Protein AF-A0A2D5QPL2-F1 (afdb_monomer_lite)

Secondary structure (DSSP, 8-state):
---------------PPPP------------------------------------------------------------------------------HHHHHHHHHHHHHHHHHHHHT-S-PPP----------SSTTSPP-HHHHHHHHHHHHHHHHHHHHTTSS-S--TT-EEETTTTEEE--SSTTEEEEEE-TTSPEEEEEHHHHHHHTT-TTGGGGGSSSBPPEEEEEESS-S-TTHHHHTTT-SEEEEEEEEEEEE-TT-SPBPTTS--EEEEEEEEEE--TTS--EEEEEEESS-HHHHHHHHHHS-TTSHHHHHHHHHHHHHHHHHHHHHHHHTT-S-GGGHHHHHHHHHHHHHHHHHHHHHHHHHHHHHHHHHHHS---SHHHHHHHHHH--GGGEEEETTTTEEEEE-GGGEEEEE-TT--EEEEEEPPTTHHHHHHHTTSEEEPPHHHHHHHHHHHHHHHHTTT-

Radius of gyration: 36.25 Å; chains: 1; bounding box: 96×126×89 Å

Sequence (476 aa):
MNQSNNKQAPVGDTSVAKATPDDHQTDTQLATNKRRRRRKKKKVQEPLDAAGVEVTQKIADFPRGKAQVNSKSTAKGRRSKGQAKEQTRGSKQKVKDPIEQALRLLDSAIRQEAKKTGVLRLSPLHLDLIIGAGENLNHQPDQEAIQRQIKKVKQRINEELATQIPTQWRRGTVFCFHSEQAISPPSHDAVFTGYDTLGRPQWQRLLPLCLQRQVEHLERLYAQPAEAIALMMKAPIGEALISEITAGRLYDVLAQVVIGPISDSFKPLRQEDERYTLTAQMILSKPQERKLSIHLNILGLDPDDIYEAAAKAAPRGPLARARNCILSAQKEARKLQELLNLKRVNHDRLPDEAEKILSHLRDSLFRVLKGDLKRTHHAKTRHHSMERPTSEAWRDAKRAGNERLFWDQHQETVVVVGPKGRVHVFSLDARHVTSMRLGAGELERKTGQGRWRPLIGEQVRTFKFNLNQSRQSRMN

pLDDT: mean 76.3, std 21.35, range [31.12, 98.44]

Foldseek 3Di:
DDDDDDDDDDDDDDDDDDDDDDDDDDDDDDDDDDDDDDDDDDDDDDDDDDDDDDDDDDDDDDDDDDDDDDDDDDDDDDDDDDDDDDPPPPPPPPPPDLVVVLVVVLVVLLVVLCVVLVNPDQDDDDAPDDFDCDPDVPDRGDVVSSVVSSVVSSVSSCVSSVVVPPDQDDFQFDRAPQVSHTHHAPAQQWDFQAADPNRGTDTDGPLVVCVVVVPPPSCQCVDVLRAKDKDKFAPPRDDPSVCVVCVVPFKHFGIKMKIWQAALQLERHHPPGDGGIKMWTWMWGDDPPDQIATATHIHSHDLVSLVVSLVVDDCPALSVQLNVLSVVLRVQSVVVSVCVSVVVDDPVCSSVSNSVSVVSSRVSNSCSSCVNVVVVVVVVCCVVVVDDVVVVVLVQLLPADLQQWWQQPVPRWIWGQGPPQKIWTAHLLRHTDDIDGDDPCRVVVCVVVVRIHRQDDVSSVSNNVSSVVVVVVVVD

Structure (mmCIF, N/CA/C/O backbone):
data_AF-A0A2D5QPL2-F1
#
_entry.id   AF-A0A2D5QPL2-F1
#
loop_
_atom_site.group_PDB
_atom_site.id
_atom_site.type_symbol
_atom_site.label_atom_id
_atom_site.label_alt_id
_atom_site.label_comp_id
_atom_site.label_asym_id
_atom_site.label_entity_id
_atom_site.label_seq_id
_atom_site.pdbx_PDB_ins_code
_atom_site.Cartn_x
_atom_site.Cartn_y
_atom_site.Cartn_z
_atom_site.occupancy
_atom_site.B_iso_or_equiv
_atom_site.auth_seq_id
_atom_site.auth_comp_id
_atom_site.auth_asym_id
_atom_site.auth_atom_id
_atom_site.pdbx_PDB_model_num
ATOM 1 N N . MET A 1 1 ? 46.446 -36.272 -33.274 1.00 49.69 1 MET A N 1
ATOM 2 C CA . MET A 1 1 ? 47.496 -36.957 -32.493 1.00 49.69 1 MET A CA 1
ATOM 3 C C . MET A 1 1 ? 47.804 -36.128 -31.256 1.00 49.69 1 MET A C 1
ATOM 5 O O . MET A 1 1 ? 48.471 -35.116 -31.376 1.00 49.69 1 MET A O 1
ATOM 9 N N . ASN A 1 2 ? 47.232 -36.493 -30.110 1.00 43.25 2 ASN A N 1
ATOM 10 C CA . ASN A 1 2 ? 47.911 -36.520 -28.813 1.00 43.25 2 ASN A CA 1
ATOM 11 C C . ASN A 1 2 ? 46.966 -37.149 -27.791 1.00 43.25 2 ASN A C 1
ATOM 13 O O . ASN A 1 2 ? 45.769 -36.875 -27.769 1.00 43.25 2 ASN A O 1
ATOM 17 N N . GLN A 1 3 ? 47.529 -38.109 -27.073 1.00 44.72 3 GLN A N 1
ATOM 18 C CA . GLN A 1 3 ? 46.849 -39.161 -26.345 1.00 44.72 3 GLN A CA 1
ATOM 19 C C . GLN A 1 3 ? 46.550 -38.752 -24.895 1.00 44.72 3 GLN A C 1
ATOM 21 O O . GLN A 1 3 ? 47.284 -37.977 -24.290 1.00 44.72 3 GLN A O 1
ATOM 26 N N . SER A 1 4 ? 45.507 -39.392 -24.358 1.00 42.25 4 SER A N 1
ATOM 27 C CA . SER A 1 4 ? 45.414 -39.952 -23.001 1.00 42.25 4 SER A CA 1
ATOM 28 C C . SER A 1 4 ? 45.622 -39.040 -21.783 1.00 42.25 4 SER A C 1
ATOM 30 O O . SER A 1 4 ? 46.744 -38.707 -21.421 1.00 42.25 4 SER A O 1
ATOM 32 N N . ASN A 1 5 ? 44.557 -38.886 -20.986 1.00 46.28 5 ASN A N 1
ATOM 33 C CA . ASN A 1 5 ? 44.601 -39.489 -19.653 1.00 46.28 5 ASN A CA 1
ATOM 34 C C . ASN A 1 5 ? 43.209 -39.848 -19.117 1.00 46.28 5 ASN A C 1
ATOM 36 O O . ASN A 1 5 ? 42.314 -39.018 -19.001 1.00 46.28 5 ASN A O 1
ATOM 40 N N . ASN A 1 6 ? 43.081 -41.136 -18.817 1.00 43.16 6 ASN A N 1
ATOM 41 C CA . ASN A 1 6 ? 41.922 -41.861 -18.329 1.00 43.16 6 ASN A CA 1
ATOM 42 C C . ASN A 1 6 ? 42.153 -42.143 -16.835 1.00 43.16 6 ASN A C 1
ATOM 44 O O . ASN A 1 6 ? 43.199 -42.692 -16.489 1.00 43.16 6 ASN A O 1
ATOM 48 N N . LYS A 1 7 ? 41.211 -41.785 -15.956 1.00 50.44 7 LYS A N 1
ATOM 49 C CA . LYS A 1 7 ? 41.150 -42.280 -14.569 1.00 50.44 7 LYS A CA 1
ATOM 50 C C . LYS A 1 7 ? 39.691 -42.503 -14.154 1.00 50.44 7 LYS A C 1
ATOM 52 O O . LYS A 1 7 ? 39.011 -41.583 -13.715 1.00 50.44 7 LYS A O 1
ATOM 57 N N . GLN A 1 8 ? 39.243 -43.749 -14.307 1.00 43.25 8 GLN A N 1
ATOM 58 C CA . GLN A 1 8 ? 38.287 -44.435 -13.416 1.00 43.25 8 GLN A CA 1
ATOM 59 C C . GLN A 1 8 ? 39.051 -44.786 -12.110 1.00 43.25 8 GLN A C 1
ATOM 61 O O . GLN A 1 8 ? 40.278 -44.834 -12.147 1.00 43.25 8 GLN A O 1
ATOM 66 N N . ALA A 1 9 ? 38.509 -45.018 -10.912 1.00 43.44 9 ALA A N 1
ATOM 67 C CA . ALA A 1 9 ? 37.236 -45.525 -10.370 1.00 43.44 9 ALA A CA 1
ATOM 68 C C . ALA A 1 9 ? 37.172 -45.063 -8.859 1.00 43.44 9 ALA A C 1
ATOM 70 O O . ALA A 1 9 ? 38.034 -44.254 -8.503 1.00 43.44 9 ALA A O 1
ATOM 71 N N . PRO A 1 10 ? 36.304 -45.540 -7.921 1.00 56.81 10 PRO A N 1
ATOM 72 C CA . PRO A 1 10 ? 35.349 -46.643 -8.003 1.00 56.81 10 PRO A CA 1
ATOM 73 C C . PRO A 1 10 ? 33.927 -46.394 -7.455 1.00 56.81 10 PRO A C 1
ATOM 75 O O . PRO A 1 10 ? 33.608 -45.427 -6.768 1.00 56.81 10 PRO A O 1
ATOM 78 N N . VAL A 1 11 ? 33.112 -47.384 -7.808 1.00 44.56 11 VAL A N 1
ATOM 79 C CA . VAL A 1 11 ? 31.775 -47.758 -7.353 1.00 44.56 11 VAL A CA 1
ATOM 80 C C . VAL A 1 11 ? 31.734 -47.966 -5.835 1.00 44.56 11 VAL A C 1
ATOM 82 O O . VAL A 1 11 ? 32.583 -48.663 -5.282 1.00 44.56 11 VAL A O 1
ATOM 85 N N . GLY A 1 12 ? 30.716 -47.398 -5.186 1.00 40.00 12 GLY A N 1
ATOM 86 C CA . GLY A 1 12 ? 30.326 -47.685 -3.809 1.00 40.00 12 GLY A CA 1
ATOM 87 C C . GLY A 1 12 ? 28.834 -47.990 -3.770 1.00 40.00 12 GLY A C 1
ATOM 88 O O . GLY A 1 12 ? 28.012 -47.088 -3.905 1.00 40.00 12 GLY A O 1
ATOM 89 N N . ASP A 1 13 ? 28.526 -49.275 -3.649 1.00 39.81 13 ASP A N 1
ATOM 90 C CA . ASP A 1 13 ? 27.195 -49.853 -3.495 1.00 39.81 13 ASP A CA 1
ATOM 91 C C . ASP A 1 13 ? 26.890 -50.060 -1.995 1.00 39.81 13 ASP A C 1
ATOM 93 O O . ASP A 1 13 ? 27.811 -50.059 -1.177 1.00 39.81 13 ASP A O 1
ATOM 97 N N . THR A 1 14 ? 25.623 -50.328 -1.660 1.00 37.28 14 THR A N 1
ATOM 98 C CA . THR A 1 14 ? 25.037 -50.672 -0.337 1.00 37.28 14 THR A CA 1
ATOM 99 C C . THR A 1 14 ? 24.456 -49.533 0.525 1.00 37.28 14 THR A C 1
ATOM 101 O O . THR A 1 14 ? 25.130 -48.837 1.276 1.00 37.28 14 THR A O 1
ATOM 104 N N . SER A 1 15 ? 23.125 -49.428 0.558 1.00 39.25 15 SER A N 1
ATOM 105 C CA . SER A 1 15 ? 22.345 -50.003 1.670 1.00 39.25 15 SER A CA 1
ATOM 106 C C . SER A 1 15 ? 20.842 -49.755 1.500 1.00 39.25 15 SER A C 1
ATOM 108 O O . SER A 1 15 ? 20.341 -48.639 1.402 1.00 39.25 15 SER A O 1
ATOM 110 N N . VAL A 1 16 ? 20.134 -50.879 1.457 1.00 40.84 16 VAL A N 1
ATOM 111 C CA . VAL A 1 16 ? 18.684 -51.041 1.428 1.00 40.84 16 VAL A CA 1
ATOM 112 C C . VAL A 1 16 ? 18.141 -50.794 2.837 1.00 40.84 16 VAL A C 1
ATOM 114 O O . VAL A 1 16 ? 18.511 -51.511 3.767 1.00 40.84 16 VAL A O 1
ATOM 117 N N . ALA A 1 17 ? 17.241 -49.822 2.999 1.00 41.12 17 ALA A N 1
ATOM 118 C CA . ALA A 1 17 ? 16.444 -49.666 4.214 1.00 41.12 17 ALA A CA 1
ATOM 119 C C . ALA A 1 17 ? 15.036 -50.231 3.982 1.00 41.12 17 ALA A C 1
ATOM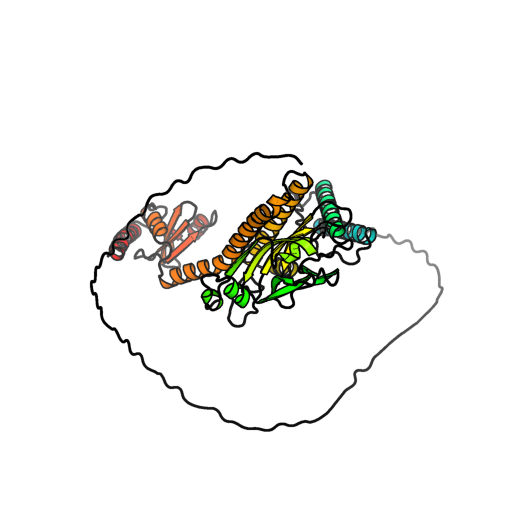 121 O O . ALA A 1 17 ? 14.313 -49.824 3.075 1.00 41.12 17 ALA A O 1
ATOM 122 N N . LYS A 1 18 ? 14.708 -51.224 4.810 1.00 40.88 18 LYS A N 1
ATOM 123 C CA . LYS A 1 18 ? 13.473 -52.005 4.846 1.00 40.88 18 LYS A CA 1
ATOM 124 C C . LYS A 1 18 ? 12.255 -51.131 5.153 1.00 40.88 18 LYS A C 1
ATOM 126 O O . LYS A 1 18 ? 12.270 -50.364 6.111 1.00 40.88 18 LYS A O 1
ATOM 131 N N . ALA A 1 19 ? 11.188 -51.342 4.389 1.00 37.41 19 ALA A N 1
ATOM 132 C CA . ALA A 1 19 ? 9.829 -50.985 4.764 1.00 37.41 19 ALA A CA 1
ATOM 133 C C . ALA A 1 19 ? 9.231 -52.107 5.630 1.00 37.41 19 ALA A C 1
ATOM 135 O O . ALA A 1 19 ? 9.307 -53.281 5.264 1.00 37.41 19 ALA A O 1
ATOM 136 N N . THR A 1 20 ? 8.629 -51.740 6.757 1.00 43.25 20 THR A N 1
ATOM 137 C CA . THR A 1 20 ? 7.707 -52.577 7.538 1.00 43.25 20 THR A CA 1
ATOM 138 C C . THR A 1 20 ? 6.306 -51.971 7.446 1.00 43.25 20 THR A C 1
ATOM 140 O O . THR A 1 20 ? 6.184 -50.751 7.586 1.00 43.25 20 THR A O 1
ATOM 143 N N . PRO A 1 21 ? 5.257 -52.777 7.204 1.00 49.75 21 PRO A N 1
ATOM 144 C CA . PRO A 1 21 ? 3.875 -52.343 7.314 1.00 49.75 21 PRO A CA 1
ATOM 145 C C . PRO A 1 21 ? 3.359 -52.654 8.723 1.00 49.75 21 PRO A C 1
ATOM 147 O O . PRO A 1 21 ? 3.456 -53.797 9.158 1.00 49.75 21 PRO A O 1
ATOM 150 N N . ASP A 1 22 ? 2.791 -51.662 9.403 1.00 40.50 22 ASP A N 1
ATOM 151 C CA . ASP A 1 22 ? 1.970 -51.904 10.590 1.00 40.50 22 ASP A CA 1
ATOM 152 C C . ASP A 1 22 ? 0.522 -51.518 10.293 1.00 40.50 22 ASP A C 1
ATOM 154 O O . ASP A 1 22 ? 0.174 -50.353 10.077 1.00 40.50 22 ASP A O 1
ATOM 158 N N . ASP A 1 23 ? -0.295 -52.567 10.267 1.00 40.84 23 ASP A N 1
ATOM 159 C CA . ASP A 1 23 ? -1.725 -52.568 10.516 1.00 40.84 23 ASP A CA 1
ATOM 160 C C . ASP A 1 23 ? -2.023 -51.937 11.880 1.00 40.84 23 ASP A C 1
ATOM 162 O O . ASP A 1 23 ? -1.473 -52.362 12.889 1.00 40.84 23 ASP A O 1
ATOM 166 N N . HIS A 1 24 ? -2.985 -51.016 11.933 1.00 41.97 24 HIS A N 1
ATOM 167 C CA . HIS A 1 24 ? -3.950 -50.992 13.030 1.00 41.97 24 HIS A CA 1
ATOM 168 C C . HIS A 1 24 ? -5.247 -50.310 12.591 1.00 41.97 24 HIS A C 1
ATOM 170 O O . HIS A 1 24 ? -5.348 -49.093 12.441 1.00 41.97 24 HIS A O 1
ATOM 176 N N . GLN A 1 25 ? -6.265 -51.152 12.424 1.00 38.47 25 GLN A N 1
ATOM 177 C CA . GLN A 1 25 ? -7.669 -50.794 12.553 1.00 38.47 25 GLN A CA 1
ATOM 178 C C . GLN A 1 25 ? -7.931 -50.214 13.951 1.00 38.47 25 GLN A C 1
ATOM 180 O O . GLN A 1 25 ? -7.433 -50.733 14.949 1.00 38.47 25 GLN A O 1
ATOM 185 N N . THR A 1 26 ? -8.785 -49.197 14.041 1.00 37.97 26 THR A N 1
ATOM 186 C CA . THR A 1 26 ? -9.861 -49.181 15.042 1.00 37.97 26 THR A CA 1
ATOM 187 C C . THR A 1 26 ? -10.948 -48.197 14.642 1.00 37.97 26 THR A C 1
ATOM 189 O O . THR A 1 26 ? -10.714 -47.023 14.358 1.00 37.97 26 THR A O 1
ATOM 192 N N . ASP A 1 27 ? -12.155 -48.745 14.620 1.00 37.03 27 ASP A N 1
ATOM 193 C CA . ASP A 1 27 ? -13.437 -48.075 14.557 1.00 37.03 27 ASP A CA 1
ATOM 194 C C . ASP A 1 27 ? -13.550 -46.896 15.524 1.00 37.03 27 ASP A C 1
ATOM 196 O O . ASP A 1 27 ? -13.244 -47.011 16.710 1.00 37.03 27 ASP A O 1
ATOM 200 N N . THR A 1 28 ? -14.179 -45.809 15.076 1.00 37.16 28 THR A N 1
ATOM 201 C CA . THR A 1 28 ? -15.187 -45.155 15.921 1.00 37.16 28 THR A CA 1
ATOM 202 C C . THR A 1 28 ? -16.266 -44.511 15.056 1.00 37.16 28 THR A C 1
ATOM 204 O O . THR A 1 28 ? -16.111 -43.434 14.484 1.00 37.16 28 THR A O 1
ATOM 207 N N . GLN A 1 29 ? -17.395 -45.209 14.982 1.00 38.59 29 GLN A N 1
ATOM 208 C CA . GLN A 1 29 ? -18.690 -44.670 14.598 1.00 38.59 29 GLN A CA 1
ATOM 209 C C . GLN A 1 29 ? -19.113 -43.583 15.596 1.00 38.59 29 GLN A C 1
ATOM 211 O O . GLN A 1 29 ? -19.079 -43.819 16.800 1.00 38.59 29 GLN A O 1
ATOM 216 N N . LEU A 1 30 ? -19.611 -42.437 15.122 1.00 39.12 30 LEU A N 1
ATOM 217 C CA . LEU A 1 30 ? -20.506 -41.599 15.926 1.00 39.12 30 LEU A CA 1
ATOM 218 C C . LEU A 1 30 ? -21.492 -40.813 15.055 1.00 39.12 30 LEU A C 1
ATOM 220 O O . LEU A 1 30 ? -21.202 -39.772 14.475 1.00 39.12 30 LEU A O 1
ATOM 224 N N . ALA A 1 31 ? -22.686 -41.397 15.002 1.00 35.31 31 ALA A N 1
ATOM 225 C CA . ALA A 1 31 ? -23.995 -40.771 15.124 1.00 35.31 31 ALA A CA 1
ATOM 226 C C . ALA A 1 31 ? -24.290 -39.487 14.325 1.00 35.31 31 ALA A C 1
ATOM 228 O O . ALA A 1 31 ? -23.987 -38.352 14.688 1.00 35.31 31 ALA A O 1
ATOM 229 N N . THR A 1 32 ? -25.109 -39.723 13.306 1.00 39.25 32 THR A N 1
ATOM 230 C CA . THR A 1 32 ? -26.165 -38.862 12.778 1.00 39.25 32 THR A CA 1
ATOM 231 C C . THR A 1 32 ? -26.753 -37.853 13.771 1.00 39.25 32 THR A C 1
ATOM 233 O O . THR A 1 32 ? -27.293 -38.237 14.805 1.00 39.25 32 THR A O 1
ATOM 236 N N . ASN A 1 33 ? -26.857 -36.587 13.356 1.00 36.28 33 ASN A N 1
ATOM 237 C CA . ASN A 1 33 ? -27.938 -35.719 13.819 1.00 36.28 33 ASN A CA 1
ATOM 238 C C . ASN A 1 33 ? -28.530 -34.894 12.669 1.00 36.28 33 ASN A C 1
ATOM 240 O O . ASN A 1 33 ? -28.095 -33.795 12.327 1.00 36.28 33 ASN A O 1
ATOM 244 N N . LYS A 1 34 ? -29.588 -35.465 12.081 1.00 41.03 34 LYS A N 1
ATOM 245 C CA . LYS A 1 34 ? -30.541 -34.801 11.190 1.00 41.03 34 LYS A CA 1
ATOM 246 C C . LYS A 1 34 ? -31.224 -33.662 11.952 1.00 41.03 34 LYS A C 1
ATOM 248 O O . LYS A 1 34 ? -32.079 -33.922 12.796 1.00 41.03 34 LYS A O 1
ATOM 253 N N . ARG A 1 35 ? -30.963 -32.398 11.597 1.00 39.28 35 ARG A N 1
ATOM 254 C CA . ARG A 1 35 ? -31.828 -31.275 12.005 1.00 39.28 35 ARG A CA 1
ATOM 255 C C . ARG A 1 35 ? -32.571 -30.673 10.818 1.00 39.28 35 ARG A C 1
ATOM 257 O O . ARG A 1 35 ? -32.148 -29.753 10.133 1.00 39.28 35 ARG A O 1
ATOM 264 N N . ARG A 1 36 ? -33.751 -31.255 10.638 1.00 43.94 36 ARG A N 1
ATOM 265 C CA . ARG A 1 36 ? -34.892 -30.857 9.817 1.00 43.94 36 ARG A CA 1
ATOM 266 C C . ARG A 1 36 ? -35.366 -29.452 10.232 1.00 43.94 36 ARG A C 1
ATOM 268 O O . ARG A 1 36 ? -35.915 -29.301 11.320 1.00 43.94 36 ARG A O 1
ATOM 275 N N . ARG A 1 37 ? -35.238 -28.430 9.377 1.00 42.66 37 ARG A N 1
ATOM 276 C CA . ARG A 1 37 ? -36.022 -27.183 9.506 1.00 42.66 37 ARG A CA 1
ATOM 277 C C . ARG A 1 37 ? -36.580 -26.703 8.162 1.00 42.66 37 ARG A C 1
ATOM 279 O O . ARG A 1 37 ? -35.922 -26.056 7.366 1.00 42.66 37 ARG A O 1
ATOM 286 N N . ARG A 1 38 ? -37.847 -27.090 7.980 1.00 44.59 38 ARG A N 1
ATOM 287 C CA . ARG A 1 38 ? -38.988 -26.358 7.404 1.00 44.59 38 ARG A CA 1
ATOM 288 C C . ARG A 1 38 ? -38.707 -25.343 6.284 1.00 44.59 38 ARG A C 1
ATOM 290 O O . ARG A 1 38 ? -38.428 -24.175 6.524 1.00 44.59 38 ARG A O 1
ATOM 297 N N . ARG A 1 39 ? -39.015 -25.807 5.067 1.00 36.94 39 ARG A N 1
ATOM 298 C CA . ARG A 1 39 ? -39.506 -25.029 3.921 1.00 36.94 39 ARG A CA 1
ATOM 299 C C . ARG A 1 39 ? -40.625 -24.064 4.349 1.00 36.94 39 ARG A C 1
ATOM 301 O O . ARG A 1 39 ? -41.655 -24.518 4.846 1.00 36.94 39 ARG A O 1
ATOM 308 N N . LYS A 1 40 ? -40.471 -22.766 4.072 1.00 41.62 40 LYS A N 1
ATOM 309 C CA . LYS A 1 40 ? -41.601 -21.843 3.886 1.00 41.62 40 LYS A CA 1
ATOM 310 C C . LYS A 1 40 ? -41.774 -21.620 2.385 1.00 41.62 40 LYS A C 1
ATOM 312 O O . LYS A 1 40 ? -40.927 -21.017 1.740 1.00 41.62 40 LYS A O 1
ATOM 317 N N . LYS A 1 41 ? -42.872 -22.162 1.852 1.00 37.34 41 LYS A N 1
ATOM 318 C CA . LYS A 1 41 ? -43.442 -21.807 0.550 1.00 37.34 41 LYS A CA 1
ATOM 319 C C . LYS A 1 41 ? -43.803 -20.318 0.578 1.00 37.34 41 LYS A C 1
ATOM 321 O O . LYS A 1 41 ? -44.571 -19.912 1.447 1.00 37.34 41 LYS A O 1
ATOM 326 N N . LYS A 1 42 ? -43.335 -19.543 -0.397 1.00 40.72 42 LYS A N 1
ATOM 327 C CA . LYS A 1 42 ? -44.077 -18.384 -0.900 1.00 40.72 42 LYS A CA 1
ATOM 328 C C . LYS A 1 42 ? -44.146 -18.542 -2.414 1.00 40.72 42 LYS A C 1
ATOM 330 O O . LYS A 1 42 ? -43.132 -18.750 -3.067 1.00 40.72 42 LYS A O 1
ATOM 335 N N . LYS A 1 43 ? -45.378 -18.618 -2.897 1.00 35.78 43 LYS A N 1
ATOM 336 C CA . LYS A 1 43 ? -45.801 -18.895 -4.265 1.00 35.78 43 LYS A CA 1
ATOM 337 C C . LYS A 1 43 ? -46.463 -17.606 -4.765 1.00 35.78 43 LYS A C 1
ATOM 339 O O . LYS A 1 43 ? -47.100 -16.945 -3.945 1.00 35.78 43 LYS A O 1
ATOM 344 N N . VAL A 1 44 ? -46.405 -17.395 -6.084 1.00 35.31 44 VAL A N 1
ATOM 345 C CA . VAL A 1 44 ? -47.243 -16.473 -6.884 1.00 35.31 44 VAL A CA 1
ATOM 346 C C . VAL A 1 44 ? -46.746 -15.004 -6.828 1.00 35.31 44 VAL A C 1
ATOM 348 O O . VAL A 1 44 ? -46.441 -14.524 -5.745 1.00 35.31 44 VAL A O 1
ATOM 351 N N . GLN A 1 45 ? -46.541 -14.250 -7.919 1.00 31.12 45 GLN A N 1
ATOM 352 C CA . GLN A 1 45 ? -47.208 -14.203 -9.232 1.00 31.12 45 GLN A CA 1
ATOM 353 C C . GLN A 1 45 ? -46.261 -13.585 -10.290 1.00 31.12 45 GLN A C 1
ATOM 355 O O . GLN A 1 45 ? -45.706 -12.518 -10.044 1.00 31.12 45 GLN A O 1
ATOM 360 N N . GLU A 1 46 ? -46.122 -14.223 -11.453 1.00 42.53 46 GLU A N 1
ATOM 361 C CA . GLU A 1 46 ? -45.980 -13.520 -12.742 1.00 42.53 46 GLU A CA 1
ATOM 362 C C . GLU A 1 46 ? -47.400 -13.261 -13.278 1.00 42.53 46 GLU A C 1
ATOM 364 O O . GLU A 1 46 ? -48.341 -13.965 -12.882 1.00 42.53 46 GLU A O 1
ATOM 369 N N . PRO A 1 47 ? -47.570 -12.275 -14.170 1.00 52.78 47 PRO A N 1
ATOM 370 C CA . PRO A 1 47 ? -47.897 -12.699 -15.527 1.00 52.78 47 PRO A CA 1
ATOM 371 C C . PRO A 1 47 ? -47.144 -11.954 -16.637 1.00 52.78 47 PRO A C 1
ATOM 373 O O . PRO A 1 47 ? -46.533 -10.905 -16.443 1.00 52.78 47 PRO A O 1
ATOM 376 N N . LEU A 1 48 ? -47.236 -12.619 -17.783 1.00 45.66 48 LEU A N 1
ATOM 377 C CA . LEU A 1 48 ? -46.691 -12.393 -19.112 1.00 45.66 48 LEU A CA 1
ATOM 378 C C . LEU A 1 48 ? -47.363 -11.248 -19.892 1.00 45.66 48 LEU A C 1
ATOM 380 O O . LEU A 1 48 ? -48.378 -10.700 -19.468 1.00 45.66 48 LEU A O 1
ATOM 384 N N . ASP A 1 49 ? -46.799 -11.057 -21.091 1.00 35.50 49 ASP A N 1
ATOM 385 C CA . ASP A 1 49 ? -47.330 -10.415 -22.304 1.00 35.50 49 ASP A CA 1
ATOM 386 C C . ASP A 1 49 ? -47.056 -8.909 -22.429 1.00 35.50 49 ASP A C 1
ATOM 388 O O . ASP A 1 49 ? -47.155 -8.159 -21.468 1.00 35.50 49 ASP A O 1
ATOM 392 N N . ALA A 1 50 ? -46.742 -8.333 -23.587 1.00 34.25 50 ALA A N 1
ATOM 393 C CA . ALA A 1 50 ? -46.340 -8.786 -24.918 1.00 34.25 50 ALA A CA 1
ATOM 394 C C . ALA A 1 50 ? -45.992 -7.504 -25.716 1.00 34.25 50 ALA A C 1
ATOM 396 O O . ALA A 1 50 ? -46.301 -6.395 -25.286 1.00 34.25 50 ALA A O 1
ATOM 397 N N . ALA A 1 51 ? -45.470 -7.706 -26.927 1.00 33.53 51 ALA A N 1
ATOM 398 C CA . ALA A 1 51 ? -45.519 -6.800 -28.079 1.00 33.53 51 ALA A CA 1
ATOM 399 C C . ALA A 1 51 ? -44.441 -5.707 -28.205 1.00 33.53 51 ALA A C 1
ATOM 401 O O . ALA A 1 51 ? -44.313 -4.782 -27.406 1.00 33.53 51 ALA A O 1
ATOM 402 N N . GLY A 1 52 ? -43.694 -5.818 -29.307 1.00 33.97 52 GLY A N 1
ATOM 403 C CA . GLY A 1 52 ? -42.852 -4.758 -29.834 1.00 33.97 52 GLY A CA 1
ATOM 404 C C . GLY A 1 52 ? -43.653 -3.670 -30.540 1.00 33.97 52 GLY A C 1
ATOM 405 O O . GLY A 1 52 ? -44.783 -3.889 -30.966 1.00 33.97 52 GLY A O 1
ATOM 406 N N . VAL A 1 53 ? -43.008 -2.516 -30.700 1.00 36.47 53 VAL A N 1
ATOM 407 C CA . VAL A 1 53 ? -43.351 -1.480 -31.675 1.00 36.47 53 VAL A CA 1
ATOM 408 C C . VAL A 1 53 ? -42.042 -0.799 -32.088 1.00 36.47 53 VAL A C 1
ATOM 410 O O . VAL A 1 53 ? -41.402 -0.123 -31.284 1.00 36.47 53 VAL A O 1
ATOM 413 N N . GLU A 1 54 ? -41.643 -0.988 -33.346 1.00 42.56 54 GLU A N 1
ATOM 414 C CA . GLU A 1 54 ? -40.830 -0.023 -34.088 1.00 42.56 54 GLU A CA 1
ATOM 415 C C . GLU A 1 54 ? -41.691 1.214 -34.363 1.00 42.56 54 GLU A C 1
ATOM 417 O O . GLU A 1 54 ? -42.744 1.062 -34.972 1.00 42.56 54 GLU A O 1
ATOM 422 N N . VAL A 1 55 ? -41.240 2.423 -34.004 1.00 38.38 55 VAL A N 1
ATOM 423 C CA . VAL A 1 55 ? -41.563 3.652 -34.753 1.00 38.38 55 VAL A CA 1
ATOM 424 C C . VAL A 1 55 ? -40.400 4.650 -34.664 1.00 38.38 55 VAL A C 1
ATOM 426 O O . VAL A 1 55 ? -39.855 4.962 -33.609 1.00 38.38 55 VAL A O 1
ATOM 429 N N . THR A 1 56 ? -40.076 5.139 -35.851 1.00 35.16 56 THR A N 1
ATOM 430 C CA . THR A 1 56 ? -39.202 6.212 -36.328 1.00 35.16 56 THR A CA 1
ATOM 431 C C . THR A 1 56 ? -39.243 7.584 -35.631 1.00 35.16 56 THR A C 1
ATOM 433 O O . THR A 1 56 ? -40.291 8.059 -35.217 1.00 35.16 56 THR A O 1
ATOM 436 N N . GLN A 1 57 ? -38.088 8.264 -35.729 1.00 38.44 57 GLN A N 1
ATOM 437 C CA . GLN A 1 57 ? -37.861 9.703 -35.989 1.00 38.44 57 GLN A CA 1
ATOM 438 C C . GLN A 1 57 ? -38.555 10.766 -35.111 1.00 38.44 57 GLN A C 1
ATOM 440 O O . GLN A 1 57 ? -39.761 10.972 -35.190 1.00 38.44 57 GLN A O 1
ATOM 445 N N . LYS A 1 58 ? -37.735 11.638 -34.500 1.00 35.00 58 LYS A N 1
ATOM 446 C CA . LYS A 1 58 ? -37.735 13.080 -34.829 1.00 35.00 58 LYS A CA 1
ATOM 447 C C . LYS A 1 58 ? -36.504 13.800 -34.272 1.00 35.00 58 LYS A C 1
ATOM 449 O O . LYS A 1 58 ? -36.260 13.842 -33.072 1.00 35.00 58 LYS A O 1
ATOM 454 N N . ILE A 1 59 ? -35.754 14.367 -35.209 1.00 40.19 59 ILE A N 1
ATOM 455 C CA . ILE A 1 59 ? -34.748 15.410 -35.029 1.00 40.19 59 ILE A CA 1
ATOM 456 C C . ILE A 1 59 ? -35.510 16.710 -34.750 1.00 40.19 59 ILE A C 1
ATOM 458 O O . ILE A 1 59 ? -36.481 16.999 -35.451 1.00 40.19 59 ILE A O 1
ATOM 462 N N . ALA A 1 60 ? -35.089 17.476 -33.745 1.00 36.78 60 ALA A N 1
ATOM 463 C CA . ALA A 1 60 ? -35.545 18.847 -33.554 1.00 36.78 60 ALA A CA 1
ATOM 464 C C . ALA A 1 60 ? -34.365 19.759 -33.205 1.00 36.78 60 ALA A C 1
ATOM 466 O O . ALA A 1 60 ? -33.529 19.454 -32.352 1.00 36.78 60 ALA A O 1
ATOM 467 N N . ASP A 1 61 ? -34.338 20.856 -33.945 1.00 34.34 61 ASP A N 1
ATOM 468 C CA . ASP A 1 61 ? -33.336 21.898 -34.060 1.00 34.34 61 ASP A CA 1
ATOM 469 C C . ASP A 1 61 ? -33.067 22.689 -32.772 1.00 34.34 61 ASP A C 1
ATOM 471 O O . ASP A 1 61 ? -33.981 23.041 -32.028 1.00 34.34 61 ASP A O 1
ATOM 475 N N . PHE A 1 62 ? -31.805 23.089 -32.582 1.00 37.31 62 PHE A N 1
ATOM 476 C CA . PHE A 1 62 ? -31.429 24.205 -31.708 1.00 37.31 62 PHE A CA 1
ATOM 477 C C . PHE A 1 62 ? -30.675 25.267 -32.525 1.00 37.31 62 PHE A C 1
ATOM 479 O O . PHE A 1 62 ? -29.631 24.957 -33.111 1.00 37.31 62 PHE A O 1
ATOM 486 N N . PRO A 1 63 ? -31.155 26.524 -32.579 1.00 58.00 63 PRO A N 1
ATOM 487 C CA . PRO A 1 63 ? -30.537 27.555 -33.396 1.00 58.00 63 PRO A CA 1
ATOM 488 C C . PRO A 1 63 ? -29.367 28.253 -32.692 1.00 58.00 63 PRO A C 1
ATOM 490 O O . PRO A 1 63 ? -29.386 28.567 -31.501 1.00 58.00 63 PRO A O 1
ATOM 493 N N . ARG A 1 64 ? -28.349 28.549 -33.505 1.00 42.09 64 ARG A N 1
ATOM 494 C CA . ARG A 1 64 ? -27.215 29.433 -33.219 1.00 42.09 64 ARG A CA 1
ATOM 495 C C . ARG A 1 64 ? -27.671 30.895 -33.223 1.00 42.09 64 ARG A C 1
ATOM 497 O O . ARG A 1 64 ? -28.139 31.380 -34.247 1.00 42.09 64 ARG A O 1
ATOM 504 N N . GLY A 1 65 ? -27.415 31.621 -32.136 1.00 36.66 65 GLY A N 1
ATOM 505 C CA . GLY A 1 65 ? -27.483 33.084 -32.088 1.00 36.66 65 GLY A CA 1
ATOM 506 C C . GLY A 1 65 ? -26.090 33.694 -31.931 1.00 36.66 65 GLY A C 1
ATOM 507 O O . GLY A 1 65 ? -25.516 33.654 -30.847 1.00 36.66 65 GLY A O 1
ATOM 508 N N . LYS A 1 66 ? -25.541 34.250 -33.017 1.00 39.75 66 LYS A N 1
ATOM 509 C CA . LYS A 1 66 ? -24.410 35.192 -32.994 1.00 39.75 66 LYS A CA 1
ATOM 510 C C . LYS A 1 66 ? -24.970 36.603 -32.810 1.00 39.75 66 LYS A C 1
ATOM 512 O O . LYS A 1 66 ? -25.885 36.973 -33.536 1.00 39.75 66 LYS A O 1
ATOM 517 N N . ALA A 1 67 ? -24.361 37.409 -31.945 1.00 37.59 67 ALA A N 1
ATOM 518 C CA . ALA A 1 67 ? -24.533 38.860 -31.960 1.00 37.59 67 ALA A CA 1
ATOM 519 C C . ALA A 1 67 ? -23.163 39.538 -31.812 1.00 37.59 67 ALA A C 1
ATOM 521 O O . ALA A 1 67 ? -22.584 39.597 -30.730 1.00 37.59 67 ALA A O 1
ATOM 522 N N . GLN A 1 68 ? -22.639 40.009 -32.945 1.00 41.16 68 GLN A N 1
ATOM 523 C CA . GLN A 1 68 ? -21.674 41.102 -33.013 1.00 41.16 68 GLN A CA 1
ATOM 524 C C . GLN A 1 68 ? -22.433 42.410 -32.788 1.00 41.16 68 GLN A C 1
ATOM 526 O O . GLN A 1 68 ? -23.428 42.643 -33.468 1.00 41.16 68 GLN A O 1
ATOM 531 N N . VAL A 1 69 ? -21.913 43.300 -31.944 1.00 42.53 69 VAL A N 1
ATOM 532 C CA . VAL A 1 69 ? -22.192 44.735 -32.065 1.00 42.53 69 VAL A CA 1
ATOM 533 C C . VAL A 1 69 ? -20.879 45.495 -31.922 1.00 42.53 69 VAL A C 1
ATOM 535 O O . VAL A 1 69 ? -20.272 45.563 -30.857 1.00 42.53 69 VAL A O 1
ATOM 538 N N . ASN A 1 70 ? -20.446 46.035 -33.059 1.00 40.19 70 ASN A N 1
ATOM 539 C CA . ASN A 1 70 ? -19.543 47.170 -33.169 1.00 40.19 70 ASN A CA 1
ATOM 540 C C . ASN A 1 70 ? -20.296 48.442 -32.767 1.00 40.19 70 ASN A C 1
ATOM 542 O O . ASN A 1 70 ? -21.390 48.672 -33.273 1.00 40.19 70 ASN A O 1
ATOM 546 N N . SER A 1 71 ? -19.647 49.348 -32.040 1.00 40.22 71 SER A N 1
ATOM 547 C CA . SER A 1 71 ? -19.897 50.780 -32.228 1.00 40.22 71 SER A CA 1
ATOM 548 C C . SER A 1 71 ? -18.693 51.610 -31.793 1.00 40.22 71 SER A C 1
ATOM 550 O O . SER A 1 71 ? -18.361 51.710 -30.613 1.00 40.22 71 SER A O 1
ATOM 552 N N . LYS A 1 72 ? -18.055 52.217 -32.796 1.00 45.41 72 LYS A N 1
ATOM 553 C CA . LYS A 1 72 ? -17.205 53.402 -32.681 1.00 45.41 72 LYS A CA 1
ATOM 554 C C . LYS A 1 72 ? -18.059 54.592 -32.226 1.00 45.41 72 LYS A C 1
ATOM 556 O O . LYS A 1 72 ? -19.135 54.789 -32.778 1.00 45.41 72 LYS A O 1
ATOM 561 N N . SER A 1 73 ? -17.512 55.466 -31.385 1.00 42.59 73 SER A N 1
ATOM 562 C CA . SER A 1 73 ? -17.828 56.898 -31.449 1.00 42.59 73 SER A CA 1
ATOM 563 C C . SER A 1 73 ? -16.690 57.741 -30.877 1.00 42.59 73 SER A C 1
ATOM 565 O O . SER A 1 73 ? -16.311 57.629 -29.715 1.00 42.59 73 SER A O 1
ATOM 567 N N . THR A 1 74 ? -16.160 58.592 -31.742 1.00 43.34 74 THR A N 1
ATOM 568 C CA . THR A 1 74 ? -15.301 59.749 -31.490 1.00 43.34 74 THR A CA 1
ATOM 569 C C . THR A 1 74 ? -16.071 60.890 -30.821 1.00 43.34 74 THR A C 1
ATOM 571 O O . THR A 1 74 ? -17.167 61.192 -31.282 1.00 43.34 74 THR A O 1
ATOM 574 N N . ALA A 1 75 ? -15.460 61.620 -29.881 1.00 39.75 75 ALA A N 1
ATOM 575 C CA . ALA A 1 75 ? -15.686 63.064 -29.720 1.00 39.75 75 ALA A CA 1
ATOM 576 C C . ALA A 1 75 ? -14.588 63.732 -28.869 1.00 39.75 75 ALA A C 1
ATOM 578 O O . ALA A 1 75 ? -14.295 63.323 -27.750 1.00 39.75 75 ALA A O 1
ATOM 579 N N . LYS A 1 76 ? -13.998 64.788 -29.438 1.00 45.16 76 LYS A N 1
ATOM 580 C CA . LYS A 1 76 ? -13.150 65.799 -28.790 1.00 45.16 76 LYS A CA 1
ATOM 581 C C . LYS A 1 76 ? -13.975 66.642 -27.809 1.00 45.16 76 LYS A C 1
ATOM 583 O O . LYS A 1 76 ? -15.109 66.977 -28.132 1.00 45.16 76 LYS A O 1
ATOM 588 N N . GLY A 1 77 ? -1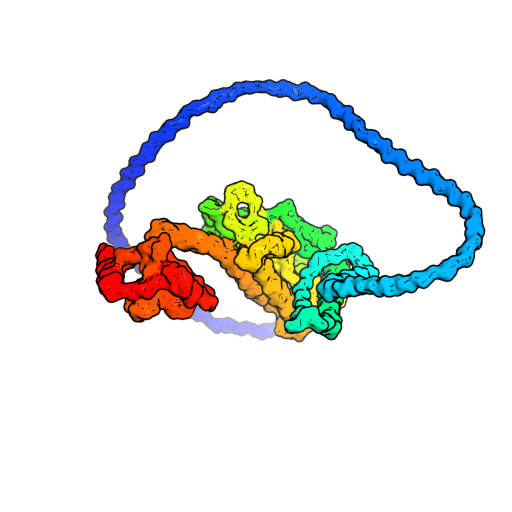3.354 67.160 -26.743 1.00 36.25 77 GLY A N 1
ATOM 589 C CA . GLY A 1 77 ? -13.883 68.366 -26.096 1.00 36.25 77 GLY A CA 1
ATOM 590 C C . GLY A 1 77 ? -13.365 68.726 -24.703 1.00 36.25 77 GLY A C 1
ATOM 591 O O . GLY A 1 77 ? -13.935 68.304 -23.714 1.00 36.25 77 GLY A O 1
ATOM 592 N N . ARG A 1 78 ? -12.397 69.652 -24.681 1.00 39.81 78 ARG A N 1
ATOM 593 C CA . ARG A 1 78 ? -12.211 70.758 -23.713 1.00 39.81 78 ARG A CA 1
ATOM 594 C C . ARG A 1 78 ? -11.782 70.498 -22.252 1.00 39.81 78 ARG A C 1
ATOM 596 O O . ARG A 1 78 ? -12.497 69.984 -21.409 1.00 39.81 78 ARG A O 1
ATOM 603 N N . ARG A 1 79 ? -10.610 71.093 -21.989 1.00 45.72 79 ARG A N 1
ATOM 604 C CA . ARG A 1 79 ? -10.064 71.649 -20.740 1.00 45.72 79 ARG A CA 1
ATOM 605 C C . ARG A 1 79 ? -11.112 72.145 -19.729 1.00 45.72 79 ARG A C 1
ATOM 607 O O . ARG A 1 79 ? -11.870 73.059 -20.041 1.00 45.72 79 ARG A O 1
ATOM 614 N N . SER A 1 80 ? -10.921 71.759 -18.472 1.00 42.19 80 SER A N 1
ATOM 615 C CA . SER A 1 80 ? -11.014 72.675 -17.332 1.00 42.19 80 SER A CA 1
ATOM 616 C C . SER A 1 80 ? -9.990 72.275 -16.264 1.00 42.19 80 SER A C 1
ATOM 618 O O . SER A 1 80 ? -9.858 71.117 -15.876 1.00 42.19 80 SER A O 1
ATOM 620 N N . LYS A 1 81 ? -9.186 73.263 -15.860 1.00 48.62 81 LYS A N 1
ATOM 621 C CA . LYS A 1 81 ? -8.298 73.214 -14.700 1.00 48.62 81 LYS A CA 1
ATOM 622 C C . LYS A 1 81 ? -9.180 73.241 -13.453 1.00 48.62 81 LYS A C 1
ATOM 624 O O . LYS A 1 81 ? -9.967 74.168 -13.299 1.00 48.62 81 LYS A O 1
ATOM 629 N N . GLY A 1 82 ? -9.002 72.272 -12.567 1.00 41.12 82 GLY A N 1
ATOM 630 C CA . GLY A 1 82 ? -9.616 72.253 -11.246 1.00 41.12 82 GLY A CA 1
ATOM 631 C C . GLY A 1 82 ? -8.722 71.471 -10.303 1.00 41.12 82 GLY A C 1
ATOM 632 O O . GLY A 1 82 ? -8.773 70.248 -10.267 1.00 41.12 82 GLY A O 1
ATOM 633 N N . GLN A 1 83 ? -7.854 72.187 -9.592 1.00 50.50 83 GLN A N 1
ATOM 634 C CA . GLN A 1 83 ? -7.109 71.661 -8.456 1.00 50.50 83 GLN A CA 1
ATOM 635 C C . GLN A 1 83 ? -8.115 71.219 -7.389 1.00 50.50 83 GLN A C 1
ATOM 637 O O . GLN A 1 83 ? -8.777 72.052 -6.776 1.00 50.50 83 GLN A O 1
ATOM 642 N N . ALA A 1 84 ? -8.221 69.915 -7.160 1.00 40.84 84 ALA A N 1
ATOM 643 C CA . ALA A 1 84 ? -8.908 69.361 -6.006 1.00 40.84 84 ALA A CA 1
ATOM 644 C C . ALA A 1 84 ? -8.028 68.262 -5.413 1.00 40.84 84 ALA A C 1
ATOM 646 O O . ALA A 1 84 ? -7.653 67.310 -6.090 1.00 40.84 84 ALA A O 1
ATOM 647 N N . LYS A 1 85 ? -7.666 68.474 -4.146 1.00 47.19 85 LYS A N 1
ATOM 648 C CA . LYS A 1 85 ? -6.903 67.589 -3.266 1.00 47.19 85 LYS A CA 1
ATOM 649 C C . LYS A 1 85 ? -7.337 66.133 -3.426 1.00 47.19 85 LYS A C 1
ATOM 651 O O . LYS A 1 85 ? -8.354 65.716 -2.875 1.00 47.19 85 LYS A O 1
ATOM 656 N N . GLU A 1 86 ? -6.518 65.357 -4.121 1.00 39.53 86 GLU A N 1
ATOM 657 C CA . GLU A 1 86 ? -6.612 63.908 -4.127 1.00 39.53 86 GLU A CA 1
ATOM 658 C C . GLU A 1 86 ? -6.044 63.417 -2.794 1.00 39.53 86 GLU A C 1
ATOM 660 O O . GLU A 1 86 ? -4.837 63.333 -2.570 1.00 39.53 86 GLU A O 1
ATOM 665 N N . GLN A 1 87 ? -6.957 63.198 -1.847 1.00 44.84 87 GLN A N 1
ATOM 666 C CA . GLN A 1 87 ? -6.691 62.422 -0.651 1.00 44.84 87 GLN A CA 1
ATOM 667 C C . GLN A 1 87 ? -6.103 61.084 -1.096 1.00 44.84 87 GLN A C 1
ATOM 669 O O . GLN A 1 87 ? -6.799 60.249 -1.674 1.00 44.84 87 GLN A O 1
ATOM 674 N N . THR A 1 88 ? -4.828 60.872 -0.786 1.00 42.38 88 THR A N 1
ATOM 675 C CA . THR A 1 88 ? -4.172 59.570 -0.753 1.00 42.38 88 THR A CA 1
ATOM 676 C C . THR A 1 88 ? -4.933 58.660 0.211 1.00 42.38 88 THR A C 1
ATOM 678 O O . THR A 1 88 ? -4.563 58.487 1.372 1.00 42.38 88 THR A O 1
ATOM 681 N N . ARG A 1 89 ? -6.031 58.063 -0.265 1.00 43.34 89 ARG A N 1
ATOM 682 C CA . ARG A 1 89 ? -6.575 56.826 0.282 1.00 43.34 89 ARG A CA 1
ATOM 683 C C . ARG A 1 89 ? -5.504 55.783 0.033 1.00 43.34 89 ARG A C 1
ATOM 685 O O . ARG A 1 89 ? -5.445 55.195 -1.042 1.00 43.34 89 ARG A O 1
ATOM 692 N N . GLY A 1 90 ? -4.635 55.603 1.026 1.00 45.19 90 GLY A N 1
ATOM 693 C CA . GLY A 1 90 ? -3.713 54.485 1.085 1.00 45.19 90 GLY A CA 1
ATOM 694 C C . GLY A 1 90 ? -4.518 53.222 0.837 1.00 45.19 90 GLY A C 1
ATOM 695 O O . GLY A 1 90 ? -5.300 52.793 1.689 1.00 45.19 90 GLY A O 1
ATOM 696 N N . SER A 1 91 ? -4.382 52.670 -0.368 1.00 48.31 91 SER A N 1
ATOM 697 C CA . SER A 1 91 ? -4.868 51.344 -0.681 1.00 48.31 91 SER A CA 1
ATOM 698 C C . SER A 1 91 ? -4.191 50.443 0.336 1.00 48.31 91 SER A C 1
ATOM 700 O O . SER A 1 91 ? -2.987 50.210 0.230 1.00 48.31 91 SER A O 1
ATOM 702 N N . LYS A 1 92 ? -4.928 50.018 1.371 1.00 49.69 92 LYS A N 1
ATOM 703 C CA . LYS A 1 92 ? -4.483 48.974 2.290 1.00 49.69 92 LYS A CA 1
ATOM 704 C C . LYS A 1 92 ? -4.138 47.796 1.400 1.00 49.69 92 LYS A C 1
ATOM 706 O O . LYS A 1 92 ? -5.026 47.116 0.888 1.00 49.69 92 LYS A O 1
ATOM 711 N N . GLN A 1 93 ? -2.849 47.657 1.125 1.00 56.00 93 GLN A N 1
ATOM 712 C CA . GLN A 1 93 ? -2.286 46.611 0.305 1.00 56.00 93 GLN A C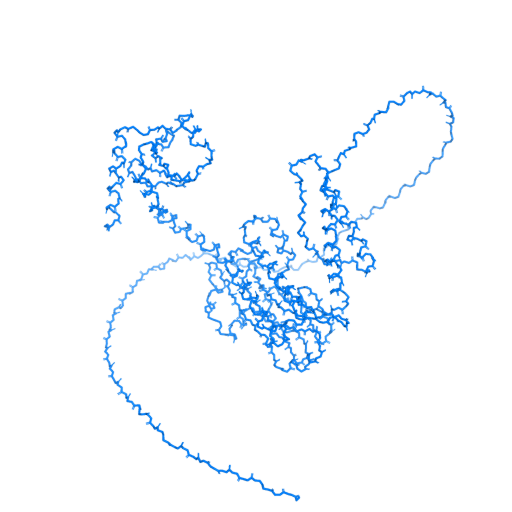A 1
ATOM 713 C C . GLN A 1 93 ? -2.658 45.347 1.064 1.00 56.00 93 GLN A C 1
ATOM 715 O O . GLN A 1 93 ? -2.117 45.100 2.139 1.00 56.00 93 GLN A O 1
ATOM 720 N N . LYS A 1 94 ? -3.711 44.654 0.600 1.00 60.88 94 LYS A N 1
ATOM 721 C CA . LYS A 1 94 ? -4.161 43.395 1.196 1.00 60.88 94 LYS A CA 1
ATOM 722 C C . LYS A 1 94 ? -2.902 42.558 1.328 1.00 60.88 94 LYS A C 1
ATOM 724 O O . LYS A 1 94 ? -2.300 42.232 0.303 1.00 60.88 94 LYS A O 1
ATOM 729 N N . VAL A 1 95 ? -2.483 42.312 2.569 1.00 55.03 95 VAL A N 1
ATOM 730 C CA . VAL A 1 95 ? -1.372 41.419 2.875 1.00 55.03 95 VAL A CA 1
ATOM 731 C C . VAL A 1 95 ? -1.762 40.107 2.214 1.00 55.03 95 VAL A C 1
ATOM 733 O O . VAL A 1 95 ? -2.739 39.476 2.617 1.00 55.03 95 VAL A O 1
ATOM 736 N N . LYS A 1 96 ? -1.125 39.811 1.078 1.00 66.00 96 LYS A N 1
ATOM 737 C CA . LYS A 1 96 ? -1.420 38.604 0.313 1.00 66.00 96 LYS A CA 1
ATOM 738 C C . LYS A 1 96 ? -1.055 37.436 1.209 1.00 66.00 96 LYS A C 1
ATOM 740 O O . LYS A 1 96 ? -0.010 37.477 1.856 1.00 66.00 96 LYS A O 1
ATOM 745 N N . ASP A 1 97 ? -1.933 36.444 1.253 1.00 77.75 97 ASP A N 1
ATOM 746 C CA . ASP A 1 97 ? -1.705 35.233 2.024 1.00 77.75 97 ASP A CA 1
ATOM 747 C C . ASP A 1 97 ? -0.332 34.651 1.619 1.00 77.75 97 ASP A C 1
ATOM 749 O O . ASP A 1 97 ? -0.101 34.400 0.427 1.00 77.75 97 ASP A O 1
ATOM 753 N N . PRO A 1 98 ? 0.613 34.491 2.562 1.00 69.94 98 PRO A N 1
ATOM 754 C CA . PRO A 1 98 ? 1.944 33.972 2.265 1.00 69.94 98 PRO A CA 1
ATOM 755 C C . PRO A 1 98 ? 1.896 32.582 1.613 1.00 69.94 98 PRO A C 1
ATOM 757 O O . PRO A 1 98 ? 2.766 32.259 0.800 1.00 69.94 98 PRO A O 1
ATOM 760 N N . ILE A 1 99 ? 0.862 31.781 1.899 1.00 71.62 99 ILE A N 1
ATOM 761 C CA . ILE A 1 99 ? 0.648 30.475 1.266 1.00 71.62 99 ILE A CA 1
ATOM 762 C C . ILE A 1 99 ? 0.302 30.660 -0.212 1.00 71.62 99 ILE A C 1
ATOM 764 O O . ILE A 1 99 ? 0.882 30.001 -1.076 1.00 71.62 99 ILE A O 1
ATOM 768 N N . GLU A 1 100 ? -0.591 31.598 -0.529 1.00 78.56 100 GLU A N 1
ATOM 769 C CA . GLU A 1 100 ? -0.969 31.905 -1.908 1.00 78.56 100 GLU A CA 1
ATOM 770 C C . GLU A 1 100 ? 0.236 32.417 -2.715 1.00 78.56 100 GLU A C 1
ATOM 772 O O . GLU A 1 100 ? 0.438 32.023 -3.866 1.00 78.56 100 GLU A O 1
ATOM 777 N N . GLN A 1 101 ? 1.086 33.252 -2.109 1.00 77.56 101 GLN A N 1
ATOM 778 C CA . GLN A 1 101 ? 2.312 33.728 -2.750 1.00 77.56 101 GLN A CA 1
ATOM 779 C C . GLN A 1 101 ? 3.304 32.585 -3.017 1.00 77.56 101 GLN A C 1
ATOM 781 O O . GLN A 1 101 ? 3.870 32.519 -4.112 1.00 77.56 101 GLN A O 1
ATOM 786 N N . ALA A 1 102 ? 3.482 31.662 -2.067 1.00 72.50 102 ALA A N 1
ATOM 787 C CA . ALA A 1 102 ? 4.337 30.490 -2.244 1.00 72.50 102 ALA A CA 1
ATOM 788 C C . ALA A 1 102 ? 3.818 29.558 -3.355 1.00 72.50 102 ALA A C 1
ATOM 790 O O . ALA A 1 102 ? 4.597 29.127 -4.209 1.00 72.50 102 ALA A O 1
ATOM 791 N N . LEU A 1 103 ? 2.505 29.302 -3.401 1.00 78.12 103 LEU A N 1
ATOM 792 C CA . LEU A 1 103 ? 1.875 28.495 -4.452 1.00 78.12 103 LEU A CA 1
ATOM 793 C C . LEU A 1 103 ? 2.024 29.136 -5.840 1.00 78.12 103 LEU A C 1
ATOM 795 O O . LEU A 1 103 ? 2.327 28.432 -6.801 1.00 78.12 103 LEU A O 1
ATOM 799 N N . ARG A 1 104 ? 1.895 30.466 -5.955 1.00 81.81 104 ARG A N 1
ATOM 800 C CA . ARG A 1 104 ? 2.121 31.192 -7.221 1.00 81.81 104 ARG A CA 1
ATOM 801 C C . ARG A 1 104 ? 3.575 31.122 -7.688 1.00 81.81 104 ARG A C 1
ATOM 803 O O . ARG A 1 104 ? 3.822 30.932 -8.877 1.00 81.81 104 ARG A O 1
ATOM 810 N N . LEU A 1 105 ? 4.539 31.267 -6.774 1.00 78.62 105 LEU A N 1
ATOM 811 C CA . LEU A 1 105 ? 5.962 31.127 -7.104 1.00 78.62 105 LEU A CA 1
ATOM 812 C C . LEU A 1 105 ? 6.271 29.712 -7.600 1.00 78.62 105 LEU A C 1
ATOM 814 O O . LEU A 1 105 ? 6.967 29.559 -8.604 1.00 78.62 105 LEU A O 1
ATOM 818 N N . LEU A 1 106 ? 5.696 28.696 -6.954 1.00 75.75 106 LEU A N 1
ATOM 819 C CA . LEU A 1 106 ? 5.814 27.307 -7.385 1.00 75.75 106 LEU A CA 1
ATOM 820 C C . LEU A 1 106 ? 5.191 27.083 -8.766 1.00 75.75 106 LEU A C 1
ATOM 822 O O . LEU A 1 106 ? 5.904 26.630 -9.655 1.00 75.75 106 LEU A O 1
ATOM 826 N N . ASP A 1 107 ? 3.930 27.463 -8.990 1.00 80.06 107 ASP A N 1
ATOM 827 C CA . ASP A 1 107 ? 3.269 27.327 -10.300 1.00 80.06 107 ASP A CA 1
ATOM 828 C C . ASP A 1 107 ? 4.071 28.016 -11.418 1.00 80.06 107 ASP A C 1
ATOM 830 O O . ASP A 1 107 ? 4.303 27.433 -12.478 1.00 80.06 107 ASP A O 1
ATOM 834 N N . SER A 1 108 ? 4.598 29.219 -11.160 1.00 82.81 108 SER A N 1
ATOM 835 C CA . SER A 1 108 ? 5.426 29.941 -12.132 1.00 82.81 108 SER A CA 1
ATOM 836 C C . SER A 1 108 ? 6.722 29.196 -12.478 1.00 82.81 108 SER A C 1
ATOM 838 O O . SER A 1 108 ? 7.079 29.099 -13.653 1.00 82.81 108 SER A O 1
ATOM 840 N N . ALA A 1 109 ? 7.393 28.611 -11.479 1.00 77.69 109 ALA A N 1
ATOM 841 C CA . ALA A 1 109 ? 8.614 27.841 -11.675 1.00 77.69 109 ALA A CA 1
ATOM 842 C C . ALA A 1 109 ? 8.337 26.535 -12.435 1.00 77.69 109 ALA A C 1
ATOM 844 O O . ALA A 1 109 ? 9.108 26.177 -13.324 1.00 77.69 109 ALA A O 1
ATOM 845 N N . ILE A 1 110 ? 7.217 25.867 -12.134 1.00 73.88 110 ILE A N 1
ATOM 846 C CA . ILE A 1 110 ? 6.765 24.653 -12.827 1.00 73.88 110 ILE A CA 1
ATOM 847 C C . ILE A 1 110 ? 6.505 24.955 -14.306 1.00 73.88 110 ILE A C 1
ATOM 849 O O . ILE A 1 110 ? 7.037 24.271 -15.179 1.00 73.88 110 ILE A O 1
ATOM 853 N N . ARG A 1 111 ? 5.736 26.011 -14.607 1.00 79.25 111 ARG A N 1
ATOM 854 C CA . ARG A 1 111 ? 5.418 26.416 -15.988 1.00 79.25 111 ARG A CA 1
ATOM 855 C C . ARG A 1 111 ? 6.654 26.825 -16.781 1.00 79.25 111 ARG A C 1
ATOM 857 O O . ARG A 1 111 ? 6.745 26.500 -17.963 1.00 79.25 111 ARG A O 1
ATOM 864 N N . GLN A 1 112 ? 7.590 27.542 -16.159 1.00 81.50 112 GLN A N 1
ATOM 865 C CA . GLN A 1 112 ? 8.843 27.930 -16.808 1.00 81.50 112 GLN A CA 1
ATOM 866 C C . GLN A 1 112 ? 9.683 26.709 -17.185 1.00 81.50 112 GLN A C 1
ATOM 868 O O . GLN A 1 112 ? 10.173 26.647 -18.312 1.00 81.50 112 GLN A O 1
ATOM 873 N N . GLU A 1 113 ? 9.805 25.730 -16.286 1.00 72.88 113 GLU A N 1
ATOM 874 C CA . GLU A 1 113 ? 10.583 24.516 -16.546 1.00 72.88 113 GLU A CA 1
ATOM 875 C C . GLU A 1 113 ? 9.906 23.621 -17.598 1.00 72.88 113 GLU A C 1
ATOM 877 O O . GLU A 1 113 ? 10.563 23.154 -18.529 1.00 72.88 113 GLU A O 1
ATOM 882 N N . ALA A 1 114 ? 8.579 23.466 -17.528 1.00 69.31 114 ALA A N 1
ATOM 883 C CA . ALA A 1 114 ? 7.791 22.752 -18.537 1.00 69.31 114 ALA A CA 1
ATOM 884 C C . ALA A 1 114 ? 7.934 23.389 -19.932 1.00 69.31 114 ALA A C 1
ATOM 886 O O . ALA A 1 114 ? 8.170 22.700 -20.923 1.00 69.31 114 ALA A O 1
ATOM 887 N N . LYS A 1 115 ? 7.885 24.728 -20.012 1.00 78.69 115 LYS A N 1
ATOM 888 C CA . LYS A 1 115 ? 8.097 25.463 -21.267 1.00 78.69 115 LYS A CA 1
ATOM 889 C C . LYS A 1 115 ? 9.522 25.291 -21.800 1.00 78.69 115 LYS A C 1
ATOM 891 O O . LYS A 1 115 ? 9.693 25.140 -23.004 1.00 78.69 115 LYS A O 1
ATOM 896 N N . LYS A 1 116 ? 10.534 25.298 -20.923 1.00 77.50 116 LYS A N 1
ATOM 897 C CA . LYS A 1 116 ? 11.947 25.089 -21.293 1.00 77.50 116 LYS A CA 1
ATOM 898 C C . LYS A 1 116 ? 12.206 23.704 -21.878 1.00 77.50 116 LYS A C 1
ATOM 900 O O . LYS A 1 116 ? 13.033 23.565 -22.769 1.00 77.50 116 LYS A O 1
ATOM 905 N N . THR A 1 117 ? 11.517 22.698 -21.356 1.00 66.38 117 THR A N 1
ATOM 906 C CA . THR A 1 117 ? 11.688 21.292 -21.741 1.00 66.38 117 THR A CA 1
ATOM 907 C C . THR A 1 117 ? 10.754 20.845 -22.862 1.00 66.38 117 THR A C 1
ATOM 909 O O . THR A 1 117 ? 10.867 19.716 -23.327 1.00 66.38 117 THR A O 1
ATOM 912 N N . GLY A 1 118 ? 9.848 21.715 -23.325 1.00 67.31 118 GLY A N 1
ATOM 913 C CA . GLY A 1 118 ? 8.897 21.399 -24.393 1.00 67.31 118 GLY A CA 1
ATOM 914 C C . GLY A 1 118 ? 7.777 20.443 -23.970 1.00 67.31 118 GLY A C 1
ATOM 915 O O . GLY A 1 118 ? 7.028 19.961 -24.818 1.00 67.31 118 GLY A O 1
ATOM 916 N N . VAL A 1 119 ? 7.626 20.169 -22.671 1.00 63.66 119 VAL A N 1
ATOM 917 C CA . VAL A 1 119 ? 6.588 19.273 -22.161 1.00 63.66 119 VAL A CA 1
ATOM 918 C C . VAL A 1 119 ? 5.298 20.054 -21.938 1.00 63.66 119 VAL A C 1
ATOM 920 O O . VAL A 1 119 ? 5.172 20.863 -21.022 1.00 63.66 119 VAL A O 1
ATOM 923 N N . LEU A 1 120 ? 4.311 19.792 -22.798 1.00 51.62 120 LEU A N 1
ATOM 924 C CA . LEU A 1 120 ? 2.997 20.447 -22.766 1.00 51.62 120 LEU A CA 1
ATOM 925 C C . LEU A 1 120 ? 2.090 19.932 -21.635 1.00 51.62 120 LEU A C 1
ATOM 927 O O . LEU A 1 120 ? 1.142 20.618 -21.253 1.00 51.62 120 LEU A O 1
ATOM 931 N N . ARG A 1 121 ? 2.368 18.737 -21.096 1.00 55.16 121 ARG A N 1
ATOM 932 C CA . ARG A 1 121 ? 1.642 18.128 -19.972 1.00 55.16 121 ARG A CA 1
ATOM 933 C C . ARG A 1 121 ? 2.609 17.383 -19.059 1.00 55.16 121 ARG A C 1
ATOM 935 O O . ARG A 1 121 ? 3.116 16.333 -19.431 1.00 55.16 121 ARG A O 1
ATOM 942 N N . LEU A 1 122 ? 2.837 17.925 -17.867 1.00 56.53 122 LEU A N 1
ATOM 943 C CA . LEU A 1 122 ? 3.474 17.182 -16.785 1.00 56.53 122 LEU A CA 1
ATOM 944 C C . LEU A 1 122 ? 2.463 16.172 -16.237 1.00 56.53 122 LEU A C 1
ATOM 946 O O . LEU A 1 122 ? 1.327 16.551 -15.944 1.00 56.53 122 LEU A O 1
ATOM 950 N N . SER A 1 123 ? 2.878 14.919 -16.051 1.00 54.72 123 SER A N 1
ATOM 951 C CA . SER A 1 123 ? 2.178 14.017 -15.134 1.00 54.72 123 SER A CA 1
ATOM 952 C C . SER A 1 123 ? 2.020 14.711 -13.775 1.00 54.72 123 SER A C 1
ATOM 954 O O . SER A 1 123 ? 2.933 15.444 -13.367 1.00 54.72 123 SER A O 1
ATOM 956 N N . PRO A 1 124 ? 0.895 14.524 -13.068 1.00 57.38 124 PRO A N 1
ATOM 957 C CA . PRO A 1 124 ? 0.690 15.138 -11.765 1.00 57.38 124 PRO A CA 1
ATOM 958 C C . PRO A 1 124 ? 1.865 14.824 -10.835 1.00 57.38 124 PRO A C 1
ATOM 960 O O . PRO A 1 124 ? 2.260 13.682 -10.574 1.00 57.38 124 PRO A O 1
ATOM 963 N N . LEU A 1 125 ? 2.494 15.909 -10.395 1.00 61.22 125 LEU A N 1
ATOM 964 C CA . LEU A 1 125 ? 3.690 15.875 -9.584 1.00 61.22 125 LEU A CA 1
ATOM 965 C C . LEU A 1 125 ? 3.267 16.016 -8.126 1.00 61.22 125 LEU A C 1
ATOM 967 O O . LEU A 1 125 ? 2.930 17.107 -7.666 1.00 61.22 125 LEU A O 1
ATOM 971 N N . HIS A 1 126 ? 3.301 14.918 -7.377 1.00 59.66 126 HIS A N 1
ATOM 972 C CA . HIS A 1 126 ? 3.035 14.991 -5.947 1.00 59.66 126 HIS A CA 1
ATOM 973 C C . HIS A 1 126 ? 4.205 15.652 -5.231 1.00 59.66 126 HIS A C 1
ATOM 975 O O . HIS A 1 126 ? 5.334 15.154 -5.247 1.00 59.66 126 HIS A O 1
ATOM 981 N N . LEU A 1 127 ? 3.927 16.782 -4.590 1.00 64.62 127 LEU A N 1
ATOM 982 C CA . LEU A 1 127 ? 4.878 17.560 -3.812 1.00 64.62 127 LEU A CA 1
ATOM 983 C C . LEU A 1 127 ? 4.386 17.640 -2.371 1.00 64.62 127 LEU A C 1
ATOM 985 O O . LEU A 1 127 ? 3.370 18.271 -2.094 1.00 64.62 127 LEU A O 1
ATOM 989 N N . ASP A 1 128 ? 5.127 17.026 -1.449 1.00 61.00 128 ASP A N 1
ATOM 990 C CA . ASP A 1 128 ? 4.904 17.243 -0.021 1.00 61.00 128 ASP A CA 1
ATOM 991 C C . ASP A 1 128 ? 5.601 18.551 0.359 1.00 61.00 128 ASP A C 1
ATOM 993 O O . ASP A 1 128 ? 6.797 18.590 0.660 1.00 61.00 128 ASP A O 1
ATOM 997 N N . LEU A 1 129 ? 4.855 19.647 0.264 1.00 64.38 129 LEU A N 1
ATOM 998 C CA . LEU A 1 129 ? 5.336 20.971 0.626 1.00 64.38 129 LEU A CA 1
ATOM 999 C C . LEU A 1 129 ? 5.111 21.182 2.120 1.00 64.38 129 LEU A C 1
ATOM 1001 O O . LEU A 1 129 ? 3.994 21.409 2.574 1.00 64.38 129 LEU A O 1
ATOM 1005 N N . ILE A 1 130 ? 6.196 21.121 2.886 1.00 64.75 130 ILE A N 1
ATOM 1006 C CA . ILE A 1 130 ? 6.193 21.579 4.274 1.00 64.75 130 ILE A CA 1
ATOM 1007 C C . ILE A 1 130 ? 6.505 23.072 4.233 1.00 64.75 130 ILE A C 1
ATOM 1009 O O . ILE A 1 130 ? 7.663 23.460 4.065 1.00 64.75 130 ILE A O 1
ATOM 1013 N N . ILE A 1 131 ? 5.459 23.891 4.333 1.00 64.62 131 ILE A N 1
ATOM 1014 C CA . ILE A 1 131 ? 5.574 25.338 4.513 1.00 64.62 131 ILE A CA 1
ATOM 1015 C C . ILE A 1 131 ? 5.448 25.583 6.013 1.00 64.62 131 ILE A C 1
ATOM 1017 O O . ILE A 1 131 ? 4.364 25.455 6.578 1.00 64.62 131 ILE A O 1
ATOM 1021 N N . GLY A 1 132 ? 6.570 25.870 6.671 1.00 60.38 132 GLY A N 1
ATOM 1022 C CA . GLY A 1 132 ? 6.543 26.305 8.061 1.00 60.38 132 GLY A CA 1
ATOM 1023 C C . GLY A 1 132 ? 5.869 27.669 8.130 1.00 60.38 132 GLY A C 1
ATOM 1024 O O . GLY A 1 132 ? 6.454 28.660 7.702 1.00 60.38 132 GLY A O 1
ATOM 1025 N N . ALA A 1 133 ? 4.645 27.728 8.651 1.00 54.94 133 ALA A N 1
ATOM 1026 C CA . ALA A 1 133 ? 4.165 28.965 9.242 1.00 54.94 133 ALA A CA 1
ATOM 1027 C C . ALA A 1 133 ? 5.036 29.163 10.485 1.00 54.94 133 ALA A C 1
ATOM 1029 O O . ALA A 1 133 ? 4.998 28.323 11.383 1.00 54.94 133 ALA A O 1
ATOM 1030 N N . GLY A 1 134 ? 5.911 30.172 10.488 1.00 55.28 134 GLY A N 1
ATOM 1031 C CA . GLY A 1 134 ? 6.723 30.470 11.667 1.00 55.28 134 GLY A CA 1
ATOM 1032 C C . GLY A 1 134 ? 5.838 30.560 12.914 1.00 55.28 134 GLY A C 1
ATOM 1033 O O . GLY A 1 134 ? 4.654 30.879 12.808 1.00 55.28 134 GLY A O 1
ATOM 1034 N N . GLU A 1 135 ? 6.394 30.285 14.096 1.00 54.84 135 GLU A N 1
ATOM 1035 C CA . GLU A 1 135 ? 5.644 30.274 15.369 1.00 54.84 135 GLU A CA 1
ATOM 1036 C C . GLU A 1 135 ? 4.886 31.590 15.643 1.00 54.84 135 GLU A C 1
ATOM 1038 O O . GLU A 1 135 ? 3.923 31.609 16.404 1.00 54.84 135 GLU A O 1
ATOM 1043 N N . ASN A 1 136 ? 5.253 32.667 14.943 1.00 55.31 136 ASN A N 1
ATOM 1044 C CA . ASN A 1 136 ? 4.512 33.915 14.877 1.00 55.31 136 ASN A CA 1
ATOM 1045 C C . ASN A 1 136 ? 3.866 34.102 13.495 1.00 55.31 136 ASN A C 1
ATOM 1047 O O . ASN A 1 136 ? 4.565 34.289 12.500 1.00 55.31 136 ASN A O 1
ATOM 1051 N N . LEU A 1 137 ? 2.530 34.197 13.453 1.00 55.72 137 LEU A N 1
ATOM 1052 C CA . LEU A 1 137 ? 1.723 34.545 12.262 1.00 55.72 137 LEU A CA 1
ATOM 1053 C C . LEU A 1 137 ? 2.113 35.887 11.599 1.00 55.72 137 LEU A C 1
ATOM 1055 O O . LEU A 1 137 ? 1.660 36.184 10.498 1.00 55.72 137 LEU A O 1
ATOM 1059 N N . ASN A 1 138 ? 2.961 36.685 12.257 1.00 59.94 138 ASN A N 1
ATOM 1060 C CA . ASN A 1 138 ? 3.473 37.967 11.772 1.00 59.94 138 ASN A CA 1
ATOM 1061 C C . ASN A 1 138 ? 4.882 37.889 11.156 1.00 59.94 138 ASN A C 1
ATOM 1063 O O . ASN A 1 138 ? 5.391 38.910 10.693 1.00 59.94 138 ASN A O 1
ATOM 1067 N N . HIS A 1 139 ? 5.549 36.732 11.159 1.00 57.75 139 HIS A N 1
ATOM 1068 C CA . HIS A 1 139 ? 6.833 36.590 10.476 1.00 57.75 139 HIS A CA 1
ATOM 1069 C C . HIS A 1 139 ? 6.632 36.271 9.001 1.00 57.75 139 HIS A C 1
ATOM 1071 O O . HIS A 1 139 ? 5.867 35.381 8.628 1.00 57.75 139 HIS A O 1
ATOM 1077 N N . GLN A 1 140 ? 7.337 37.032 8.158 1.00 61.25 140 GLN A N 1
ATOM 1078 C CA . GLN A 1 140 ? 7.436 36.735 6.738 1.00 61.25 140 GLN A CA 1
ATOM 1079 C C . GLN A 1 140 ? 7.911 35.284 6.577 1.00 61.25 140 GLN A C 1
ATOM 1081 O O . GLN A 1 140 ? 8.800 34.858 7.320 1.00 61.25 140 GLN A O 1
ATOM 1086 N N . PRO A 1 141 ? 7.312 34.511 5.656 1.00 64.25 141 PRO A N 1
ATOM 1087 C CA . PRO A 1 141 ? 7.728 33.137 5.436 1.00 64.25 141 PRO A CA 1
ATOM 1088 C C . PRO A 1 141 ? 9.221 33.116 5.111 1.00 64.25 141 PRO A C 1
ATOM 1090 O O . PRO A 1 141 ? 9.683 33.921 4.300 1.00 64.25 141 PRO A O 1
ATOM 1093 N N . ASP A 1 142 ? 9.960 32.208 5.752 1.00 76.62 142 ASP A N 1
ATOM 1094 C CA . ASP A 1 142 ? 11.395 32.043 5.531 1.00 76.62 142 ASP A CA 1
ATOM 1095 C C . ASP A 1 142 ? 11.652 31.812 4.034 1.00 76.62 142 ASP A C 1
ATOM 1097 O O . ASP A 1 142 ? 11.335 30.757 3.466 1.00 76.62 142 ASP A O 1
ATOM 1101 N N . GLN A 1 143 ? 12.184 32.845 3.375 1.00 74.25 143 GLN A N 1
ATOM 1102 C CA . GLN A 1 143 ? 12.430 32.822 1.940 1.00 74.25 143 GLN A CA 1
ATOM 1103 C C . GLN A 1 143 ? 13.423 31.719 1.578 1.00 74.25 143 GLN A C 1
ATOM 1105 O O . GLN A 1 143 ? 13.296 31.122 0.507 1.00 74.25 143 GLN A O 1
ATOM 1110 N N . GLU A 1 144 ? 14.359 31.380 2.468 1.00 78.06 144 GLU A N 1
ATOM 1111 C CA . GLU A 1 144 ? 15.284 30.279 2.233 1.00 78.06 144 GLU A CA 1
ATOM 1112 C C . GLU A 1 144 ? 14.572 28.930 2.249 1.00 78.06 144 GLU A C 1
ATOM 1114 O O . GLU A 1 144 ? 14.830 28.093 1.380 1.00 78.06 144 GLU A O 1
ATOM 1119 N N . ALA A 1 145 ? 13.652 28.706 3.191 1.00 75.50 145 ALA A N 1
ATOM 1120 C CA . ALA A 1 145 ? 12.854 27.485 3.230 1.00 75.50 145 ALA A CA 1
ATOM 1121 C C . ALA A 1 145 ? 12.034 27.319 1.941 1.00 75.50 145 ALA A C 1
ATOM 1123 O O . ALA A 1 145 ? 12.036 26.234 1.348 1.00 75.50 145 ALA A O 1
ATOM 1124 N N . ILE A 1 146 ? 11.409 28.397 1.452 1.00 74.12 146 ILE A N 1
ATOM 1125 C CA . ILE A 1 146 ? 10.684 28.394 0.173 1.00 74.12 146 ILE A CA 1
ATOM 1126 C C . ILE A 1 146 ? 11.636 28.074 -0.987 1.00 74.12 146 ILE A C 1
ATOM 1128 O O . ILE A 1 146 ? 11.336 27.192 -1.791 1.00 74.12 146 ILE A O 1
ATOM 1132 N N . GLN A 1 147 ? 12.805 28.717 -1.068 1.00 79.00 147 GLN A N 1
ATOM 1133 C CA . GLN A 1 147 ? 13.782 28.456 -2.133 1.00 79.00 147 GLN A CA 1
ATOM 1134 C C . GLN A 1 147 ? 14.315 27.016 -2.103 1.00 79.00 147 GLN A C 1
ATOM 1136 O O . GLN A 1 147 ? 14.466 26.387 -3.153 1.00 79.00 147 GLN A O 1
ATOM 1141 N N . ARG A 1 148 ? 14.536 26.438 -0.914 1.00 81.06 148 ARG A N 1
ATOM 1142 C CA . ARG A 1 148 ? 14.908 25.020 -0.759 1.00 81.06 148 ARG A CA 1
ATOM 1143 C C . ARG A 1 148 ? 13.807 24.098 -1.279 1.00 81.06 148 ARG A C 1
ATOM 1145 O O . ARG A 1 148 ? 14.119 23.112 -1.949 1.00 81.06 148 ARG A O 1
ATOM 1152 N N . GLN A 1 149 ? 12.536 24.415 -1.019 1.00 76.56 149 GLN A N 1
ATOM 1153 C CA . GLN A 1 149 ? 11.413 23.658 -1.579 1.00 76.56 149 GLN A CA 1
ATOM 1154 C C . GLN A 1 149 ? 11.332 23.823 -3.099 1.00 76.56 149 GLN A C 1
ATOM 1156 O O . GLN A 1 149 ? 11.256 22.819 -3.799 1.00 76.56 149 GLN A O 1
ATOM 1161 N N . ILE A 1 150 ? 11.464 25.040 -3.637 1.00 76.75 150 ILE A N 1
ATOM 1162 C CA . ILE A 1 150 ? 11.500 25.283 -5.089 1.00 76.75 150 ILE A CA 1
ATOM 1163 C C . ILE A 1 150 ? 12.627 24.478 -5.745 1.00 76.75 150 ILE A C 1
ATOM 1165 O O . ILE A 1 150 ? 12.406 23.850 -6.777 1.00 76.75 150 ILE A O 1
ATOM 1169 N N . LYS A 1 151 ? 13.823 24.430 -5.143 1.00 82.88 151 LYS A N 1
ATOM 1170 C CA . LYS A 1 151 ? 14.945 23.631 -5.656 1.00 82.88 151 LYS A CA 1
ATOM 1171 C C . LYS A 1 151 ? 14.614 22.135 -5.686 1.00 82.88 151 LYS A C 1
ATOM 1173 O O . LYS A 1 151 ? 14.877 21.489 -6.696 1.00 82.88 151 LYS A O 1
ATOM 1178 N N . LYS A 1 152 ? 13.986 21.598 -4.632 1.00 78.88 152 LYS A N 1
ATOM 1179 C CA . LYS A 1 152 ? 13.506 20.200 -4.594 1.00 78.88 152 LYS A CA 1
ATOM 1180 C C . LYS A 1 152 ? 12.435 19.925 -5.649 1.00 78.88 152 LYS A C 1
ATOM 1182 O O . LYS A 1 152 ? 12.443 18.864 -6.263 1.00 78.88 152 LYS A O 1
ATOM 1187 N N . VAL A 1 153 ? 11.528 20.875 -5.866 1.00 75.00 153 VAL A N 1
ATOM 1188 C CA . VAL A 1 153 ? 10.470 20.781 -6.878 1.00 75.00 153 VAL A CA 1
ATOM 1189 C C . VAL A 1 153 ? 11.067 20.783 -8.279 1.00 75.00 153 VAL A C 1
ATOM 1191 O O . VAL A 1 153 ? 10.762 19.886 -9.053 1.00 75.00 153 VAL A O 1
ATOM 1194 N N . LYS A 1 154 ? 11.976 21.716 -8.585 1.00 75.00 154 LYS A N 1
ATOM 1195 C CA . LYS A 1 154 ? 12.710 21.748 -9.859 1.00 75.00 154 LYS A CA 1
ATOM 1196 C C . LYS A 1 154 ? 13.483 20.459 -10.097 1.00 75.00 154 LYS A C 1
ATOM 1198 O O . LYS A 1 154 ? 13.436 19.922 -11.193 1.00 75.00 154 LYS A O 1
ATOM 1203 N N . GLN A 1 155 ? 14.149 19.937 -9.067 1.00 78.56 155 GLN A N 1
ATOM 1204 C CA . GLN A 1 155 ? 14.834 18.653 -9.158 1.00 78.56 155 GLN A CA 1
ATOM 1205 C C . GLN A 1 155 ? 13.852 17.518 -9.485 1.00 78.56 155 GLN A C 1
ATOM 1207 O O . GLN A 1 155 ? 14.096 16.788 -10.437 1.00 78.56 155 GLN A O 1
ATOM 1212 N N . ARG A 1 156 ? 12.717 17.413 -8.778 1.00 72.19 156 ARG A N 1
ATOM 1213 C CA . ARG A 1 156 ? 11.675 16.410 -9.073 1.00 72.19 156 ARG A CA 1
ATOM 1214 C C . ARG A 1 156 ? 11.101 16.544 -10.477 1.00 72.19 156 ARG A C 1
ATOM 1216 O O . ARG A 1 156 ? 10.863 15.541 -11.132 1.00 72.19 156 ARG A O 1
ATOM 1223 N N . ILE A 1 157 ? 10.866 17.770 -10.927 1.00 70.69 157 ILE A N 1
ATOM 1224 C CA . ILE A 1 157 ? 10.368 18.047 -12.274 1.00 70.69 157 ILE A CA 1
ATOM 1225 C C . ILE A 1 157 ? 11.396 17.614 -13.297 1.00 70.69 157 ILE A C 1
ATOM 1227 O O . ILE A 1 157 ? 11.036 16.927 -14.233 1.00 70.69 157 ILE A O 1
ATOM 1231 N N . ASN A 1 158 ? 12.671 17.930 -13.094 1.00 69.50 158 ASN A N 1
ATOM 1232 C CA . ASN A 1 158 ? 13.723 17.515 -14.010 1.00 69.50 158 ASN A CA 1
ATOM 1233 C C . ASN A 1 158 ? 13.956 16.003 -13.986 1.00 69.50 158 ASN A C 1
ATOM 1235 O O . ASN A 1 158 ? 14.246 15.441 -15.032 1.00 69.50 158 ASN A O 1
ATOM 1239 N N . GLU A 1 159 ? 13.773 15.331 -12.848 1.00 70.69 159 GLU A N 1
ATOM 1240 C CA . GLU A 1 159 ? 13.765 13.866 -12.755 1.00 70.69 159 GLU A CA 1
ATOM 1241 C C . GLU A 1 159 ? 12.581 13.260 -13.529 1.00 70.69 159 GLU A C 1
ATOM 1243 O O . GLU A 1 159 ? 12.781 12.355 -14.333 1.00 70.69 159 GLU A O 1
ATOM 1248 N N . GLU A 1 160 ? 11.369 13.795 -13.369 1.00 68.06 160 GLU A N 1
ATOM 1249 C CA . GLU A 1 160 ? 10.167 13.309 -14.067 1.00 68.06 160 GLU A CA 1
ATOM 1250 C C . GLU A 1 160 ? 10.175 13.644 -15.563 1.00 68.06 160 GLU A C 1
ATOM 1252 O O . GLU A 1 160 ? 9.855 12.810 -16.404 1.00 68.06 160 GLU A O 1
ATOM 1257 N N . LEU A 1 161 ? 10.617 14.841 -15.933 1.00 65.00 161 LEU A N 1
ATOM 1258 C CA . LEU A 1 161 ? 10.838 15.238 -17.320 1.00 65.00 161 LEU A CA 1
ATOM 1259 C C . LEU A 1 161 ? 11.954 14.407 -17.948 1.00 65.00 161 LEU A C 1
ATOM 1261 O O . LEU A 1 161 ? 11.864 14.018 -19.112 1.00 65.00 161 LEU A O 1
ATOM 1265 N N . ALA A 1 162 ? 12.985 14.061 -17.173 1.00 61.66 162 ALA A N 1
ATOM 1266 C CA . ALA A 1 162 ? 14.000 13.124 -17.619 1.00 61.66 162 ALA A CA 1
ATOM 1267 C C . ALA A 1 162 ? 13.426 11.716 -17.865 1.00 61.66 162 ALA A C 1
ATOM 1269 O O . ALA A 1 162 ? 13.922 10.995 -18.731 1.00 61.66 162 ALA A O 1
ATOM 1270 N N . THR A 1 163 ? 12.357 11.337 -17.173 1.00 57.12 163 THR A N 1
ATOM 1271 C CA . THR A 1 163 ? 11.597 10.120 -17.484 1.00 57.12 163 THR A CA 1
ATOM 1272 C C . THR A 1 163 ? 10.535 10.311 -18.574 1.00 57.12 163 THR A C 1
ATOM 1274 O O . THR A 1 163 ? 9.903 9.339 -18.946 1.00 57.12 163 THR A O 1
ATOM 1277 N N . GLN A 1 164 ? 10.320 11.519 -19.115 1.00 53.12 164 GLN A N 1
ATOM 1278 C CA . GLN A 1 164 ? 9.297 11.793 -20.146 1.00 53.12 164 GLN A CA 1
ATOM 1279 C C . GLN A 1 164 ? 9.856 12.004 -21.567 1.00 53.12 164 GLN A C 1
ATOM 1281 O O . GLN A 1 164 ? 9.097 11.919 -22.531 1.00 53.12 164 GLN A O 1
ATOM 1286 N N . ILE A 1 165 ? 11.167 12.227 -21.732 1.00 47.72 165 ILE A N 1
ATOM 1287 C CA . ILE A 1 165 ? 11.879 12.038 -23.024 1.00 47.72 165 ILE A CA 1
ATOM 1288 C C . ILE A 1 165 ? 11.605 10.596 -23.482 1.00 47.72 165 ILE A C 1
ATOM 1290 O O . ILE A 1 165 ? 11.660 9.766 -22.579 1.00 47.72 165 ILE A O 1
ATOM 1294 N N . PRO A 1 166 ? 11.306 10.291 -24.775 1.00 50.19 166 PRO A N 1
ATOM 1295 C CA . PRO A 1 166 ? 10.608 9.092 -25.282 1.00 50.19 166 PRO A CA 1
ATOM 1296 C C . PRO A 1 166 ? 11.139 7.769 -24.732 1.00 50.19 166 PRO A C 1
ATOM 1298 O O . PRO A 1 166 ? 11.782 6.962 -25.391 1.00 50.19 166 PRO A O 1
ATOM 1301 N N . THR A 1 167 ? 10.822 7.534 -23.477 1.00 53.47 167 THR A N 1
ATOM 1302 C CA . THR A 1 167 ? 10.923 6.269 -22.813 1.00 53.47 167 THR A CA 1
ATOM 1303 C C . THR A 1 167 ? 9.508 5.761 -22.922 1.00 53.47 167 THR A C 1
ATOM 1305 O O . THR A 1 167 ? 8.566 6.281 -22.342 1.00 53.47 167 THR A O 1
ATOM 1308 N N . GLN A 1 168 ? 9.357 4.815 -23.826 1.00 63.81 168 GLN A N 1
ATOM 1309 C CA . GLN A 1 168 ? 8.524 3.620 -23.791 1.00 63.81 168 GLN A CA 1
ATOM 1310 C C . GLN A 1 168 ? 7.695 3.318 -22.505 1.00 63.81 168 GLN A C 1
ATOM 1312 O O . GLN A 1 168 ? 6.688 2.622 -22.588 1.00 63.81 168 GLN A O 1
ATOM 1317 N N . TRP A 1 169 ? 8.037 3.854 -21.328 1.00 74.62 169 TRP A N 1
ATOM 1318 C CA . TRP A 1 169 ? 7.299 3.702 -20.080 1.00 74.62 169 TRP A CA 1
ATOM 1319 C C . TRP A 1 169 ? 6.371 4.889 -19.775 1.00 74.62 169 TRP A C 1
ATOM 1321 O O . TRP A 1 169 ? 6.777 6.049 -19.779 1.00 74.62 169 TRP A O 1
ATOM 1331 N N . ARG A 1 170 ? 5.122 4.588 -19.410 1.00 82.38 170 ARG A N 1
ATOM 1332 C CA . ARG A 1 170 ? 4.203 5.531 -18.757 1.00 82.38 170 ARG A CA 1
ATOM 1333 C C . ARG A 1 170 ? 3.655 4.894 -17.482 1.00 82.38 170 ARG A C 1
ATOM 1335 O O . ARG A 1 170 ? 3.404 3.687 -17.451 1.00 82.38 170 ARG A O 1
ATOM 1342 N N . ARG A 1 171 ? 3.430 5.696 -16.438 1.00 86.25 171 ARG A N 1
ATOM 1343 C CA . ARG A 1 171 ? 2.722 5.231 -15.233 1.00 86.25 171 ARG A CA 1
ATOM 1344 C C . ARG A 1 171 ? 1.366 4.642 -15.626 1.00 86.25 171 ARG A C 1
ATOM 1346 O O . ARG A 1 171 ? 0.716 5.170 -16.524 1.00 86.25 171 ARG A O 1
ATOM 1353 N N . GLY A 1 172 ? 0.963 3.551 -14.983 1.00 91.69 172 GLY A N 1
ATOM 1354 C CA . GLY A 1 172 ? -0.311 2.898 -15.297 1.00 91.69 172 GLY A CA 1
ATOM 1355 C C . GLY A 1 172 ? -0.292 2.048 -16.566 1.00 91.69 172 GLY A C 1
ATOM 1356 O O . GLY A 1 172 ? -1.327 1.504 -16.941 1.00 91.69 172 GLY A O 1
ATOM 1357 N N . THR A 1 173 ? 0.861 1.898 -17.223 1.00 93.19 173 THR A N 1
ATOM 1358 C CA . THR A 1 173 ? 0.990 1.127 -18.466 1.00 93.19 173 THR A CA 1
ATOM 1359 C C . THR A 1 173 ? 2.128 0.119 -18.385 1.00 93.19 173 THR A C 1
ATOM 1361 O O . THR A 1 173 ? 3.018 0.233 -17.539 1.00 93.19 173 THR A O 1
ATOM 1364 N N . VAL A 1 174 ? 2.100 -0.867 -19.277 1.00 92.81 174 VAL A N 1
ATOM 1365 C CA . VAL A 1 174 ? 3.186 -1.820 -19.507 1.00 92.81 174 VAL A CA 1
ATOM 1366 C C . VAL A 1 174 ? 3.721 -1.611 -20.915 1.00 92.81 174 VAL A C 1
ATOM 1368 O O . VAL A 1 174 ? 2.958 -1.378 -21.853 1.00 92.81 174 VAL A O 1
ATOM 1371 N N . PHE A 1 175 ? 5.037 -1.676 -21.075 1.00 90.69 175 PHE A N 1
ATOM 1372 C CA . PHE A 1 175 ? 5.652 -1.468 -22.374 1.00 90.69 175 PHE A CA 1
ATOM 1373 C C . PHE A 1 175 ? 5.416 -2.648 -23.321 1.00 90.69 175 PHE A C 1
ATOM 1375 O O . PHE A 1 175 ? 5.690 -3.781 -22.961 1.00 90.69 175 PHE A O 1
ATOM 1382 N N . CYS A 1 176 ? 4.956 -2.402 -24.546 1.00 90.94 176 CYS A N 1
ATOM 1383 C CA . CYS A 1 176 ? 4.839 -3.423 -25.578 1.00 90.94 176 CYS A CA 1
ATOM 1384 C C . CYS A 1 176 ? 6.053 -3.408 -26.504 1.00 90.94 176 CYS A C 1
ATOM 1386 O O . CYS A 1 176 ? 6.260 -2.464 -27.264 1.00 90.94 176 CYS A O 1
ATOM 1388 N N . PHE A 1 177 ? 6.811 -4.501 -26.498 1.00 87.06 177 PHE A N 1
ATOM 1389 C CA . PHE A 1 177 ? 8.007 -4.665 -27.323 1.00 87.06 177 PHE A CA 1
ATOM 1390 C C . PHE A 1 177 ? 7.713 -4.814 -28.820 1.00 87.06 177 PHE A C 1
ATOM 1392 O O . PHE A 1 177 ? 8.625 -4.623 -29.622 1.00 87.06 177 PHE A O 1
ATOM 1399 N N . HIS A 1 178 ? 6.471 -5.155 -29.184 1.00 89.62 178 HIS A N 1
ATOM 1400 C CA . HIS A 1 178 ? 6.026 -5.292 -30.571 1.00 89.62 178 HIS A CA 1
ATOM 1401 C C . HIS A 1 178 ? 5.698 -3.947 -31.226 1.00 89.62 178 HIS A C 1
ATOM 1403 O O . HIS A 1 178 ? 6.145 -3.676 -32.334 1.00 89.62 178 HIS A O 1
ATOM 1409 N N . SER A 1 179 ? 4.884 -3.119 -30.562 1.00 90.19 179 SER A N 1
ATOM 1410 C CA . SER A 1 179 ? 4.453 -1.817 -31.091 1.00 90.19 179 SER A CA 1
ATOM 1411 C C . SER A 1 179 ? 5.353 -0.661 -30.661 1.00 90.19 179 SER A C 1
ATOM 1413 O O . SER A 1 179 ? 5.149 0.462 -31.111 1.00 90.19 179 SER A O 1
ATOM 1415 N N . GLU A 1 180 ? 6.301 -0.921 -29.759 1.00 86.69 180 GLU A N 1
ATOM 1416 C CA . GLU A 1 180 ? 7.135 0.077 -29.090 1.00 86.69 180 GLU A CA 1
ATOM 1417 C C . GLU A 1 180 ? 6.332 1.182 -28.389 1.00 86.69 180 GLU A C 1
ATOM 1419 O O . GLU A 1 180 ? 6.755 2.335 -28.279 1.00 86.69 180 GLU A O 1
ATOM 1424 N N . GLN A 1 181 ? 5.169 0.818 -27.851 1.00 87.50 181 GLN A N 1
ATOM 1425 C CA . GLN A 1 181 ? 4.268 1.733 -27.157 1.00 87.50 181 GLN A CA 1
ATOM 1426 C C . GLN A 1 181 ? 3.927 1.238 -25.756 1.00 87.50 181 GLN A C 1
ATOM 1428 O O . GLN A 1 181 ? 3.937 0.043 -25.468 1.00 87.50 181 GLN A O 1
ATOM 1433 N N . ALA A 1 182 ? 3.583 2.175 -24.880 1.00 89.25 182 ALA A N 1
ATOM 1434 C CA . ALA A 1 182 ? 3.057 1.875 -23.558 1.00 89.25 182 ALA A CA 1
ATOM 1435 C C . ALA A 1 182 ? 1.562 1.517 -23.669 1.00 89.25 182 ALA A C 1
ATOM 1437 O O . ALA A 1 182 ? 0.779 2.301 -24.207 1.00 89.25 182 ALA A O 1
ATOM 1438 N N . ILE A 1 183 ? 1.172 0.342 -23.173 1.00 93.31 183 ILE A N 1
ATOM 1439 C CA . ILE A 1 183 ? -0.191 -0.199 -23.248 1.00 93.31 183 ILE A CA 1
ATOM 1440 C C . ILE A 1 183 ? 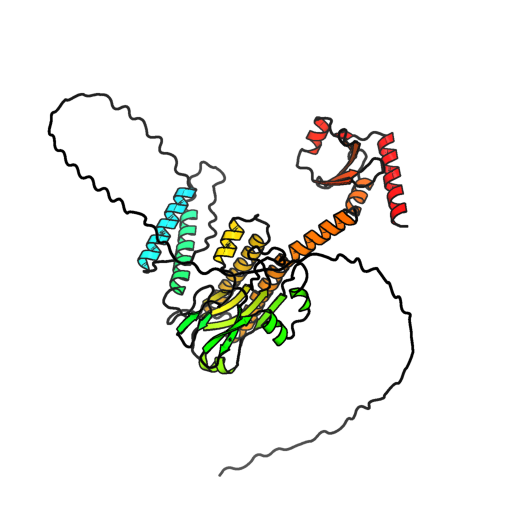-0.806 -0.238 -21.847 1.00 93.31 183 ILE A C 1
ATOM 1442 O O . ILE A 1 183 ? -0.228 -0.805 -20.918 1.00 93.31 183 ILE A O 1
ATOM 1446 N N . SER A 1 184 ? -1.985 0.361 -21.689 1.00 94.00 184 SER A N 1
ATOM 1447 C CA . SER A 1 184 ? -2.770 0.279 -20.452 1.00 94.00 184 SER A CA 1
ATOM 1448 C C . SER A 1 184 ? -3.445 -1.093 -20.307 1.00 94.00 184 SER A C 1
ATOM 1450 O O . SER A 1 184 ? -3.764 -1.716 -21.323 1.00 94.00 184 SER A O 1
ATOM 1452 N N . PRO A 1 185 ? -3.719 -1.560 -19.074 1.00 96.19 185 PRO A N 1
ATOM 1453 C CA . PRO A 1 185 ? -4.552 -2.738 -18.859 1.00 96.19 185 PRO A CA 1
ATOM 1454 C C . PRO A 1 185 ? -5.903 -2.600 -19.587 1.00 96.19 185 PRO A C 1
ATOM 1456 O O . PRO A 1 185 ? -6.499 -1.521 -19.541 1.00 96.19 185 PRO A O 1
ATOM 1459 N N . PRO A 1 186 ? -6.417 -3.661 -20.237 1.00 96.50 186 PRO A N 1
ATOM 1460 C CA . PRO A 1 186 ? -7.682 -3.599 -20.975 1.00 96.50 186 PRO A CA 1
ATOM 1461 C C . PRO A 1 186 ? -8.917 -3.461 -20.067 1.00 96.50 186 PRO A C 1
ATOM 1463 O O . PRO A 1 186 ? -9.979 -3.060 -20.536 1.00 96.50 186 PRO A O 1
ATOM 1466 N N . SER A 1 187 ? -8.793 -3.795 -18.780 1.00 95.31 187 SER A N 1
ATOM 1467 C CA . SER A 1 187 ? -9.838 -3.644 -17.762 1.00 95.31 187 SER A CA 1
ATOM 1468 C C . SER A 1 187 ? -9.226 -3.401 -16.378 1.00 95.31 187 SER A C 1
ATOM 1470 O O . SER A 1 187 ? -8.052 -3.690 -16.140 1.00 95.31 187 SER A O 1
ATOM 1472 N N . HIS A 1 188 ? -10.029 -2.902 -15.434 1.00 93.31 188 HIS A N 1
ATOM 1473 C CA . HIS A 1 188 ? -9.612 -2.626 -14.051 1.00 93.31 188 HIS A CA 1
ATOM 1474 C C . HIS A 1 188 ? -9.216 -3.870 -13.236 1.00 93.31 188 HIS A C 1
ATOM 1476 O O . HIS A 1 188 ? -8.552 -3.761 -12.204 1.00 93.31 188 HIS A O 1
ATOM 1482 N N . ASP A 1 189 ? -9.623 -5.056 -13.685 1.00 93.19 189 ASP A N 1
ATOM 1483 C CA . ASP A 1 189 ? -9.309 -6.348 -13.075 1.00 93.19 189 ASP A CA 1
ATOM 1484 C C . ASP A 1 189 ? -8.290 -7.173 -13.878 1.00 93.19 189 ASP A C 1
ATOM 1486 O O . ASP A 1 189 ? -8.010 -8.324 -13.522 1.00 93.19 189 ASP A O 1
ATOM 1490 N N . ALA A 1 190 ? -7.737 -6.594 -14.948 1.00 96.62 190 ALA A N 1
ATOM 1491 C CA . ALA A 1 190 ? -6.689 -7.207 -15.741 1.00 96.62 190 ALA A CA 1
ATOM 1492 C C . ALA A 1 190 ? -5.346 -7.143 -15.006 1.00 96.62 190 ALA A C 1
ATOM 1494 O O . ALA A 1 190 ? -4.882 -6.092 -14.563 1.00 96.62 190 ALA A O 1
ATOM 1495 N N . VAL A 1 191 ? -4.695 -8.295 -14.923 1.00 97.19 191 VAL A N 1
ATOM 1496 C CA . VAL A 1 191 ? -3.388 -8.490 -14.309 1.00 97.19 191 VAL A CA 1
ATOM 1497 C C . VAL A 1 191 ? -2.390 -8.811 -15.403 1.00 97.19 191 VAL A C 1
ATOM 1499 O O . VAL A 1 191 ? -2.628 -9.692 -16.226 1.00 97.19 191 VAL A O 1
ATOM 1502 N N . PHE A 1 192 ? -1.262 -8.110 -15.400 1.00 96.81 192 PHE A N 1
ATOM 1503 C CA . PHE A 1 192 ? -0.151 -8.424 -16.287 1.00 96.81 192 PHE A CA 1
ATOM 1504 C C . PHE A 1 192 ? 0.471 -9.772 -15.895 1.00 96.81 192 PHE A C 1
ATOM 1506 O O . PHE A 1 192 ? 0.870 -9.949 -14.739 1.00 96.81 192 PHE A O 1
ATOM 1513 N N . THR A 1 193 ? 0.562 -10.706 -16.842 1.00 95.94 193 THR A N 1
ATOM 1514 C CA . THR A 1 193 ? 1.089 -12.066 -16.612 1.00 95.94 193 THR A CA 1
ATOM 1515 C C . THR A 1 193 ? 2.400 -12.356 -17.339 1.00 95.94 193 THR A C 1
ATOM 1517 O O . THR A 1 193 ? 2.961 -13.435 -17.159 1.00 95.94 193 THR A O 1
ATOM 1520 N N . GLY A 1 194 ? 2.906 -11.405 -18.126 1.00 93.62 194 GLY A N 1
ATOM 1521 C CA . GLY A 1 194 ? 4.124 -11.545 -18.922 1.00 93.62 194 GLY A CA 1
ATOM 1522 C C . GLY A 1 194 ? 3.926 -11.049 -20.349 1.00 93.62 194 GLY A C 1
ATOM 1523 O O . GLY A 1 194 ? 2.972 -10.328 -20.634 1.00 93.62 194 GLY A O 1
ATOM 1524 N N . TYR A 1 195 ? 4.819 -11.441 -21.250 1.00 91.94 195 TYR A N 1
ATOM 1525 C CA . TYR A 1 195 ? 4.692 -11.165 -22.682 1.00 91.94 195 TYR A CA 1
ATOM 1526 C C . TYR A 1 195 ? 4.406 -12.447 -23.463 1.00 91.94 195 TYR A C 1
ATOM 1528 O O . TYR A 1 195 ? 4.664 -13.542 -22.970 1.00 91.94 195 TYR A O 1
ATOM 1536 N N . ASP A 1 196 ? 3.867 -12.315 -24.670 1.00 90.88 196 ASP A N 1
ATOM 1537 C CA . ASP A 1 196 ? 3.904 -13.403 -25.648 1.00 90.88 196 ASP A CA 1
ATOM 1538 C C . ASP A 1 196 ? 5.236 -13.436 -26.410 1.00 90.88 196 ASP A C 1
ATOM 1540 O O . ASP A 1 196 ? 6.119 -12.594 -26.224 1.00 90.88 196 ASP A O 1
ATOM 1544 N N . THR A 1 197 ? 5.357 -14.404 -27.316 1.00 86.44 197 THR A N 1
ATOM 1545 C CA . THR A 1 197 ? 6.511 -14.592 -28.204 1.00 86.44 197 THR A CA 1
ATOM 1546 C C . THR A 1 197 ? 6.760 -13.421 -29.160 1.00 86.44 197 THR A C 1
ATOM 1548 O O . THR A 1 197 ? 7.869 -13.276 -29.665 1.00 86.44 197 THR A O 1
ATOM 1551 N N . LEU A 1 198 ? 5.766 -12.556 -29.396 1.00 88.88 198 LEU A N 1
ATOM 1552 C CA . LEU A 1 198 ? 5.911 -11.334 -30.193 1.00 88.88 198 LEU A CA 1
ATOM 1553 C C . LEU A 1 198 ? 6.291 -10.120 -29.332 1.00 88.88 198 LEU A C 1
ATOM 1555 O O . LEU A 1 198 ? 6.493 -9.030 -29.869 1.00 88.88 198 LEU A O 1
ATOM 1559 N N . GLY A 1 199 ? 6.376 -10.277 -28.008 1.00 88.44 199 GLY A N 1
ATOM 1560 C CA . GLY A 1 199 ? 6.654 -9.193 -27.075 1.00 88.44 199 GLY A CA 1
ATOM 1561 C C . GLY A 1 199 ? 5.438 -8.306 -26.771 1.00 88.44 199 GLY A C 1
ATOM 1562 O O . GLY A 1 199 ? 5.591 -7.148 -26.367 1.00 88.44 199 GLY A O 1
ATOM 1563 N N . ARG A 1 200 ? 4.212 -8.801 -26.976 1.00 92.56 200 ARG A N 1
ATOM 1564 C CA . ARG A 1 200 ? 2.976 -8.105 -26.588 1.00 92.56 200 ARG A CA 1
ATOM 1565 C C . ARG A 1 200 ? 2.603 -8.459 -25.147 1.00 92.56 200 ARG A C 1
ATOM 1567 O O . ARG A 1 200 ? 2.718 -9.624 -24.770 1.00 92.56 200 ARG A O 1
ATOM 1574 N N . PRO A 1 201 ? 2.184 -7.483 -24.322 1.00 94.38 201 PRO A N 1
ATOM 1575 C CA . PRO A 1 201 ? 1.821 -7.749 -22.937 1.00 94.38 201 PRO A CA 1
ATOM 1576 C C . PRO A 1 201 ? 0.574 -8.633 -22.875 1.00 94.38 201 PRO A C 1
ATOM 1578 O O . PRO A 1 201 ? -0.434 -8.350 -23.525 1.00 94.38 201 PRO A O 1
ATOM 1581 N N . GLN A 1 202 ? 0.652 -9.688 -22.073 1.00 96.00 202 GLN A N 1
ATOM 1582 C CA . GLN A 1 202 ? -0.433 -10.622 -21.812 1.00 96.00 202 GLN A CA 1
ATOM 1583 C C . GLN A 1 202 ? -1.157 -10.228 -20.526 1.00 96.00 202 GLN A C 1
ATOM 1585 O O . GLN A 1 202 ? -0.542 -9.866 -19.515 1.00 96.00 202 GLN A O 1
ATOM 1590 N N . TRP A 1 203 ? -2.484 -10.291 -20.587 1.00 97.44 203 TRP A N 1
ATOM 1591 C CA . TRP A 1 203 ? -3.376 -9.853 -19.524 1.00 97.44 203 TRP A CA 1
ATOM 1592 C C . TRP A 1 203 ? -4.334 -10.978 -19.155 1.00 97.44 203 TRP A C 1
ATOM 1594 O O . TRP A 1 203 ? -4.976 -11.568 -20.022 1.00 97.44 203 TRP A O 1
ATOM 1604 N N . GLN A 1 204 ? -4.482 -11.237 -17.861 1.00 97.50 204 GLN A N 1
ATOM 1605 C CA . GLN A 1 204 ? -5.415 -12.227 -17.338 1.00 97.50 204 GLN A CA 1
ATOM 1606 C C . GLN A 1 204 ? -6.212 -11.624 -16.187 1.00 97.50 204 GLN A C 1
ATOM 1608 O O . GLN A 1 204 ? -5.701 -10.817 -15.417 1.00 97.50 204 GLN A O 1
ATOM 1613 N N . ARG A 1 205 ? -7.473 -12.023 -16.029 1.00 96.62 205 ARG A N 1
ATOM 1614 C CA . ARG A 1 205 ? -8.249 -11.643 -14.841 1.00 96.62 205 ARG A CA 1
ATOM 1615 C C . ARG A 1 205 ? -7.665 -12.323 -13.597 1.00 96.62 205 ARG A C 1
ATOM 1617 O O . ARG A 1 205 ? -7.129 -13.429 -13.684 1.00 96.62 205 ARG A O 1
ATOM 1624 N N . LEU A 1 206 ? -7.831 -11.699 -12.431 1.00 95.06 206 LEU A N 1
ATOM 1625 C CA . LEU A 1 206 ? -7.257 -12.189 -11.172 1.00 95.06 206 LEU A CA 1
ATOM 1626 C C . LEU A 1 206 ? -7.649 -13.638 -10.828 1.00 95.06 206 LEU A C 1
ATOM 1628 O O . LEU A 1 206 ? -6.793 -14.426 -10.448 1.00 95.06 206 LEU A O 1
ATOM 1632 N N . LEU A 1 207 ? -8.927 -14.007 -10.963 1.00 94.75 207 LEU A N 1
ATOM 1633 C CA . LEU A 1 207 ? -9.402 -15.341 -10.577 1.00 94.75 207 LEU A CA 1
ATOM 1634 C C . LEU A 1 207 ? -8.742 -16.472 -11.400 1.00 94.75 207 LEU A C 1
ATOM 1636 O O . LEU A 1 207 ? -8.189 -17.381 -10.780 1.00 94.75 207 LEU A O 1
ATOM 1640 N N . PRO A 1 208 ? -8.757 -16.442 -12.751 1.00 96.12 208 PRO A N 1
ATOM 1641 C CA . PRO A 1 208 ? -8.014 -17.412 -13.555 1.00 96.12 208 PRO A CA 1
ATOM 1642 C C . PRO A 1 208 ? -6.526 -17.486 -13.195 1.00 96.12 208 PRO A C 1
ATOM 1644 O O . PRO A 1 208 ? -5.982 -18.584 -13.100 1.00 96.12 208 PRO A O 1
ATOM 1647 N N . LEU A 1 209 ? -5.892 -16.342 -12.915 1.00 95.88 209 LEU A N 1
ATOM 1648 C CA . LEU A 1 209 ? -4.494 -16.304 -12.490 1.00 95.88 209 LEU A CA 1
ATOM 1649 C C . LEU A 1 209 ? -4.289 -17.017 -11.146 1.00 95.88 209 LEU A C 1
ATOM 1651 O O . LEU A 1 209 ? -3.356 -17.806 -10.995 1.00 95.88 209 LEU A O 1
ATOM 1655 N N . CYS A 1 210 ? -5.161 -16.777 -10.164 1.00 95.81 210 CYS A N 1
ATOM 1656 C CA . CYS A 1 210 ? -5.066 -17.440 -8.868 1.00 95.81 210 CYS A CA 1
ATOM 1657 C C . CYS A 1 210 ? -5.324 -18.956 -8.965 1.00 95.81 210 CYS A C 1
ATOM 1659 O O . CYS A 1 210 ? -4.670 -19.715 -8.253 1.00 95.81 210 CYS A O 1
ATOM 1661 N N . LEU A 1 211 ? -6.214 -19.404 -9.861 1.00 95.75 211 LEU A N 1
ATOM 1662 C CA . LEU A 1 211 ? -6.430 -20.829 -10.148 1.00 95.75 211 LEU A CA 1
ATOM 1663 C C . LEU A 1 211 ? -5.187 -21.475 -10.771 1.00 95.75 211 LEU A C 1
ATOM 1665 O O . LEU A 1 211 ? -4.731 -22.510 -10.294 1.00 95.75 211 LEU A O 1
ATOM 1669 N N . GLN A 1 212 ? -4.599 -20.835 -11.786 1.00 95.31 212 GLN A N 1
ATOM 1670 C CA . GLN A 1 212 ? -3.376 -21.308 -12.442 1.00 95.31 212 GLN A CA 1
ATOM 1671 C C . GLN A 1 212 ? -2.203 -21.429 -11.460 1.00 95.31 212 GLN A C 1
ATOM 1673 O O . GLN A 1 212 ? -1.386 -22.339 -11.568 1.00 95.31 212 GLN A O 1
ATOM 1678 N N . ARG A 1 213 ? -2.124 -20.513 -10.491 1.00 94.69 213 ARG A N 1
ATOM 1679 C CA . ARG A 1 213 ? -1.084 -20.484 -9.453 1.00 94.69 213 ARG A CA 1
ATOM 1680 C C . ARG A 1 213 ? -1.422 -21.322 -8.216 1.00 94.69 213 ARG A C 1
ATOM 1682 O O . ARG A 1 213 ? -0.632 -21.305 -7.280 1.00 94.69 213 ARG A O 1
ATOM 1689 N N . GLN A 1 214 ? -2.567 -22.014 -8.203 1.00 95.88 214 GLN A N 1
ATOM 1690 C CA . GLN A 1 214 ? -3.044 -22.822 -7.072 1.00 95.88 214 GLN A CA 1
ATOM 1691 C C . GLN A 1 214 ? -3.013 -22.055 -5.740 1.00 95.88 214 GLN A C 1
ATOM 1693 O O . GLN A 1 214 ? -2.594 -22.575 -4.709 1.00 95.88 214 GLN A O 1
ATOM 1698 N N . VAL A 1 215 ? -3.422 -20.782 -5.767 1.00 95.31 215 VAL A N 1
ATOM 1699 C CA . VAL A 1 215 ? -3.417 -19.938 -4.568 1.00 95.31 215 VAL A CA 1
ATOM 1700 C C . VAL A 1 215 ? -4.361 -20.538 -3.531 1.00 95.31 215 VAL A C 1
ATOM 1702 O O . VAL A 1 215 ? -5.500 -20.875 -3.837 1.00 95.31 215 VAL A O 1
ATOM 1705 N N . GLU A 1 216 ? -3.902 -20.658 -2.291 1.00 92.31 216 GLU A N 1
ATOM 1706 C CA . GLU A 1 216 ? -4.752 -21.130 -1.203 1.00 92.31 216 GLU A CA 1
ATOM 1707 C C . GLU A 1 216 ? -5.872 -20.129 -0.895 1.00 92.31 216 GLU A C 1
ATOM 1709 O O . GLU A 1 216 ? -5.737 -18.914 -1.064 1.00 92.31 216 GLU A O 1
ATOM 1714 N N . HIS A 1 217 ? -6.976 -20.640 -0.358 1.00 91.00 217 HIS A N 1
ATOM 1715 C CA . HIS A 1 217 ? -8.105 -19.838 0.099 1.00 91.00 217 HIS A CA 1
ATOM 1716 C C . HIS A 1 217 ? -8.839 -19.025 -0.983 1.00 91.00 217 HIS A C 1
ATOM 1718 O O . HIS A 1 217 ? -9.325 -17.923 -0.709 1.00 91.00 217 HIS A O 1
ATOM 1724 N N . LEU A 1 218 ? -8.949 -19.545 -2.210 1.00 94.19 218 LEU A N 1
ATOM 1725 C CA . LEU A 1 218 ? -9.703 -18.906 -3.303 1.00 94.19 218 LEU A CA 1
ATOM 1726 C C . LEU A 1 218 ? -11.163 -18.612 -2.950 1.00 94.19 218 LEU A C 1
ATOM 1728 O O . LEU A 1 218 ? -11.736 -17.654 -3.471 1.00 94.19 218 LEU A O 1
ATOM 1732 N N . GLU A 1 219 ? -11.761 -19.387 -2.043 1.00 92.56 219 GLU A N 1
ATOM 1733 C CA . GLU A 1 219 ? -13.120 -19.170 -1.546 1.00 92.56 219 GLU A CA 1
ATOM 1734 C C . GLU A 1 219 ? -13.319 -17.762 -0.958 1.00 92.56 219 GLU A C 1
ATOM 1736 O O . GLU A 1 219 ? -14.428 -17.228 -0.989 1.00 92.56 219 GLU A O 1
ATOM 1741 N N . ARG A 1 220 ? -12.240 -17.112 -0.498 1.00 90.69 220 ARG A N 1
ATOM 1742 C CA . ARG A 1 220 ? -12.250 -15.739 0.029 1.00 90.69 220 ARG A CA 1
ATOM 1743 C C . ARG A 1 220 ? -12.665 -14.691 -1.003 1.00 90.69 220 ARG A C 1
ATOM 1745 O O . ARG A 1 220 ? -13.317 -13.715 -0.632 1.00 90.69 220 ARG A O 1
ATOM 1752 N N . LEU A 1 221 ? -12.384 -14.919 -2.289 1.00 91.12 221 LEU A N 1
ATOM 1753 C CA . LEU A 1 221 ? -12.823 -14.039 -3.384 1.00 91.12 221 LEU A CA 1
ATOM 1754 C C . LEU A 1 221 ? -14.355 -13.989 -3.519 1.00 91.12 221 LEU A C 1
ATOM 1756 O O . LEU A 1 221 ? -14.897 -13.043 -4.095 1.00 91.12 221 LEU A O 1
ATOM 1760 N N . TYR A 1 222 ? -15.044 -15.006 -2.994 1.00 89.56 222 TYR A N 1
ATOM 1761 C CA . TYR A 1 222 ? -16.499 -15.165 -3.041 1.00 89.56 222 TYR A CA 1
ATOM 1762 C C . TYR A 1 222 ? -17.177 -14.942 -1.684 1.00 89.56 222 TYR A C 1
ATOM 1764 O O . TYR A 1 222 ? -18.399 -15.066 -1.587 1.00 89.56 222 TYR A O 1
ATOM 1772 N N . ALA A 1 223 ? -16.412 -14.612 -0.638 1.00 88.62 223 ALA A N 1
ATOM 1773 C CA . ALA A 1 223 ? -16.964 -14.281 0.669 1.00 88.62 223 ALA A CA 1
ATOM 1774 C C . ALA A 1 223 ? -17.882 -13.044 0.594 1.00 88.62 223 ALA A C 1
ATOM 1776 O O . ALA A 1 223 ? -17.845 -12.267 -0.361 1.00 88.62 223 ALA A O 1
ATOM 1777 N N . GLN A 1 224 ? -18.720 -12.849 1.615 1.00 86.94 224 GLN A N 1
ATOM 1778 C CA . GLN A 1 224 ? -19.553 -11.653 1.754 1.00 86.94 224 GLN A CA 1
ATOM 1779 C C . GLN A 1 224 ? -19.242 -10.950 3.085 1.00 86.94 224 GLN A C 1
ATOM 1781 O O . GLN A 1 224 ? -19.695 -11.415 4.136 1.00 86.94 224 GLN A O 1
ATOM 1786 N N . PRO A 1 225 ? -18.489 -9.830 3.075 1.00 88.38 225 PRO A N 1
ATOM 1787 C CA . PRO A 1 225 ? -17.898 -9.148 1.910 1.00 88.38 225 PRO A CA 1
ATOM 1788 C C . PRO A 1 225 ? -16.739 -9.935 1.280 1.00 88.38 225 PRO A C 1
ATOM 1790 O O . PRO A 1 225 ? -16.108 -10.741 1.965 1.00 88.38 225 PRO A O 1
ATOM 1793 N N . ALA A 1 226 ? -16.449 -9.682 -0.001 1.00 89.81 226 ALA A N 1
ATOM 1794 C CA . ALA A 1 226 ? -15.340 -10.350 -0.682 1.00 89.81 226 ALA A CA 1
ATOM 1795 C C . ALA A 1 226 ? -14.014 -9.927 -0.042 1.00 89.81 226 ALA A C 1
ATOM 1797 O O . ALA A 1 226 ? -13.784 -8.742 0.225 1.00 89.81 226 ALA A O 1
ATOM 1798 N N . GLU A 1 227 ? -13.148 -10.898 0.224 1.00 92.44 227 GLU A N 1
ATOM 1799 C CA . GLU A 1 227 ? -11.836 -10.652 0.801 1.00 92.44 227 GLU A CA 1
ATOM 1800 C C . GLU A 1 227 ? -10.786 -10.559 -0.306 1.00 92.44 227 GLU A C 1
ATOM 1802 O O . GLU A 1 227 ? -10.741 -11.382 -1.221 1.00 92.44 227 GLU A O 1
ATOM 1807 N N . ALA A 1 228 ? -9.909 -9.560 -0.197 1.00 94.44 228 ALA A N 1
ATOM 1808 C CA . ALA A 1 228 ? -8.774 -9.442 -1.094 1.00 94.44 228 ALA A CA 1
ATOM 1809 C C . ALA A 1 228 ? -7.806 -10.619 -0.894 1.00 94.44 228 ALA A C 1
ATOM 1811 O O . ALA A 1 228 ? -7.536 -11.043 0.233 1.00 94.44 228 ALA A O 1
ATOM 1812 N N . ILE A 1 229 ? -7.235 -11.090 -1.995 1.00 95.19 229 ILE A N 1
ATOM 1813 C CA . ILE A 1 229 ? -6.076 -11.973 -2.065 1.00 95.19 229 ILE A CA 1
ATOM 1814 C C . ILE A 1 229 ? -4.888 -11.141 -2.545 1.00 95.19 229 ILE A C 1
ATOM 1816 O O . ILE A 1 229 ? -5.049 -10.174 -3.289 1.00 95.19 229 ILE A O 1
ATOM 1820 N N . ALA A 1 230 ? -3.693 -11.505 -2.086 1.00 95.75 230 ALA A N 1
ATOM 1821 C CA . ALA A 1 230 ? -2.453 -10.897 -2.528 1.00 95.75 230 ALA A CA 1
ATOM 1822 C C . ALA A 1 230 ? -1.524 -11.966 -3.114 1.00 95.75 230 ALA A C 1
ATOM 1824 O O . ALA A 1 230 ? -1.157 -12.908 -2.413 1.00 95.75 230 ALA A O 1
ATOM 1825 N N . LEU A 1 231 ? -1.137 -11.806 -4.377 1.00 95.81 231 LEU A N 1
ATOM 1826 C CA . LEU A 1 231 ? -0.224 -12.694 -5.091 1.00 95.81 231 LEU A CA 1
ATOM 1827 C C . LEU A 1 231 ? 1.102 -11.974 -5.329 1.00 95.81 231 LEU A C 1
ATOM 1829 O O . LEU A 1 231 ? 1.122 -10.863 -5.854 1.00 95.81 231 LEU A O 1
ATOM 1833 N N . MET A 1 232 ? 2.204 -12.616 -4.951 1.00 96.69 232 MET A N 1
ATOM 1834 C CA . MET A 1 232 ? 3.554 -12.152 -5.255 1.00 96.69 232 MET A CA 1
ATOM 1835 C C . MET A 1 232 ? 4.094 -12.917 -6.460 1.00 96.69 232 MET A C 1
ATOM 1837 O O . MET A 1 232 ? 3.967 -14.138 -6.517 1.00 96.69 232 MET A O 1
ATOM 1841 N N . MET A 1 233 ? 4.704 -12.214 -7.406 1.00 95.12 233 MET A N 1
ATOM 1842 C CA . MET A 1 233 ? 5.370 -12.797 -8.564 1.00 95.12 233 MET A CA 1
ATOM 1843 C C . MET A 1 233 ? 6.762 -12.191 -8.702 1.00 95.12 233 MET A C 1
ATOM 1845 O O . MET A 1 233 ? 6.934 -10.973 -8.646 1.00 95.12 233 MET A O 1
ATOM 1849 N N . LYS A 1 234 ? 7.753 -13.052 -8.896 1.00 90.69 234 LYS A N 1
ATOM 1850 C CA . LYS A 1 234 ? 9.148 -12.670 -9.100 1.00 90.69 234 LYS A CA 1
ATOM 1851 C C . LYS A 1 234 ? 9.513 -12.797 -10.575 1.00 90.69 234 LYS A C 1
ATOM 1853 O O . LYS A 1 234 ? 8.923 -13.625 -11.267 1.00 90.69 234 LYS A O 1
ATOM 1858 N N . ALA A 1 235 ? 10.466 -11.989 -11.037 1.00 85.62 235 ALA A N 1
ATOM 1859 C CA . ALA A 1 235 ? 11.065 -12.172 -12.352 1.00 85.62 235 ALA A CA 1
ATOM 1860 C C . ALA A 1 235 ? 11.696 -13.578 -12.513 1.00 85.62 235 ALA A C 1
ATOM 1862 O O . ALA A 1 235 ? 12.207 -14.126 -11.531 1.00 85.62 235 ALA A O 1
ATOM 1863 N N . PRO A 1 236 ? 11.708 -14.140 -13.737 1.00 84.50 236 PRO A N 1
ATOM 1864 C CA . PRO A 1 236 ? 11.047 -13.611 -14.930 1.00 84.50 236 PRO A CA 1
ATOM 1865 C C . PRO A 1 236 ? 9.519 -13.746 -14.834 1.00 84.50 236 PRO A C 1
ATOM 1867 O O . PRO A 1 236 ? 8.986 -14.766 -14.400 1.00 84.50 236 PRO A O 1
ATOM 1870 N N . ILE A 1 237 ? 8.801 -12.695 -15.236 1.00 80.81 237 ILE A N 1
ATOM 1871 C CA . ILE A 1 237 ? 7.335 -12.709 -15.297 1.00 80.81 237 ILE A CA 1
ATOM 1872 C C . ILE A 1 237 ? 6.925 -13.078 -16.725 1.00 80.81 237 ILE A C 1
ATOM 1874 O O . ILE A 1 237 ? 7.016 -12.250 -17.629 1.00 80.81 237 ILE A O 1
ATOM 1878 N N . GLY A 1 238 ? 6.478 -14.320 -16.915 1.00 75.44 238 GLY A N 1
ATOM 1879 C CA . GLY A 1 238 ? 6.068 -14.863 -18.213 1.00 75.44 238 GLY A CA 1
ATOM 1880 C C . GLY A 1 238 ? 6.952 -16.021 -18.673 1.00 75.44 238 GLY A C 1
ATOM 1881 O O . GLY A 1 238 ? 7.555 -16.715 -17.854 1.00 75.44 238 GLY A O 1
ATOM 1882 N N . GLU A 1 239 ? 7.003 -16.245 -19.985 1.00 71.38 239 GLU A N 1
ATOM 1883 C CA . GLU A 1 239 ? 7.812 -17.299 -20.604 1.00 71.38 239 GLU A CA 1
ATOM 1884 C C . GLU A 1 239 ? 9.309 -16.948 -20.629 1.00 71.38 239 GLU A C 1
ATOM 1886 O O . GLU A 1 239 ? 9.696 -15.805 -20.870 1.00 71.38 239 GLU A O 1
ATOM 1891 N N . ALA A 1 240 ? 10.172 -17.950 -20.435 1.00 64.69 240 ALA A N 1
ATOM 1892 C CA . ALA A 1 240 ? 11.628 -17.771 -20.393 1.00 64.69 240 ALA A CA 1
ATOM 1893 C C . ALA A 1 240 ? 12.225 -17.214 -21.704 1.00 64.69 240 ALA A C 1
ATOM 1895 O O . ALA A 1 240 ? 13.228 -16.504 -21.668 1.00 64.69 240 ALA A O 1
ATOM 1896 N N . LEU A 1 241 ? 11.578 -17.470 -22.848 1.00 60.19 241 LEU A N 1
ATOM 1897 C CA . LEU A 1 241 ? 11.988 -16.990 -24.179 1.00 60.19 241 LEU A CA 1
ATOM 1898 C C . LEU A 1 241 ? 12.054 -15.454 -24.275 1.00 60.19 241 LEU A C 1
ATOM 1900 O O . LEU A 1 241 ? 12.789 -14.899 -25.089 1.00 60.19 241 LEU A O 1
ATOM 1904 N N . ILE A 1 242 ? 11.331 -14.746 -23.405 1.00 63.38 242 ILE A N 1
ATOM 1905 C CA . ILE A 1 242 ? 11.337 -13.282 -23.357 1.00 63.38 242 ILE A CA 1
ATOM 1906 C C . ILE A 1 242 ? 12.703 -12.750 -22.913 1.00 63.38 242 ILE A C 1
ATOM 1908 O O . ILE A 1 242 ? 13.099 -11.674 -23.359 1.00 63.38 242 ILE A O 1
ATOM 1912 N N . SER A 1 243 ? 13.451 -13.475 -22.076 1.00 64.56 243 SER A N 1
ATOM 1913 C CA . SER A 1 243 ? 14.777 -13.036 -21.618 1.00 64.56 243 SER A CA 1
ATOM 1914 C C . SER A 1 243 ? 15.750 -12.815 -22.781 1.00 64.56 243 SER A C 1
ATOM 1916 O O . SER A 1 243 ? 16.585 -11.921 -22.707 1.00 64.56 243 SER A O 1
ATOM 1918 N N . GLU A 1 244 ? 15.592 -13.551 -23.883 1.00 67.88 244 GLU A N 1
ATOM 1919 C CA . GLU A 1 244 ? 16.384 -13.364 -25.104 1.00 67.88 244 GLU A CA 1
ATOM 1920 C C . GLU A 1 244 ? 15.894 -12.174 -25.941 1.00 67.88 244 GLU A C 1
ATOM 1922 O O . GLU A 1 244 ? 16.699 -11.364 -26.389 1.00 67.88 244 GLU A O 1
ATOM 1927 N N . ILE A 1 245 ? 14.575 -11.996 -26.097 1.00 65.50 245 ILE A N 1
ATOM 1928 C CA . ILE A 1 245 ? 13.992 -10.855 -26.839 1.00 65.50 245 ILE A CA 1
ATOM 1929 C C . ILE A 1 245 ? 14.279 -9.524 -26.124 1.00 65.50 245 ILE A C 1
ATOM 1931 O O . ILE A 1 245 ? 14.459 -8.473 -26.749 1.00 65.50 245 ILE A O 1
ATOM 1935 N N . THR A 1 246 ? 14.314 -9.573 -24.796 1.00 65.75 246 THR A N 1
ATOM 1936 C CA . THR A 1 246 ? 14.642 -8.444 -23.923 1.00 65.75 246 THR A CA 1
ATOM 1937 C C . THR A 1 246 ? 16.138 -8.295 -23.677 1.00 65.75 246 THR A C 1
ATOM 1939 O O . THR A 1 246 ? 16.539 -7.281 -23.103 1.00 65.75 246 THR A O 1
ATOM 1942 N N . ALA A 1 247 ? 16.982 -9.224 -24.142 1.00 62.97 247 ALA A N 1
ATOM 1943 C CA . ALA A 1 247 ? 18.427 -9.119 -23.996 1.00 62.97 247 ALA A CA 1
ATOM 1944 C C . ALA A 1 247 ? 18.924 -7.855 -24.718 1.00 62.97 247 ALA A C 1
ATOM 1946 O O . ALA A 1 247 ? 18.838 -7.719 -25.936 1.00 62.97 247 ALA A O 1
ATOM 1947 N N . GLY A 1 248 ? 19.394 -6.879 -23.937 1.00 63.59 248 GLY A N 1
ATOM 1948 C CA . GLY A 1 248 ? 19.811 -5.561 -24.428 1.00 63.59 248 GLY A CA 1
ATOM 1949 C C . GLY A 1 248 ? 18.709 -4.494 -24.464 1.00 63.59 248 GLY A C 1
ATOM 1950 O O . GLY A 1 248 ? 19.018 -3.325 -24.704 1.00 63.59 248 GLY A O 1
ATOM 1951 N N . ARG A 1 249 ? 17.447 -4.843 -24.176 1.00 65.69 249 ARG A N 1
ATOM 1952 C CA . ARG A 1 249 ? 16.339 -3.883 -24.077 1.00 65.69 249 ARG A CA 1
ATOM 1953 C C . ARG A 1 249 ? 16.241 -3.276 -22.679 1.00 65.69 249 ARG A C 1
ATOM 1955 O O . ARG A 1 249 ? 16.638 -3.839 -21.667 1.00 65.69 249 ARG A O 1
ATOM 1962 N N . LEU A 1 250 ? 15.730 -2.053 -22.656 1.00 72.56 250 LEU A N 1
ATOM 1963 C CA . LEU A 1 250 ? 15.891 -1.092 -21.573 1.00 72.56 250 LEU A CA 1
ATOM 1964 C C . LEU A 1 250 ? 14.685 -1.053 -20.621 1.00 72.56 250 LEU A C 1
ATOM 1966 O O . LEU A 1 250 ? 14.429 -0.010 -20.023 1.00 72.56 250 LEU A O 1
ATOM 1970 N N . TYR A 1 251 ? 13.926 -2.148 -20.527 1.00 86.50 251 TYR A N 1
ATOM 1971 C CA . TYR A 1 251 ? 12.715 -2.275 -19.717 1.00 86.50 251 TYR A CA 1
ATOM 1972 C C . TYR A 1 251 ? 12.611 -3.699 -19.170 1.00 86.50 251 TYR A C 1
ATOM 1974 O O . TY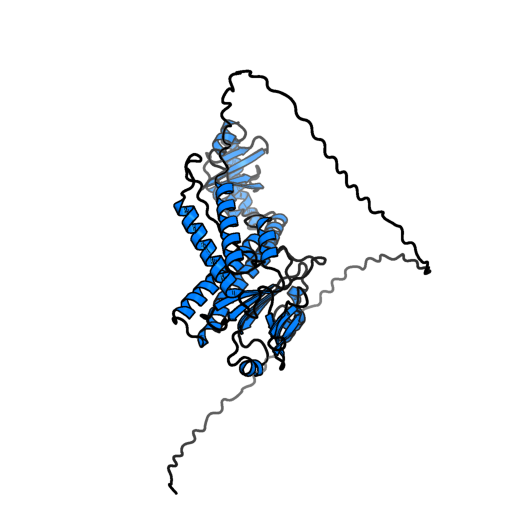R A 1 251 ? 12.535 -4.645 -19.951 1.00 86.50 251 TYR A O 1
ATOM 1982 N N . ASP A 1 252 ? 12.571 -3.843 -17.849 1.00 88.94 252 ASP A N 1
ATOM 1983 C CA . ASP A 1 252 ? 12.429 -5.134 -17.177 1.00 88.94 252 ASP A CA 1
ATOM 1984 C C . ASP A 1 252 ? 11.522 -5.016 -15.945 1.00 88.94 252 ASP A C 1
ATOM 1986 O O . ASP A 1 252 ? 11.568 -4.020 -15.219 1.00 88.94 252 ASP A O 1
ATOM 1990 N N . VAL A 1 253 ? 10.685 -6.027 -15.708 1.00 92.62 253 VAL A N 1
ATOM 1991 C CA . VAL A 1 253 ? 9.796 -6.095 -14.542 1.00 92.62 253 VAL A CA 1
ATOM 1992 C C . VAL A 1 253 ? 10.430 -7.019 -13.509 1.00 92.62 253 VAL A C 1
ATOM 1994 O O . VAL A 1 253 ? 10.291 -8.236 -13.575 1.00 92.62 253 VAL A O 1
ATOM 1997 N N . LEU A 1 254 ? 11.096 -6.423 -12.521 1.00 94.44 254 LEU A N 1
ATOM 1998 C CA . LEU A 1 254 ? 11.894 -7.125 -11.511 1.00 94.44 254 LEU A CA 1
ATOM 1999 C C . LEU A 1 254 ? 11.037 -7.986 -10.570 1.00 94.44 254 LEU A C 1
ATOM 2001 O O . LEU A 1 254 ? 11.432 -9.077 -10.159 1.00 94.44 254 LEU A O 1
ATOM 2005 N N . ALA A 1 255 ? 9.869 -7.470 -10.191 1.00 97.00 255 ALA A N 1
ATOM 2006 C CA . ALA A 1 255 ? 8.901 -8.148 -9.340 1.00 97.00 255 ALA A CA 1
ATOM 2007 C C . ALA A 1 255 ? 7.527 -7.479 -9.473 1.00 97.00 255 ALA A C 1
ATOM 2009 O O . ALA A 1 255 ? 7.418 -6.311 -9.859 1.00 97.00 255 ALA A O 1
ATOM 2010 N N . GLN A 1 256 ? 6.478 -8.211 -9.109 1.00 97.56 256 GLN A N 1
ATOM 2011 C CA . GLN A 1 256 ? 5.100 -7.741 -9.131 1.00 97.56 256 GLN A CA 1
ATOM 2012 C C . GLN A 1 256 ? 4.329 -8.273 -7.926 1.00 97.56 256 GLN A C 1
ATOM 2014 O O . GLN A 1 256 ? 4.414 -9.449 -7.584 1.00 97.56 256 GLN A O 1
ATOM 2019 N N . VAL A 1 257 ? 3.506 -7.419 -7.326 1.00 97.94 257 VAL A N 1
ATOM 2020 C CA . VAL A 1 257 ? 2.463 -7.830 -6.389 1.00 97.94 257 VAL A CA 1
ATOM 2021 C C . VAL A 1 257 ? 1.098 -7.461 -6.949 1.00 97.94 257 VAL A C 1
ATOM 2023 O O . VAL A 1 257 ? 0.901 -6.363 -7.461 1.00 97.94 257 VAL A O 1
ATOM 2026 N N . VAL A 1 258 ? 0.152 -8.384 -6.840 1.00 97.75 258 VAL A N 1
ATOM 2027 C CA . VAL A 1 258 ? -1.226 -8.247 -7.312 1.00 97.75 258 VAL A CA 1
ATOM 2028 C C . VAL A 1 258 ? -2.150 -8.357 -6.109 1.00 97.75 258 VAL A C 1
ATOM 2030 O O . VAL A 1 258 ? -2.039 -9.316 -5.349 1.00 97.75 258 VAL A O 1
ATOM 2033 N N . ILE A 1 259 ? -3.042 -7.389 -5.911 1.00 97.25 259 ILE A N 1
ATOM 2034 C CA . ILE A 1 259 ? -3.976 -7.345 -4.783 1.00 97.25 259 ILE A CA 1
ATOM 2035 C C . ILE A 1 259 ? -5.388 -7.101 -5.310 1.00 97.25 259 ILE A C 1
ATOM 2037 O O . ILE A 1 259 ? -5.661 -6.068 -5.918 1.00 97.25 259 ILE A O 1
ATOM 2041 N N . GLY A 1 260 ? -6.302 -8.028 -5.037 1.00 95.81 260 GLY A N 1
ATOM 2042 C CA . GLY A 1 260 ? -7.699 -7.891 -5.438 1.00 95.81 260 GLY A CA 1
ATOM 2043 C C . GLY A 1 260 ? -8.595 -9.027 -4.929 1.00 95.81 260 GLY A C 1
ATOM 2044 O O . GLY A 1 260 ? -8.086 -10.021 -4.416 1.00 95.81 260 GLY A O 1
ATOM 2045 N N . PRO A 1 261 ? -9.925 -8.900 -5.058 1.00 95.88 261 PRO A N 1
ATOM 2046 C CA . PRO A 1 261 ? -10.620 -7.697 -5.488 1.00 95.88 261 PRO A CA 1
ATOM 2047 C C . PRO A 1 261 ? -10.555 -6.619 -4.399 1.00 95.88 261 PRO A C 1
ATOM 2049 O O . PRO A 1 261 ? -10.574 -6.917 -3.204 1.00 95.88 261 PRO A O 1
ATOM 2052 N N . ILE A 1 262 ? -10.481 -5.362 -4.818 1.00 95.62 262 ILE A N 1
ATOM 2053 C CA . ILE A 1 262 ? -10.588 -4.191 -3.942 1.00 95.62 262 ILE A CA 1
ATOM 2054 C C . ILE A 1 262 ? -11.597 -3.203 -4.525 1.00 95.62 262 ILE A C 1
ATOM 2056 O O . ILE A 1 262 ? -11.836 -3.212 -5.731 1.00 95.62 262 ILE A O 1
ATOM 2060 N N . SER A 1 263 ? -12.178 -2.356 -3.675 1.00 94.12 263 SER A N 1
ATOM 2061 C CA . SER A 1 263 ? -12.950 -1.200 -4.133 1.00 94.12 263 SER A CA 1
ATOM 2062 C C . SER A 1 263 ? -12.022 -0.010 -4.391 1.00 94.12 263 SER A C 1
ATOM 2064 O O . SER A 1 263 ? -10.953 0.094 -3.779 1.00 94.12 263 SER A O 1
ATOM 2066 N N . ASP A 1 264 ? -12.474 0.925 -5.220 1.00 91.12 264 ASP A N 1
ATOM 2067 C CA . ASP A 1 264 ? -11.877 2.254 -5.432 1.00 91.12 264 ASP A CA 1
ATOM 2068 C C . ASP A 1 264 ? -11.524 2.989 -4.120 1.00 91.12 264 ASP A C 1
ATOM 2070 O O . ASP A 1 264 ? -10.536 3.708 -4.003 1.00 91.12 264 ASP A O 1
ATOM 2074 N N . SER A 1 265 ? -12.327 2.752 -3.089 1.00 89.81 265 SER A N 1
ATOM 2075 C CA . SER A 1 265 ? -12.302 3.402 -1.787 1.00 89.81 265 SER A CA 1
ATOM 2076 C C . SER A 1 265 ? -11.589 2.591 -0.704 1.00 89.81 265 SER A C 1
ATOM 2078 O O . SER A 1 265 ? -11.558 3.018 0.457 1.00 89.81 265 SER A O 1
ATOM 2080 N N . PHE A 1 266 ? -11.013 1.432 -1.054 1.00 91.00 266 PHE A N 1
ATOM 2081 C CA . PHE A 1 266 ? -10.348 0.503 -0.128 1.00 91.00 266 PHE A CA 1
ATOM 2082 C C . PHE A 1 266 ? -11.237 0.096 1.065 1.00 91.00 266 PHE A C 1
ATOM 2084 O O . PHE A 1 266 ? -10.751 -0.167 2.171 1.00 91.00 266 PHE A O 1
ATOM 2091 N N . LYS A 1 267 ? -12.555 0.068 0.854 1.00 88.56 267 LYS A N 1
ATOM 2092 C CA . LYS A 1 267 ? -13.557 -0.385 1.824 1.00 88.56 267 LYS A CA 1
ATOM 2093 C C . LYS A 1 267 ? -13.881 -1.865 1.582 1.00 88.56 267 LYS A C 1
ATOM 2095 O O . LYS A 1 267 ? -13.569 -2.391 0.516 1.00 88.56 267 LYS A O 1
ATOM 2100 N N . PRO A 1 268 ? -14.500 -2.561 2.556 1.00 87.06 268 PRO A N 1
ATOM 2101 C CA . PRO A 1 268 ? -14.989 -3.918 2.337 1.00 87.06 268 PRO A CA 1
ATOM 2102 C C . PRO A 1 268 ? -15.938 -3.979 1.138 1.00 87.06 268 PRO A C 1
ATOM 2104 O O . PRO A 1 268 ? -16.927 -3.244 1.112 1.00 87.06 268 PRO A O 1
ATOM 2107 N N . LEU A 1 269 ? -15.628 -4.861 0.190 1.00 88.88 269 LEU A N 1
ATOM 2108 C CA . LEU A 1 269 ? -16.302 -4.948 -1.098 1.00 88.88 269 LEU A CA 1
ATOM 2109 C C . LEU A 1 269 ? -17.727 -5.502 -0.944 1.00 88.88 269 LEU A C 1
ATOM 2111 O O . LEU A 1 269 ? -17.925 -6.595 -0.400 1.00 88.88 269 LEU A O 1
ATOM 2115 N N . ARG A 1 270 ? -18.723 -4.752 -1.416 1.00 87.94 270 ARG A N 1
ATOM 2116 C CA . ARG A 1 270 ? -20.125 -5.183 -1.504 1.00 87.94 270 ARG A CA 1
ATOM 2117 C C . ARG A 1 270 ? -20.383 -5.888 -2.834 1.00 87.94 270 ARG A C 1
ATOM 2119 O O . ARG A 1 270 ? -19.555 -5.870 -3.737 1.00 87.94 270 ARG A O 1
ATOM 2126 N N . GLN A 1 271 ? -21.540 -6.537 -2.950 1.00 84.69 271 GLN A N 1
ATOM 2127 C CA . GLN A 1 271 ? -21.895 -7.297 -4.152 1.00 84.69 271 GLN A CA 1
ATOM 2128 C C . GLN A 1 271 ? -22.048 -6.410 -5.400 1.00 84.69 271 GLN A C 1
ATOM 2130 O O . GLN A 1 271 ? -21.762 -6.876 -6.497 1.00 84.69 271 GLN A O 1
ATOM 2135 N N . GLU A 1 272 ? -22.464 -5.158 -5.213 1.00 88.56 272 GLU A N 1
ATOM 2136 C CA . GLU A 1 272 ? -22.696 -4.169 -6.277 1.00 88.56 272 GLU A CA 1
ATOM 2137 C C . GLU A 1 272 ? -21.464 -3.301 -6.573 1.00 88.56 272 GLU A C 1
ATOM 2139 O O . GLU A 1 272 ? -21.467 -2.553 -7.546 1.00 88.56 272 GLU A O 1
ATOM 2144 N N . ASP A 1 273 ? -20.419 -3.386 -5.743 1.00 90.06 273 ASP A N 1
ATOM 2145 C CA . ASP A 1 273 ? -19.230 -2.555 -5.908 1.00 90.06 273 ASP A CA 1
ATOM 2146 C C . ASP A 1 273 ? -18.394 -3.050 -7.097 1.00 90.06 273 ASP A C 1
ATOM 2148 O O . ASP A 1 273 ? -18.194 -4.257 -7.296 1.00 90.06 273 ASP A O 1
ATOM 2152 N N . GLU A 1 274 ? -17.843 -2.102 -7.853 1.00 92.38 274 GLU A N 1
ATOM 2153 C CA . GLU A 1 274 ? -16.881 -2.403 -8.903 1.00 92.38 274 GLU A CA 1
ATOM 2154 C C . GLU A 1 274 ? -15.607 -3.026 -8.309 1.00 92.38 274 GLU A C 1
ATOM 2156 O O . GLU A 1 274 ? -15.118 -2.641 -7.240 1.00 92.38 274 GLU A O 1
ATOM 2161 N N . ARG A 1 275 ? -15.087 -4.047 -8.998 1.00 93.62 275 ARG A N 1
ATOM 2162 C CA . ARG A 1 275 ? -13.949 -4.847 -8.543 1.00 93.62 275 ARG A CA 1
ATOM 2163 C C . ARG A 1 275 ? -12.697 -4.429 -9.282 1.00 93.62 275 ARG A C 1
ATOM 2165 O O . ARG A 1 275 ? -12.539 -4.730 -10.460 1.00 93.62 275 ARG A O 1
ATOM 2172 N N . TYR A 1 276 ? -11.772 -3.837 -8.547 1.00 96.06 276 TYR A N 1
ATOM 2173 C CA . TYR A 1 276 ? -10.460 -3.483 -9.058 1.00 96.06 276 TYR A CA 1
ATOM 2174 C C . TYR A 1 276 ? -9.428 -4.525 -8.645 1.00 96.06 276 TYR A C 1
ATOM 2176 O O . TYR A 1 276 ? -9.560 -5.199 -7.616 1.00 96.06 276 TYR A O 1
ATOM 2184 N N . THR A 1 277 ? -8.367 -4.627 -9.438 1.00 96.75 277 THR A N 1
ATOM 2185 C CA . THR A 1 277 ? -7.141 -5.320 -9.054 1.00 96.75 277 THR A CA 1
ATOM 2186 C C . THR A 1 277 ? -5.989 -4.331 -9.098 1.00 96.75 277 THR A C 1
ATOM 2188 O O . THR A 1 277 ? -5.622 -3.840 -10.159 1.00 96.75 277 THR A O 1
ATOM 2191 N N . LEU A 1 278 ? -5.399 -4.040 -7.939 1.00 97.31 278 LEU A N 1
ATOM 2192 C CA . LEU A 1 278 ? -4.204 -3.210 -7.867 1.00 97.31 278 LEU A CA 1
ATOM 2193 C C . LEU A 1 278 ? -2.987 -4.085 -8.112 1.00 97.31 278 LEU A C 1
ATOM 2195 O O . LEU A 1 278 ? -2.713 -5.012 -7.349 1.00 97.31 278 LEU A O 1
ATOM 2199 N N . THR A 1 279 ? -2.231 -3.755 -9.149 1.00 97.88 279 THR A N 1
ATOM 2200 C CA . THR A 1 279 ? -0.953 -4.405 -9.428 1.00 97.88 279 THR A CA 1
ATOM 2201 C C . THR A 1 279 ? 0.166 -3.399 -9.217 1.00 97.88 279 THR A C 1
ATOM 2203 O O . THR A 1 279 ? 0.171 -2.356 -9.857 1.00 97.88 279 THR A O 1
ATOM 2206 N N . ALA A 1 280 ? 1.116 -3.691 -8.332 1.00 98.00 280 ALA A N 1
ATOM 2207 C CA . ALA A 1 280 ? 2.317 -2.884 -8.150 1.00 98.00 280 ALA A CA 1
ATOM 2208 C C . ALA A 1 280 ? 3.532 -3.636 -8.703 1.00 98.00 280 ALA A C 1
ATOM 2210 O O . ALA A 1 280 ? 3.828 -4.750 -8.277 1.00 98.00 280 ALA A O 1
ATOM 2211 N N . GLN A 1 281 ? 4.223 -3.021 -9.655 1.00 97.31 281 GLN A N 1
ATOM 2212 C CA . GLN A 1 281 ? 5.381 -3.560 -10.359 1.00 97.31 281 GLN A CA 1
ATOM 2213 C C . GLN A 1 281 ? 6.620 -2.738 -10.030 1.00 97.31 281 GLN A C 1
ATOM 2215 O O . GLN A 1 281 ? 6.570 -1.507 -10.036 1.00 97.31 281 GLN A O 1
ATOM 2220 N N . MET A 1 282 ? 7.739 -3.414 -9.794 1.00 96.88 282 MET A N 1
ATOM 2221 C CA . MET A 1 282 ? 9.044 -2.767 -9.763 1.00 96.88 282 MET A CA 1
ATOM 2222 C C . MET A 1 282 ? 9.679 -2.897 -11.142 1.00 96.88 282 MET A C 1
ATOM 2224 O O . MET A 1 282 ? 9.952 -4.007 -11.593 1.00 96.88 282 MET A O 1
ATOM 2228 N N . ILE A 1 283 ? 9.892 -1.770 -11.812 1.00 93.75 283 ILE A N 1
ATOM 2229 C CA . ILE A 1 283 ? 10.381 -1.727 -13.189 1.00 93.75 283 ILE A CA 1
ATOM 2230 C C . ILE A 1 283 ? 11.787 -1.155 -13.198 1.00 93.75 283 ILE A C 1
ATOM 2232 O O . ILE A 1 283 ? 12.013 -0.060 -12.686 1.00 93.75 283 ILE A O 1
ATOM 2236 N N . LEU A 1 284 ? 12.714 -1.864 -13.828 1.00 91.69 284 LEU A N 1
ATOM 2237 C CA . LEU A 1 284 ? 14.003 -1.329 -14.225 1.00 91.69 284 LEU A CA 1
ATOM 2238 C C . LEU A 1 284 ? 13.872 -0.751 -15.631 1.00 91.69 284 LEU A C 1
ATOM 2240 O O . LEU A 1 284 ? 13.442 -1.439 -16.551 1.00 91.69 284 LEU A O 1
ATOM 2244 N N . SER A 1 285 ? 14.266 0.506 -15.810 1.00 89.00 285 SER A N 1
ATOM 2245 C CA . SER A 1 285 ? 14.343 1.117 -17.132 1.00 89.00 285 SER A CA 1
ATOM 2246 C C . SER A 1 285 ? 15.646 1.876 -17.350 1.00 89.00 285 SER A C 1
ATOM 2248 O O . SER A 1 285 ? 16.203 2.468 -16.420 1.00 89.00 285 SER A O 1
ATOM 2250 N N . LYS A 1 286 ? 16.145 1.869 -18.586 1.00 83.12 286 LYS A N 1
ATOM 2251 C CA . LYS A 1 286 ? 17.363 2.585 -18.984 1.00 83.12 286 LYS A CA 1
ATOM 2252 C C . LYS A 1 286 ? 17.035 3.544 -20.134 1.00 83.12 286 LYS A C 1
ATOM 2254 O O . LYS A 1 286 ? 16.961 3.125 -21.276 1.00 83.12 286 LYS A O 1
ATOM 2259 N N . PRO A 1 287 ? 16.828 4.841 -19.889 1.00 72.56 287 PRO A N 1
ATOM 2260 C CA . PRO A 1 287 ? 16.649 5.788 -20.989 1.00 72.56 287 PRO A CA 1
ATOM 2261 C C . PRO A 1 287 ? 17.896 5.759 -21.894 1.00 72.56 287 PRO A C 1
ATOM 2263 O O . PRO A 1 287 ? 18.992 5.585 -21.364 1.00 72.56 287 PRO A O 1
ATOM 2266 N N . GLN A 1 288 ? 17.736 5.924 -23.217 1.00 58.84 288 GLN A N 1
ATOM 2267 C CA . GLN A 1 288 ? 18.749 5.681 -24.272 1.00 58.84 288 GLN A CA 1
ATOM 2268 C C . GLN A 1 288 ? 20.186 6.178 -23.982 1.00 58.84 288 GLN A C 1
ATOM 2270 O O . GLN A 1 288 ? 21.132 5.589 -24.488 1.00 58.84 288 GLN A O 1
ATOM 2275 N N . GLU A 1 289 ? 20.381 7.180 -23.120 1.00 63.56 289 GLU A N 1
ATOM 2276 C CA . GLU A 1 289 ? 21.703 7.723 -22.755 1.00 63.56 289 GLU A CA 1
ATOM 2277 C C . GLU A 1 289 ? 21.877 7.976 -21.244 1.00 63.56 289 GLU A C 1
ATOM 2279 O O . GLU A 1 289 ? 22.743 8.739 -20.814 1.00 63.56 289 GLU A O 1
ATOM 2284 N N . ARG A 1 290 ? 21.027 7.386 -20.395 1.00 65.88 290 ARG A N 1
ATOM 2285 C CA . ARG A 1 290 ? 20.980 7.716 -18.963 1.00 65.88 290 ARG A CA 1
ATOM 2286 C C . ARG A 1 290 ? 21.310 6.548 -18.051 1.00 65.88 290 ARG A C 1
ATOM 2288 O O . ARG A 1 290 ? 21.325 5.377 -18.422 1.00 65.88 290 ARG A O 1
ATOM 2295 N N . LYS A 1 291 ? 21.560 6.934 -16.800 1.00 81.12 291 LYS A N 1
ATOM 2296 C CA . LYS A 1 291 ? 21.612 6.050 -15.640 1.00 81.12 291 LYS A CA 1
ATOM 2297 C C . LYS A 1 291 ? 20.353 5.185 -15.569 1.00 81.12 291 LYS A C 1
ATOM 2299 O O . LYS A 1 291 ? 19.262 5.629 -15.925 1.00 81.12 291 LYS A O 1
ATOM 2304 N N . LEU A 1 292 ? 20.530 3.969 -15.072 1.00 87.00 292 LEU A N 1
ATOM 2305 C CA . LEU A 1 292 ? 19.434 3.055 -14.788 1.00 87.00 292 LEU A CA 1
ATOM 2306 C C . LEU A 1 292 ? 18.484 3.688 -13.772 1.00 87.00 292 LEU A C 1
ATOM 2308 O O . LEU A 1 292 ? 18.897 4.369 -12.826 1.00 87.00 292 LEU A O 1
ATOM 2312 N N . SER A 1 293 ? 17.199 3.462 -13.987 1.00 88.69 293 SER A N 1
ATOM 2313 C CA . SER A 1 293 ? 16.134 4.008 -13.162 1.00 88.69 293 SER A CA 1
ATOM 2314 C C . SER A 1 293 ? 15.187 2.900 -12.735 1.00 88.69 293 SER A C 1
ATOM 2316 O O . SER A 1 293 ? 14.860 2.023 -13.532 1.00 88.69 293 SER A O 1
ATOM 2318 N N . ILE A 1 294 ? 14.806 2.916 -11.461 1.00 92.50 294 ILE A N 1
ATOM 2319 C CA . ILE A 1 294 ? 13.911 1.928 -10.870 1.00 92.50 294 ILE A CA 1
ATOM 2320 C C . ILE A 1 294 ? 12.636 2.655 -10.472 1.00 92.50 294 ILE A C 1
ATOM 2322 O O . ILE A 1 294 ? 12.673 3.604 -9.688 1.00 92.50 294 ILE A O 1
ATOM 2326 N N . HIS A 1 295 ? 11.507 2.181 -10.985 1.00 92.12 295 HIS A N 1
ATOM 2327 C CA . HIS A 1 295 ? 10.206 2.807 -10.787 1.00 92.12 295 HIS A CA 1
ATOM 2328 C C . HIS A 1 295 ? 9.231 1.836 -10.144 1.00 92.12 295 HIS A C 1
ATOM 2330 O O . HIS A 1 295 ? 9.177 0.663 -10.507 1.00 92.12 295 HIS A O 1
ATOM 2336 N N . LEU A 1 296 ? 8.409 2.354 -9.232 1.00 95.69 296 LEU A N 1
ATOM 2337 C CA . LEU A 1 296 ? 7.203 1.661 -8.800 1.00 95.69 296 LEU A CA 1
ATOM 2338 C C . LEU A 1 296 ? 6.060 2.055 -9.738 1.00 95.69 296 LEU A C 1
ATOM 2340 O O . LEU A 1 296 ? 5.598 3.196 -9.707 1.00 95.69 296 LEU A O 1
ATOM 2344 N N . ASN A 1 297 ? 5.601 1.110 -10.546 1.00 95.44 297 ASN A N 1
ATOM 2345 C CA . ASN A 1 297 ? 4.465 1.282 -11.439 1.00 95.44 297 ASN A CA 1
ATOM 2346 C C . ASN A 1 297 ? 3.224 0.633 -10.834 1.00 95.44 297 ASN A C 1
ATOM 2348 O O . ASN A 1 297 ? 3.280 -0.505 -10.379 1.00 95.44 297 ASN A O 1
ATOM 2352 N N . ILE A 1 298 ? 2.113 1.359 -10.815 1.00 96.38 298 ILE A N 1
ATOM 2353 C CA . ILE A 1 298 ? 0.833 0.868 -10.305 1.00 96.38 298 ILE A CA 1
ATOM 2354 C C . ILE A 1 298 ? -0.113 0.735 -11.493 1.00 96.38 298 ILE A C 1
ATOM 2356 O O . ILE A 1 298 ? -0.233 1.677 -12.269 1.00 96.38 298 ILE A O 1
ATOM 2360 N N . LEU A 1 299 ? -0.763 -0.418 -11.632 1.00 96.00 299 LEU A N 1
ATOM 2361 C CA . LEU A 1 299 ? -1.753 -0.718 -12.664 1.00 96.00 299 LEU A CA 1
ATOM 2362 C C . LEU A 1 299 ? -3.120 -1.013 -12.026 1.00 96.00 299 LEU A C 1
ATOM 2364 O O . LEU A 1 299 ? -3.202 -1.422 -10.863 1.00 96.00 299 LEU A O 1
ATOM 2368 N N . GLY A 1 300 ? -4.180 -0.862 -12.824 1.00 93.50 300 GLY A N 1
ATOM 2369 C CA . GLY A 1 300 ? -5.568 -1.201 -12.482 1.00 93.50 300 GLY A CA 1
ATOM 2370 C C . GLY A 1 300 ? -6.327 -0.078 -11.771 1.00 93.50 300 GLY A C 1
ATOM 2371 O O . GLY A 1 300 ? -7.440 0.254 -12.179 1.00 93.50 300 GLY A O 1
ATOM 2372 N N . LEU A 1 301 ? -5.699 0.548 -10.773 1.00 92.06 301 LEU A N 1
ATOM 2373 C CA . LEU A 1 301 ? -6.147 1.803 -10.162 1.00 92.06 301 LEU A CA 1
ATOM 2374 C C . LEU A 1 301 ? -5.124 2.898 -10.440 1.00 92.06 301 LEU A C 1
ATOM 2376 O O . LEU A 1 301 ? -3.940 2.709 -10.149 1.00 92.06 301 LEU A O 1
ATOM 2380 N N . ASP A 1 302 ? -5.583 4.036 -10.957 1.00 88.12 302 ASP A N 1
ATOM 2381 C CA . ASP A 1 302 ? -4.715 5.192 -11.149 1.00 88.12 302 ASP A CA 1
ATOM 2382 C C . ASP A 1 302 ? -4.226 5.694 -9.774 1.00 88.12 302 ASP A C 1
ATOM 2384 O O . ASP A 1 302 ? -5.041 5.962 -8.880 1.00 88.12 302 ASP A O 1
ATOM 2388 N N . PRO A 1 303 ? -2.903 5.800 -9.544 1.00 85.19 303 PRO A N 1
ATOM 2389 C CA . PRO A 1 303 ? -2.367 6.438 -8.349 1.00 85.19 303 PRO A CA 1
ATOM 2390 C C . PRO A 1 303 ? -2.971 7.808 -8.075 1.00 85.19 303 PRO A C 1
ATOM 2392 O O . PRO A 1 303 ? -3.199 8.131 -6.911 1.00 85.19 303 PRO A O 1
ATOM 2395 N N . ASP A 1 304 ? -3.234 8.593 -9.115 1.00 85.56 304 ASP A N 1
ATOM 2396 C CA . ASP A 1 304 ? -3.733 9.956 -8.984 1.00 85.56 304 ASP A CA 1
ATOM 2397 C C . ASP A 1 304 ? -5.162 9.960 -8.434 1.00 85.56 304 ASP A C 1
ATOM 2399 O O . ASP A 1 304 ? -5.451 10.714 -7.501 1.00 85.56 304 ASP A O 1
ATOM 2403 N N . ASP A 1 305 ? -5.999 9.018 -8.878 1.00 88.94 305 ASP A N 1
ATOM 2404 C CA . ASP A 1 305 ? -7.333 8.791 -8.318 1.00 88.94 305 ASP A CA 1
ATOM 2405 C C . ASP A 1 305 ? -7.250 8.363 -6.847 1.00 88.94 305 ASP A C 1
ATOM 2407 O O . ASP A 1 305 ? -7.964 8.895 -5.992 1.00 88.94 305 ASP A O 1
ATOM 2411 N N . ILE A 1 306 ? -6.326 7.451 -6.506 1.00 90.06 306 ILE A N 1
ATOM 2412 C CA . ILE A 1 306 ? -6.089 7.042 -5.110 1.00 90.06 306 ILE A CA 1
ATOM 2413 C C . ILE A 1 306 ? -5.674 8.254 -4.271 1.00 90.06 306 ILE A C 1
ATOM 2415 O O . ILE A 1 306 ? -6.117 8.409 -3.128 1.00 90.06 306 ILE A O 1
ATOM 2419 N N . TYR A 1 307 ? -4.805 9.111 -4.801 1.00 88.50 307 TYR A N 1
ATOM 2420 C CA . TYR A 1 307 ? -4.292 10.274 -4.093 1.00 88.50 307 TYR A CA 1
ATOM 2421 C C . TYR A 1 307 ? -5.352 11.358 -3.912 1.00 88.50 307 TYR A C 1
ATOM 2423 O O . TYR A 1 307 ? -5.471 11.895 -2.806 1.00 88.50 307 TYR A O 1
ATOM 2431 N N . GLU A 1 308 ? -6.148 11.642 -4.940 1.00 88.56 308 GLU A N 1
ATOM 2432 C CA . GLU A 1 308 ? -7.262 12.584 -4.873 1.00 88.56 308 GLU A CA 1
ATOM 2433 C C . GLU A 1 308 ? -8.343 12.086 -3.905 1.00 88.56 308 GLU A C 1
ATOM 2435 O O . GLU A 1 308 ? -8.776 12.821 -3.010 1.00 88.56 308 GLU A O 1
ATOM 2440 N N . ALA A 1 309 ? -8.728 10.812 -4.010 1.00 89.31 309 ALA A N 1
ATOM 2441 C CA . ALA A 1 309 ? -9.691 10.198 -3.105 1.00 89.31 309 ALA A CA 1
ATOM 2442 C C . ALA A 1 309 ? -9.172 10.185 -1.658 1.00 89.31 309 ALA A C 1
ATOM 2444 O O . ALA A 1 309 ? -9.916 10.489 -0.723 1.00 89.31 309 ALA A O 1
ATOM 2445 N N . ALA A 1 310 ? -7.883 9.902 -1.446 1.00 90.56 310 ALA A N 1
ATOM 2446 C CA . ALA A 1 310 ? -7.255 9.957 -0.128 1.00 90.56 310 ALA A CA 1
ATOM 2447 C C . ALA A 1 310 ? -7.207 11.375 0.457 1.00 90.56 310 ALA A C 1
ATOM 2449 O O . ALA A 1 310 ? -7.338 11.517 1.673 1.00 90.56 310 ALA A O 1
ATOM 2450 N N . ALA A 1 311 ? -7.030 12.406 -0.374 1.00 86.81 311 ALA A N 1
ATOM 2451 C CA . ALA A 1 311 ? -7.047 13.803 0.059 1.00 86.81 311 ALA A CA 1
ATOM 2452 C C . ALA A 1 311 ? -8.445 14.253 0.514 1.00 86.81 311 ALA A C 1
ATOM 2454 O O . ALA A 1 311 ? -8.561 15.044 1.449 1.00 86.81 311 ALA A O 1
ATOM 2455 N N . LYS A 1 312 ? -9.501 13.716 -0.111 1.00 89.81 312 LYS A N 1
ATOM 2456 C CA . LYS A 1 312 ? -10.906 13.948 0.270 1.00 89.81 312 LYS A CA 1
ATOM 2457 C C . LYS A 1 312 ? -11.360 13.080 1.453 1.00 89.81 312 LYS A C 1
ATOM 2459 O O . LYS A 1 312 ? -12.337 13.406 2.124 1.00 89.81 312 LYS A O 1
ATOM 2464 N N . ALA A 1 313 ? -10.684 11.959 1.704 1.00 89.81 313 ALA A N 1
ATOM 2465 C CA . ALA A 1 313 ? -11.026 11.020 2.766 1.00 89.81 313 ALA A CA 1
ATOM 2466 C C . ALA A 1 313 ? -10.535 11.471 4.154 1.00 89.81 313 ALA A C 1
ATOM 2468 O O . ALA A 1 313 ? -9.711 12.369 4.314 1.00 89.81 313 ALA A O 1
ATOM 2469 N N . ALA A 1 314 ? -11.014 10.790 5.201 1.00 87.44 314 ALA A N 1
ATOM 2470 C CA . ALA A 1 314 ? -10.519 11.010 6.557 1.00 87.44 314 ALA A CA 1
ATOM 2471 C C . ALA A 1 314 ? -8.994 10.746 6.632 1.00 87.44 314 ALA A C 1
ATOM 2473 O O . ALA A 1 314 ? -8.550 9.701 6.146 1.00 87.44 314 ALA A O 1
ATOM 2474 N N . PRO A 1 315 ? -8.192 11.577 7.334 1.00 86.12 315 PRO A N 1
ATOM 2475 C CA . PRO A 1 315 ? -6.725 11.449 7.377 1.00 86.12 315 PRO A CA 1
ATOM 2476 C C . PRO A 1 315 ? -6.188 10.094 7.866 1.00 86.12 315 PRO A C 1
ATOM 2478 O O . PRO A 1 315 ? -5.040 9.738 7.618 1.00 86.12 315 PRO A O 1
ATOM 2481 N N . ARG A 1 316 ? -7.009 9.328 8.597 1.00 87.62 316 ARG A N 1
ATOM 2482 C CA . ARG A 1 316 ? -6.686 7.982 9.104 1.00 87.62 316 ARG A CA 1
ATOM 2483 C C . ARG A 1 316 ? -7.530 6.874 8.459 1.00 87.62 316 ARG A C 1
ATOM 2485 O O . ARG A 1 316 ? -7.565 5.757 8.974 1.00 87.62 316 ARG A O 1
ATOM 2492 N N . GLY A 1 317 ? -8.238 7.188 7.375 1.00 90.00 317 GLY A N 1
ATOM 2493 C CA . GLY A 1 317 ? -9.056 6.243 6.621 1.00 90.00 317 GLY A CA 1
ATOM 2494 C C . GLY A 1 317 ? -8.220 5.219 5.840 1.00 90.00 317 GLY A C 1
ATOM 2495 O O . GLY A 1 317 ? -6.995 5.346 5.760 1.00 90.00 317 GLY A O 1
ATOM 2496 N N . PRO A 1 318 ? -8.854 4.181 5.267 1.00 91.94 318 PRO A N 1
ATOM 2497 C CA . PRO A 1 318 ? -8.176 3.167 4.457 1.00 91.94 318 PRO A CA 1
ATOM 2498 C C . PRO A 1 318 ? -7.399 3.762 3.284 1.00 91.94 318 PRO A C 1
ATOM 2500 O O . PRO A 1 318 ? -6.204 3.517 3.185 1.00 91.94 318 PRO A O 1
ATOM 2503 N N . LEU A 1 319 ? -8.030 4.632 2.490 1.00 93.00 319 LEU A N 1
ATOM 2504 C CA . LEU A 1 319 ? -7.391 5.321 1.364 1.00 93.00 319 LEU A CA 1
ATOM 2505 C C . LEU A 1 319 ? -6.142 6.112 1.766 1.00 93.00 319 LEU A C 1
ATOM 2507 O O . LEU A 1 319 ? -5.088 5.949 1.162 1.00 93.00 319 LEU A O 1
ATOM 2511 N N . ALA A 1 320 ? -6.222 6.919 2.829 1.00 92.12 320 ALA A N 1
ATOM 2512 C CA . ALA A 1 320 ? -5.073 7.679 3.324 1.00 92.12 320 ALA A CA 1
ATOM 2513 C C . ALA A 1 320 ? -3.913 6.759 3.745 1.00 92.12 320 ALA A C 1
ATOM 2515 O O . ALA A 1 320 ? -2.749 7.046 3.469 1.00 92.12 320 ALA A O 1
ATOM 2516 N N . ARG A 1 321 ? -4.223 5.615 4.371 1.00 94.06 321 ARG A N 1
ATOM 2517 C CA . ARG A 1 321 ? -3.214 4.607 4.718 1.00 94.06 321 ARG A CA 1
ATOM 2518 C C . ARG A 1 321 ? -2.639 3.928 3.474 1.00 94.06 321 ARG A C 1
ATOM 2520 O O . ARG A 1 321 ? -1.422 3.818 3.390 1.00 94.06 321 ARG A O 1
ATOM 2527 N N . ALA A 1 322 ? -3.476 3.531 2.514 1.00 94.88 322 ALA A N 1
ATOM 2528 C CA . ALA A 1 322 ? -3.046 2.917 1.259 1.00 94.88 322 ALA A CA 1
ATOM 2529 C C . ALA A 1 322 ? -2.112 3.848 0.470 1.00 94.88 322 ALA A C 1
ATOM 2531 O O . ALA A 1 322 ? -1.009 3.441 0.108 1.00 94.88 322 ALA A O 1
ATOM 2532 N N . ARG A 1 323 ? -2.487 5.128 0.324 1.00 94.81 323 ARG A N 1
ATOM 2533 C CA . ARG A 1 323 ? -1.629 6.186 -0.232 1.00 94.81 323 ARG A CA 1
ATOM 2534 C C . ARG A 1 323 ? -0.261 6.212 0.449 1.00 94.81 323 ARG A C 1
ATOM 2536 O O . ARG A 1 323 ? 0.758 6.177 -0.233 1.00 94.81 323 ARG A O 1
ATOM 2543 N N . ASN A 1 324 ? -0.223 6.246 1.781 1.00 94.62 324 ASN A N 1
ATOM 2544 C CA . ASN A 1 324 ? 1.038 6.296 2.524 1.00 94.62 324 ASN A CA 1
ATOM 2545 C C . ASN A 1 324 ? 1.897 5.039 2.311 1.00 94.62 324 ASN A C 1
ATOM 2547 O O . ASN A 1 324 ? 3.118 5.152 2.225 1.00 94.62 324 ASN A O 1
ATOM 2551 N N . CYS A 1 325 ? 1.281 3.858 2.181 1.00 96.12 325 CYS A N 1
ATOM 2552 C CA . CYS A 1 325 ? 1.992 2.625 1.840 1.00 96.12 325 CYS A CA 1
ATOM 2553 C C . CYS A 1 325 ? 2.654 2.723 0.456 1.00 96.12 325 CYS A C 1
ATOM 2555 O O . CYS A 1 325 ? 3.846 2.440 0.337 1.00 96.12 325 CYS A O 1
ATOM 2557 N N . ILE A 1 326 ? 1.918 3.190 -0.560 1.00 95.75 326 ILE A N 1
ATOM 2558 C CA . ILE A 1 326 ? 2.442 3.373 -1.925 1.00 95.75 326 ILE A CA 1
ATOM 2559 C C . ILE A 1 326 ? 3.586 4.397 -1.933 1.00 95.75 326 ILE A C 1
ATOM 2561 O O . ILE A 1 326 ? 4.647 4.128 -2.492 1.00 95.75 326 ILE A O 1
ATOM 2565 N N . LEU A 1 327 ? 3.417 5.543 -1.263 1.00 93.62 327 LEU A N 1
ATOM 2566 C CA . LEU A 1 327 ? 4.459 6.572 -1.160 1.00 93.62 327 LEU A CA 1
ATOM 2567 C C . LEU A 1 327 ? 5.723 6.053 -0.454 1.00 93.62 327 LEU A C 1
ATOM 2569 O O . LEU A 1 327 ? 6.840 6.397 -0.849 1.00 93.62 327 LEU A O 1
ATOM 2573 N N . SER A 1 328 ? 5.569 5.209 0.573 1.00 95.75 328 SER A N 1
ATOM 2574 C CA . SER A 1 328 ? 6.703 4.569 1.249 1.00 95.75 328 SER A CA 1
ATOM 2575 C C . SER A 1 328 ? 7.461 3.638 0.304 1.00 95.75 328 SER A C 1
ATOM 2577 O O . SER A 1 328 ? 8.682 3.745 0.200 1.00 95.75 328 SER A O 1
ATOM 2579 N N . ALA A 1 329 ? 6.749 2.792 -0.447 1.00 96.81 329 ALA A N 1
ATOM 2580 C CA . ALA A 1 329 ? 7.360 1.897 -1.428 1.00 96.81 329 ALA A CA 1
ATOM 2581 C C . ALA A 1 329 ? 8.062 2.665 -2.562 1.00 96.81 329 ALA A C 1
ATOM 2583 O O . ALA A 1 329 ? 9.177 2.317 -2.938 1.00 96.81 329 ALA A O 1
ATOM 2584 N N . GLN A 1 330 ? 7.482 3.769 -3.050 1.00 94.88 330 GLN A N 1
ATOM 2585 C CA . GLN A 1 330 ? 8.144 4.658 -4.017 1.00 94.88 330 GLN A CA 1
ATOM 2586 C C . GLN A 1 330 ? 9.440 5.256 -3.455 1.00 94.88 330 GLN A C 1
ATOM 2588 O O . GLN A 1 330 ? 10.442 5.365 -4.160 1.00 94.88 330 GLN A O 1
ATOM 2593 N N . LYS A 1 331 ? 9.447 5.655 -2.177 1.00 93.88 331 LYS A N 1
ATOM 2594 C CA . LYS A 1 331 ? 10.652 6.167 -1.513 1.00 93.88 331 LYS A CA 1
ATOM 2595 C C . LYS A 1 331 ? 11.733 5.091 -1.402 1.00 93.88 331 LYS A C 1
ATOM 2597 O O . LYS A 1 331 ? 12.906 5.403 -1.582 1.00 93.88 331 LYS A O 1
ATOM 2602 N N . GLU A 1 332 ? 11.359 3.851 -1.105 1.00 97.25 332 GLU A N 1
ATOM 2603 C CA . GLU A 1 332 ? 12.289 2.717 -1.062 1.00 97.25 332 GLU A CA 1
ATOM 2604 C C . GLU A 1 332 ? 12.835 2.366 -2.451 1.00 97.25 332 GLU A C 1
ATOM 2606 O O . GLU A 1 332 ? 14.045 2.206 -2.590 1.00 97.25 332 GLU A O 1
ATOM 2611 N N . ALA A 1 333 ? 11.993 2.373 -3.489 1.00 95.31 333 ALA A N 1
ATOM 2612 C CA . ALA A 1 333 ? 12.421 2.194 -4.879 1.00 95.31 333 ALA A CA 1
ATOM 2613 C C . ALA A 1 333 ? 13.468 3.241 -5.299 1.00 95.31 333 ALA A C 1
ATOM 2615 O O . ALA A 1 333 ? 14.496 2.898 -5.881 1.00 95.31 333 ALA A O 1
ATOM 2616 N N . ARG A 1 334 ? 13.269 4.513 -4.922 1.00 92.31 334 ARG A N 1
ATOM 2617 C CA . ARG A 1 334 ? 14.250 5.585 -5.176 1.00 92.31 334 ARG A CA 1
ATOM 2618 C C . ARG A 1 334 ? 15.579 5.344 -4.467 1.00 92.31 334 ARG A C 1
ATOM 2620 O O . ARG A 1 334 ? 16.628 5.516 -5.077 1.00 92.31 334 ARG A O 1
ATOM 2627 N N . LYS A 1 335 ? 15.555 4.907 -3.205 1.00 94.94 335 LYS A N 1
ATOM 2628 C CA . LYS A 1 335 ? 16.788 4.539 -2.487 1.00 94.94 335 LYS A CA 1
ATOM 2629 C C . LYS A 1 335 ? 17.510 3.390 -3.187 1.00 94.94 335 LYS A C 1
ATOM 2631 O O . LYS A 1 335 ? 18.727 3.436 -3.329 1.00 94.94 335 LYS A O 1
ATOM 2636 N N . LEU A 1 336 ? 16.772 2.378 -3.646 1.00 95.44 336 LEU A N 1
ATOM 2637 C CA . LEU A 1 336 ? 17.346 1.267 -4.401 1.00 95.44 336 LEU A CA 1
ATOM 2638 C C . LEU A 1 336 ? 17.976 1.755 -5.716 1.00 95.44 336 LEU A C 1
ATOM 2640 O O . LEU A 1 336 ? 19.099 1.367 -6.030 1.00 95.44 336 LEU A O 1
ATOM 2644 N N . GLN A 1 337 ? 17.317 2.670 -6.435 1.00 93.25 337 GLN A N 1
ATOM 2645 C CA . GLN A 1 337 ? 17.874 3.321 -7.626 1.00 93.25 337 GLN A CA 1
ATOM 2646 C C . GLN A 1 337 ? 19.163 4.099 -7.319 1.00 93.25 337 GLN A C 1
ATOM 2648 O O . GLN A 1 337 ? 20.125 4.020 -8.082 1.00 93.25 337 GLN A O 1
ATOM 2653 N N . GLU A 1 338 ? 19.203 4.869 -6.230 1.00 91.31 338 GLU A N 1
ATOM 2654 C CA . GLU A 1 338 ? 20.408 5.592 -5.805 1.00 91.31 338 GLU A CA 1
ATOM 2655 C C . GLU A 1 338 ? 21.564 4.623 -5.532 1.00 91.31 338 GLU A C 1
ATOM 2657 O O . GLU A 1 338 ? 22.673 4.828 -6.025 1.00 91.31 338 GLU A O 1
ATOM 2662 N N . LEU A 1 339 ? 21.300 3.530 -4.809 1.00 94.31 339 LEU A N 1
ATOM 2663 C CA . LEU A 1 339 ? 22.297 2.500 -4.521 1.00 94.31 339 LEU A CA 1
ATOM 2664 C C . LEU A 1 339 ? 22.793 1.794 -5.790 1.00 94.31 339 LEU A C 1
ATOM 2666 O O . LEU A 1 339 ? 24.001 1.581 -5.925 1.00 94.31 339 LEU A O 1
ATOM 2670 N N . LEU A 1 340 ? 21.897 1.483 -6.731 1.00 92.50 340 LEU A N 1
ATOM 2671 C CA . LEU A 1 340 ? 22.251 0.921 -8.036 1.00 92.50 340 LEU A CA 1
ATOM 2672 C C . LEU A 1 340 ? 23.159 1.880 -8.819 1.00 92.50 340 LEU A C 1
ATOM 2674 O O . LEU A 1 340 ? 24.206 1.483 -9.325 1.00 92.50 340 LEU A O 1
ATOM 2678 N N . ASN A 1 341 ? 22.811 3.166 -8.860 1.00 89.25 341 ASN A N 1
ATOM 2679 C CA . ASN A 1 341 ? 23.585 4.185 -9.574 1.00 89.25 341 ASN A CA 1
ATOM 2680 C C . ASN A 1 341 ? 24.953 4.472 -8.943 1.00 89.25 341 ASN A C 1
ATOM 2682 O O . ASN A 1 341 ? 25.869 4.915 -9.637 1.00 89.25 341 ASN A O 1
ATOM 2686 N N . LEU A 1 342 ? 25.103 4.199 -7.646 1.00 92.06 342 LEU A N 1
ATOM 2687 C CA . LEU A 1 342 ? 26.381 4.211 -6.934 1.00 92.06 342 LEU A CA 1
ATOM 2688 C C . LEU A 1 342 ? 27.150 2.884 -7.055 1.00 92.06 342 LEU A C 1
ATOM 2690 O O . LEU A 1 342 ? 28.189 2.740 -6.416 1.00 92.06 342 LEU A O 1
ATOM 2694 N N . LYS A 1 343 ? 26.651 1.917 -7.841 1.00 91.94 343 LYS A N 1
ATOM 2695 C CA . LYS A 1 343 ? 27.205 0.560 -7.993 1.00 91.94 343 LYS A CA 1
ATOM 2696 C C . LYS A 1 343 ? 27.357 -0.192 -6.660 1.00 91.94 343 LYS A C 1
ATOM 2698 O O . LYS A 1 343 ? 28.249 -1.017 -6.506 1.00 91.94 343 LYS A O 1
ATOM 2703 N N . ARG A 1 344 ? 26.495 0.102 -5.678 1.00 91.88 344 ARG A N 1
ATOM 2704 C CA . ARG A 1 344 ? 26.469 -0.573 -4.363 1.00 91.88 344 ARG A CA 1
ATOM 2705 C C . ARG A 1 344 ? 25.586 -1.819 -4.345 1.00 91.88 344 ARG A C 1
ATOM 2707 O O . ARG A 1 344 ? 25.635 -2.586 -3.389 1.00 91.88 344 ARG A O 1
ATOM 2714 N N . VAL A 1 345 ? 24.763 -1.994 -5.374 1.00 91.88 345 VAL A N 1
ATOM 2715 C CA . VAL A 1 345 ? 23.892 -3.154 -5.568 1.00 91.88 345 VAL A CA 1
ATOM 2716 C C . VAL A 1 345 ? 24.142 -3.694 -6.969 1.00 91.88 345 VAL A C 1
ATOM 2718 O O . VAL A 1 345 ? 24.135 -2.931 -7.935 1.00 91.88 345 VAL A O 1
ATOM 2721 N N . ASN A 1 346 ? 24.374 -5.002 -7.063 1.00 90.56 346 ASN A N 1
ATOM 2722 C CA . ASN A 1 346 ? 24.548 -5.694 -8.335 1.00 90.56 346 ASN A CA 1
ATOM 2723 C C . ASN A 1 346 ? 23.195 -5.908 -9.015 1.00 90.56 346 ASN A C 1
ATOM 2725 O O . ASN A 1 346 ? 22.192 -6.143 -8.340 1.00 90.56 346 ASN A O 1
ATOM 2729 N N . HIS A 1 347 ? 23.199 -5.895 -10.347 1.00 88.25 347 HIS A N 1
ATOM 2730 C CA . HIS A 1 347 ? 22.012 -6.143 -11.164 1.00 88.25 347 HIS A CA 1
ATOM 2731 C C . HIS A 1 347 ? 21.301 -7.452 -10.806 1.00 88.25 347 HIS A C 1
ATOM 2733 O O . HIS A 1 347 ? 20.086 -7.449 -10.638 1.00 88.25 347 HIS A O 1
ATOM 2739 N N . ASP A 1 348 ? 22.059 -8.521 -10.566 1.00 89.62 348 ASP A N 1
ATOM 2740 C CA . ASP A 1 348 ? 21.517 -9.853 -10.261 1.00 89.62 348 ASP A CA 1
ATOM 2741 C C . ASP A 1 348 ? 20.726 -9.907 -8.945 1.00 89.62 348 ASP A C 1
ATOM 2743 O O . ASP A 1 348 ? 19.884 -10.777 -8.759 1.00 89.62 348 ASP A O 1
ATOM 2747 N N . ARG A 1 349 ? 20.971 -8.963 -8.023 1.00 93.88 349 ARG A N 1
ATOM 2748 C CA . ARG A 1 349 ? 20.258 -8.868 -6.736 1.00 93.88 349 ARG A CA 1
ATOM 2749 C C . ARG A 1 349 ? 19.033 -7.958 -6.790 1.00 93.88 349 ARG A C 1
ATOM 2751 O O . ARG A 1 349 ? 18.283 -7.891 -5.817 1.00 93.88 349 ARG A O 1
ATOM 2758 N N . LEU A 1 350 ? 18.821 -7.233 -7.890 1.00 93.06 350 LEU A N 1
ATOM 2759 C CA . LEU A 1 350 ? 17.691 -6.311 -8.014 1.00 93.06 350 LEU A CA 1
ATOM 2760 C C . LEU A 1 350 ? 16.326 -7.002 -7.884 1.00 93.06 350 LEU A C 1
ATOM 2762 O O . LEU A 1 350 ? 15.477 -6.422 -7.206 1.00 93.06 350 LEU A O 1
ATOM 2766 N N . PRO A 1 351 ? 16.092 -8.210 -8.442 1.00 93.75 351 PRO A N 1
ATOM 2767 C CA . PRO A 1 351 ? 14.834 -8.923 -8.231 1.00 93.75 351 PRO A CA 1
ATOM 2768 C C . PRO A 1 351 ? 14.561 -9.220 -6.751 1.00 93.75 351 PRO A C 1
ATOM 2770 O O . PRO A 1 351 ? 13.442 -9.015 -6.292 1.00 93.75 351 PRO A O 1
ATOM 2773 N N . ASP A 1 352 ? 15.580 -9.623 -5.983 1.00 95.75 352 ASP A N 1
ATOM 2774 C CA . ASP A 1 352 ? 15.444 -9.913 -4.547 1.00 95.75 352 ASP A CA 1
ATOM 2775 C C . ASP A 1 352 ? 15.129 -8.652 -3.731 1.00 95.75 352 ASP A C 1
ATOM 2777 O O . ASP A 1 352 ? 14.277 -8.662 -2.842 1.00 95.75 352 ASP A O 1
ATOM 2781 N N . GLU A 1 353 ? 15.805 -7.538 -4.021 1.00 97.19 353 GLU A N 1
ATOM 2782 C CA . GLU A 1 353 ? 15.550 -6.266 -3.336 1.00 97.19 353 GLU A CA 1
ATOM 2783 C C . GLU A 1 353 ? 14.179 -5.682 -3.711 1.00 97.19 353 GLU A C 1
ATOM 2785 O O . GLU A 1 353 ? 13.451 -5.186 -2.846 1.00 97.19 353 GLU A O 1
ATOM 2790 N N . ALA A 1 354 ? 13.780 -5.798 -4.980 1.00 96.44 354 ALA A N 1
ATOM 2791 C CA . ALA A 1 354 ? 12.442 -5.440 -5.437 1.00 96.44 354 ALA A CA 1
ATOM 2792 C C . ALA A 1 354 ? 11.364 -6.283 -4.736 1.00 96.44 354 ALA A C 1
ATOM 2794 O O . ALA A 1 354 ? 10.353 -5.740 -4.281 1.00 96.44 354 ALA A O 1
ATOM 2795 N N . GLU A 1 355 ? 11.597 -7.590 -4.596 1.00 96.94 355 GLU A N 1
ATOM 2796 C CA . GLU A 1 355 ? 10.708 -8.520 -3.903 1.00 96.94 355 GLU A CA 1
ATOM 2797 C C . GLU A 1 355 ? 10.513 -8.130 -2.430 1.00 96.94 355 GLU A C 1
ATOM 2799 O O . GLU A 1 355 ? 9.381 -8.124 -1.938 1.00 96.94 355 GLU A O 1
ATOM 2804 N N . LYS A 1 356 ? 11.579 -7.732 -1.725 1.00 97.75 356 LYS A N 1
ATOM 2805 C CA . LYS A 1 356 ? 11.488 -7.257 -0.331 1.00 97.75 356 LYS A CA 1
ATOM 2806 C C . LYS A 1 356 ? 10.608 -6.011 -0.208 1.00 97.75 356 LYS A C 1
ATOM 2808 O O . LYS A 1 356 ? 9.691 -5.989 0.617 1.00 97.75 356 LYS A O 1
ATOM 2813 N N . ILE A 1 357 ? 10.842 -4.999 -1.050 1.00 98.19 357 ILE A N 1
ATOM 2814 C CA . ILE A 1 357 ? 10.066 -3.745 -1.046 1.00 98.19 357 ILE A CA 1
ATOM 2815 C C . ILE A 1 357 ? 8.587 -4.032 -1.340 1.00 98.19 357 ILE A C 1
ATOM 2817 O O . ILE A 1 357 ? 7.695 -3.569 -0.622 1.00 98.19 357 ILE A O 1
ATOM 2821 N N . LEU A 1 358 ? 8.308 -4.834 -2.372 1.00 98.19 358 LEU A N 1
ATOM 2822 C CA . LEU A 1 358 ? 6.937 -5.178 -2.747 1.00 98.19 358 LEU A CA 1
ATOM 2823 C C . LEU A 1 358 ? 6.253 -6.087 -1.717 1.00 98.19 358 LEU A C 1
ATOM 2825 O O . LEU A 1 358 ? 5.051 -5.944 -1.511 1.00 98.19 358 LEU A O 1
ATOM 2829 N N . SER A 1 359 ? 6.984 -6.949 -1.006 1.00 97.62 359 SER A N 1
ATOM 2830 C CA . SER A 1 359 ? 6.437 -7.754 0.099 1.00 97.62 359 SER A CA 1
ATOM 2831 C C . SER A 1 359 ? 6.011 -6.880 1.279 1.00 97.62 359 SER A C 1
ATOM 2833 O O . SER A 1 359 ? 4.927 -7.063 1.835 1.00 97.62 359 SER A O 1
ATOM 2835 N N . HIS A 1 360 ? 6.806 -5.865 1.630 1.00 97.88 360 HIS A N 1
ATOM 2836 C CA . HIS A 1 360 ? 6.406 -4.885 2.642 1.00 97.88 360 HIS A CA 1
ATOM 2837 C C . HIS A 1 360 ? 5.184 -4.071 2.205 1.00 97.88 360 HIS A C 1
ATOM 2839 O O . HIS A 1 360 ? 4.268 -3.847 3.008 1.00 97.88 360 HIS A O 1
ATOM 2845 N N . LEU A 1 361 ? 5.139 -3.648 0.935 1.00 97.62 361 LEU A N 1
ATOM 2846 C CA . LEU A 1 361 ? 3.979 -2.965 0.361 1.00 97.62 361 LEU A CA 1
ATOM 2847 C C . LEU A 1 361 ? 2.733 -3.857 0.422 1.00 97.62 361 LEU A C 1
ATOM 2849 O O . LEU A 1 361 ? 1.694 -3.409 0.910 1.00 97.62 361 LEU A O 1
ATOM 2853 N N . ARG A 1 362 ? 2.856 -5.121 -0.003 1.00 97.00 362 ARG A N 1
ATOM 2854 C CA . ARG A 1 362 ? 1.813 -6.151 0.051 1.00 97.00 362 ARG A CA 1
ATOM 2855 C C . ARG A 1 362 ? 1.219 -6.245 1.443 1.00 97.00 362 ARG A C 1
ATOM 2857 O O . ARG A 1 362 ? 0.019 -6.051 1.616 1.00 97.00 362 ARG A O 1
ATOM 2864 N N . ASP A 1 363 ? 2.057 -6.510 2.439 1.00 96.00 363 ASP A N 1
ATOM 2865 C CA . ASP A 1 363 ? 1.613 -6.742 3.810 1.00 96.00 363 ASP A CA 1
ATOM 2866 C C . ASP A 1 363 ? 0.968 -5.488 4.402 1.00 96.00 363 ASP A C 1
ATOM 2868 O O . ASP A 1 363 ? -0.021 -5.571 5.136 1.00 96.00 363 ASP A O 1
ATOM 2872 N N . SER A 1 364 ? 1.489 -4.311 4.055 1.00 95.56 364 SER A N 1
ATOM 2873 C CA . SER A 1 364 ? 0.943 -3.031 4.500 1.00 95.56 364 SER A CA 1
ATOM 2874 C C . SER A 1 364 ? -0.432 -2.753 3.889 1.00 95.56 364 SER A C 1
ATOM 2876 O O . SER A 1 364 ? -1.374 -2.467 4.630 1.00 95.56 364 SER A O 1
ATOM 2878 N N . LEU A 1 365 ? -0.587 -2.905 2.571 1.00 95.00 365 LEU A N 1
ATOM 2879 C CA . LEU A 1 365 ? -1.875 -2.751 1.884 1.00 95.00 365 LEU A CA 1
ATOM 2880 C C . LEU A 1 365 ? -2.888 -3.796 2.360 1.00 95.00 365 LEU A C 1
ATOM 2882 O O . LEU A 1 365 ? -4.034 -3.469 2.665 1.00 95.00 365 LEU A O 1
ATOM 2886 N N . PHE A 1 366 ? -2.455 -5.041 2.537 1.00 91.25 366 PHE A N 1
ATOM 2887 C CA . PHE A 1 366 ? -3.307 -6.111 3.040 1.00 91.25 366 PHE A CA 1
ATOM 2888 C C . PHE A 1 366 ? -3.794 -5.845 4.472 1.00 91.25 366 PHE A C 1
ATOM 2890 O O . PHE A 1 366 ? -4.958 -6.090 4.795 1.00 91.25 366 PHE A O 1
ATOM 2897 N N . ARG A 1 367 ? -2.948 -5.268 5.339 1.00 91.62 367 ARG A N 1
ATOM 2898 C CA . ARG A 1 367 ? -3.359 -4.793 6.674 1.00 91.62 367 ARG A CA 1
ATOM 2899 C C . ARG A 1 367 ? -4.364 -3.647 6.600 1.00 91.62 367 ARG A C 1
ATOM 2901 O O . ARG A 1 367 ? -5.250 -3.593 7.452 1.00 91.62 367 ARG A O 1
ATOM 2908 N N . VAL A 1 368 ? -4.245 -2.743 5.626 1.00 92.50 368 VAL A N 1
ATOM 2909 C CA . VAL A 1 368 ? -5.231 -1.672 5.408 1.00 92.50 368 VAL A CA 1
ATOM 2910 C C . VAL A 1 368 ? -6.595 -2.271 5.068 1.00 92.50 368 VAL A C 1
ATOM 2912 O O . VAL A 1 368 ? -7.573 -1.934 5.735 1.00 92.50 368 VAL A O 1
ATOM 2915 N N . LEU A 1 369 ? -6.633 -3.222 4.132 1.00 90.06 369 LEU A N 1
ATOM 2916 C CA . LEU A 1 369 ? -7.855 -3.899 3.688 1.00 90.06 369 LEU A CA 1
ATOM 2917 C C . LEU A 1 369 ? -8.488 -4.758 4.801 1.00 90.06 369 LEU A C 1
ATOM 2919 O O . LEU A 1 369 ? -9.694 -4.697 5.036 1.00 90.06 369 LEU A O 1
ATOM 2923 N N . LYS A 1 370 ? -7.682 -5.510 5.568 1.00 85.25 370 LYS A N 1
ATOM 2924 C CA . LYS A 1 370 ? -8.176 -6.338 6.690 1.00 85.25 370 LYS A CA 1
ATOM 2925 C C . LYS A 1 370 ? -8.523 -5.548 7.950 1.00 85.25 370 LYS A C 1
ATOM 2927 O O . LYS A 1 370 ? -9.339 -6.001 8.758 1.00 85.25 370 LYS A O 1
ATOM 2932 N N . GLY A 1 371 ? -7.875 -4.406 8.170 1.00 72.44 371 GLY A N 1
ATOM 2933 C CA . GLY A 1 371 ? -8.004 -3.620 9.396 1.00 72.44 371 GLY A CA 1
ATOM 2934 C C . GLY A 1 371 ? -9.435 -3.154 9.657 1.00 72.44 371 GLY A C 1
ATOM 2935 O O . GLY A 1 371 ? -9.869 -3.126 10.810 1.00 72.44 371 GLY A O 1
ATOM 2936 N N . ASP A 1 372 ? -10.190 -2.871 8.599 1.00 63.97 372 ASP A N 1
ATOM 2937 C CA . ASP A 1 372 ? -11.585 -2.445 8.703 1.00 63.97 372 ASP A CA 1
ATOM 2938 C C . ASP A 1 372 ? -12.523 -3.618 9.022 1.00 63.97 372 ASP A C 1
ATOM 2940 O O . ASP A 1 372 ? -13.415 -3.488 9.867 1.00 63.97 372 ASP A O 1
ATOM 2944 N N . LEU A 1 373 ? -12.262 -4.803 8.463 1.00 61.88 373 LEU A N 1
ATOM 2945 C CA . LEU A 1 373 ? -13.007 -6.026 8.782 1.00 61.88 373 LEU A CA 1
ATOM 2946 C C . LEU A 1 373 ? -12.809 -6.444 10.244 1.00 61.88 373 LEU A C 1
ATOM 2948 O O . LEU A 1 373 ? -13.776 -6.698 10.960 1.00 61.88 373 LEU A O 1
ATOM 2952 N N . LYS A 1 374 ? -11.567 -6.438 10.746 1.00 59.81 374 LYS A N 1
ATOM 2953 C CA . LYS A 1 374 ? -11.301 -6.800 12.149 1.00 59.81 374 LYS A CA 1
ATOM 2954 C C . LYS A 1 374 ? -11.843 -5.768 13.128 1.00 59.81 374 LYS A C 1
ATOM 2956 O O . LYS A 1 374 ? -12.378 -6.147 14.167 1.00 59.81 374 LYS A O 1
ATOM 2961 N N . ARG A 1 375 ? -11.736 -4.470 12.823 1.00 61.19 375 ARG A N 1
ATOM 2962 C CA . ARG A 1 375 ? -12.238 -3.415 13.717 1.00 61.19 375 ARG A CA 1
ATOM 2963 C C . ARG A 1 375 ? -13.762 -3.436 13.802 1.00 61.19 375 ARG A C 1
ATOM 2965 O O . ARG A 1 375 ? -14.295 -3.238 14.891 1.00 61.19 375 ARG A O 1
ATOM 2972 N N . THR A 1 376 ? -14.447 -3.741 12.701 1.00 59.44 376 THR A N 1
ATOM 2973 C CA . THR A 1 376 ? -15.906 -3.908 12.686 1.00 59.44 376 THR A CA 1
ATOM 2974 C C . THR A 1 376 ? -16.342 -5.214 13.333 1.00 59.44 376 THR A C 1
ATOM 2976 O O . THR A 1 376 ? -17.287 -5.176 14.110 1.00 59.44 376 THR A O 1
ATOM 2979 N N . HIS A 1 377 ? -15.640 -6.333 13.124 1.00 57.81 377 HIS A N 1
ATOM 2980 C CA . HIS A 1 377 ? -15.960 -7.580 13.819 1.00 57.81 377 HIS A CA 1
ATOM 2981 C C . HIS A 1 377 ? -15.725 -7.444 15.320 1.00 57.81 377 HIS A C 1
ATOM 2983 O O . HIS A 1 377 ? -16.628 -7.735 16.078 1.00 57.81 377 HIS A O 1
ATOM 2989 N N . HIS A 1 378 ? -14.593 -6.914 15.795 1.00 57.28 378 HIS A N 1
ATOM 2990 C CA . HIS A 1 378 ? -14.394 -6.694 17.233 1.00 57.28 378 HIS A CA 1
ATOM 2991 C C . HIS A 1 378 ? -15.369 -5.674 17.824 1.00 57.28 378 HIS A C 1
ATOM 2993 O O . HIS A 1 378 ? -15.812 -5.859 18.952 1.00 57.28 378 HIS A O 1
ATOM 2999 N N . ALA A 1 379 ? -15.726 -4.612 17.097 1.00 57.00 379 ALA A N 1
ATOM 3000 C CA . ALA A 1 379 ? -16.757 -3.682 17.551 1.00 57.00 379 ALA A CA 1
ATOM 3001 C C . ALA A 1 379 ? -18.136 -4.358 17.618 1.00 57.00 379 ALA A C 1
ATOM 3003 O O . ALA A 1 379 ? -18.824 -4.200 18.621 1.00 57.00 379 ALA A O 1
ATOM 3004 N N . LYS A 1 380 ? -18.504 -5.164 16.612 1.00 58.00 380 LYS A N 1
ATOM 3005 C CA . LYS A 1 380 ? -19.741 -5.958 16.577 1.00 58.00 380 LYS A CA 1
ATOM 3006 C C . LYS A 1 380 ? -19.754 -7.039 17.653 1.00 58.00 380 LYS A C 1
ATOM 3008 O O . LYS A 1 380 ? -20.740 -7.144 18.360 1.00 58.00 380 LYS A O 1
ATOM 3013 N N . THR A 1 381 ? -18.668 -7.787 17.842 1.00 57.19 381 THR A N 1
ATOM 3014 C CA . THR A 1 381 ? -18.524 -8.788 18.905 1.00 57.19 381 THR A CA 1
ATOM 3015 C C . THR A 1 381 ? -18.609 -8.123 20.269 1.00 57.19 381 THR A C 1
ATOM 3017 O O . THR A 1 381 ? -19.357 -8.614 21.090 1.00 57.19 381 THR A O 1
ATOM 3020 N N . ARG A 1 382 ? -17.958 -6.971 20.499 1.00 58.09 382 ARG A N 1
ATOM 3021 C CA . ARG A 1 382 ? -18.093 -6.200 21.755 1.00 58.09 382 ARG A CA 1
ATOM 3022 C C . ARG A 1 382 ? -19.497 -5.635 21.968 1.00 58.09 382 ARG A C 1
ATOM 3024 O O . ARG A 1 382 ? -19.919 -5.473 23.106 1.00 58.09 382 ARG A O 1
ATOM 3031 N N . HIS A 1 383 ? -20.196 -5.284 20.891 1.00 55.88 383 HIS A N 1
ATOM 3032 C CA . HIS A 1 383 ? -21.576 -4.807 20.953 1.00 55.88 383 HIS A CA 1
ATOM 3033 C C . HIS A 1 383 ? -22.551 -5.959 21.233 1.00 55.88 383 HIS A C 1
ATOM 3035 O O . HIS A 1 383 ? -23.478 -5.797 22.016 1.00 55.88 383 HIS A O 1
ATOM 3041 N N . HIS A 1 384 ? -22.329 -7.128 20.629 1.00 54.97 384 HIS A N 1
ATOM 3042 C CA . HIS A 1 384 ? -23.160 -8.317 20.810 1.00 54.97 384 HIS A CA 1
ATOM 3043 C C . HIS A 1 384 ? -22.884 -9.053 22.119 1.00 54.97 384 HIS A C 1
ATOM 3045 O O . HIS A 1 384 ? -23.824 -9.540 22.733 1.00 54.97 384 HIS A O 1
ATOM 3051 N N . SER A 1 385 ? -21.631 -9.115 22.571 1.00 57.59 385 SER A N 1
ATOM 3052 C CA . SER A 1 385 ? -21.292 -9.724 23.857 1.00 57.59 385 SER A CA 1
ATOM 3053 C C . SER A 1 385 ? -21.637 -8.818 25.038 1.00 57.59 385 SER A C 1
ATOM 3055 O O . SER A 1 385 ? -21.595 -9.274 26.172 1.00 57.59 385 SER A O 1
ATOM 3057 N N . MET A 1 386 ? -21.907 -7.524 24.803 1.00 55.34 386 MET A N 1
ATOM 3058 C CA . MET A 1 386 ? -21.918 -6.461 25.824 1.00 55.34 386 MET A CA 1
ATOM 3059 C C . MET A 1 386 ? -20.663 -6.430 26.726 1.00 55.34 386 MET A C 1
ATOM 3061 O O . MET A 1 386 ? -20.568 -5.630 27.656 1.00 55.34 386 MET A O 1
ATOM 3065 N N . GLU A 1 387 ? -19.648 -7.246 26.438 1.00 54.84 387 GLU A N 1
ATOM 3066 C CA . GLU A 1 387 ? -18.385 -7.298 27.153 1.00 54.84 387 GLU A CA 1
ATOM 3067 C C . GLU A 1 387 ? -17.419 -6.337 26.472 1.00 54.84 387 GLU A C 1
ATOM 3069 O O . GLU A 1 387 ? -16.584 -6.680 25.631 1.00 54.84 387 GLU A O 1
ATOM 3074 N N . ARG A 1 388 ? -17.545 -5.063 26.849 1.00 57.34 388 ARG A N 1
ATOM 3075 C CA . ARG A 1 388 ? -16.451 -4.098 26.693 1.00 57.34 388 ARG A CA 1
ATOM 3076 C C . ARG A 1 388 ? -15.223 -4.581 27.484 1.00 57.34 388 ARG A C 1
ATOM 3078 O O . ARG A 1 388 ? -15.356 -5.527 28.252 1.00 57.34 388 ARG A O 1
ATOM 3085 N N . PRO A 1 389 ? -14.029 -3.972 27.321 1.00 59.91 389 PRO A N 1
ATOM 3086 C CA . PRO A 1 389 ? -12.827 -4.313 28.091 1.00 59.91 389 PRO A CA 1
ATOM 3087 C C . PRO A 1 389 ? -13.047 -4.023 29.583 1.00 59.91 389 PRO A C 1
ATOM 3089 O O . PRO A 1 389 ? -12.637 -3.003 30.131 1.00 59.91 389 PRO A O 1
ATOM 3092 N N . THR A 1 390 ? -13.778 -4.922 30.220 1.00 67.25 390 THR A N 1
ATOM 3093 C CA . THR A 1 390 ? -14.246 -4.877 31.590 1.00 67.25 390 THR A CA 1
ATOM 3094 C C . THR A 1 390 ? -13.047 -5.041 32.501 1.00 67.25 390 THR A C 1
ATOM 3096 O O . THR A 1 390 ? -12.955 -4.347 33.503 1.00 67.25 390 THR A O 1
ATOM 3099 N N . SER A 1 391 ? -12.086 -5.894 32.146 1.00 81.31 391 SER A N 1
ATOM 3100 C CA . SER A 1 391 ? -10.940 -6.216 33.000 1.00 81.31 391 SER A CA 1
ATOM 3101 C C . SER A 1 391 ? -10.160 -4.984 33.479 1.00 81.31 391 SER A C 1
ATOM 3103 O O . SER A 1 391 ? -9.818 -4.924 34.659 1.00 81.31 391 SER A O 1
ATOM 3105 N N . GLU A 1 392 ? -9.930 -3.981 32.623 1.00 88.88 392 GLU A N 1
ATOM 3106 C CA . GLU A 1 392 ? -9.319 -2.712 33.046 1.00 88.88 392 GLU A CA 1
ATOM 3107 C C . GLU A 1 392 ? -10.273 -1.862 33.886 1.00 88.88 392 GLU A C 1
ATOM 3109 O O . GLU A 1 392 ? -9.861 -1.371 34.931 1.00 88.88 392 GLU A O 1
ATOM 3114 N N . ALA A 1 393 ? -11.541 -1.740 33.484 1.00 92.44 393 ALA A N 1
ATOM 3115 C CA . ALA A 1 393 ? -12.540 -0.972 34.225 1.00 92.44 393 ALA A CA 1
ATOM 3116 C C . ALA A 1 393 ? -12.736 -1.506 35.653 1.00 92.44 393 ALA A C 1
ATOM 3118 O O . ALA A 1 393 ? -12.737 -0.735 36.606 1.00 92.44 393 ALA A O 1
ATOM 3119 N N . TRP A 1 394 ? -12.836 -2.828 35.820 1.00 91.75 394 TRP A N 1
ATOM 3120 C CA . TRP A 1 394 ? -12.927 -3.493 37.122 1.00 91.75 394 TRP A CA 1
ATOM 3121 C C . TRP A 1 394 ? -11.645 -3.334 37.928 1.00 91.75 394 TRP A C 1
ATOM 3123 O O . TRP A 1 394 ? -11.704 -3.100 39.132 1.00 91.75 394 TRP A O 1
ATOM 3133 N N . ARG A 1 395 ? -10.476 -3.465 37.288 1.00 92.75 395 ARG A N 1
ATOM 3134 C CA . ARG A 1 395 ? -9.184 -3.283 37.963 1.00 92.75 395 ARG A CA 1
ATOM 3135 C C . ARG A 1 395 ? -9.044 -1.856 38.486 1.00 92.75 395 ARG A C 1
ATOM 3137 O O . ARG A 1 395 ? -8.650 -1.682 39.638 1.00 92.75 395 ARG A O 1
ATOM 3144 N N . ASP A 1 396 ? -9.407 -0.871 37.673 1.00 95.81 396 ASP A N 1
ATOM 3145 C CA . ASP A 1 396 ? -9.388 0.540 38.043 1.00 95.81 396 ASP A CA 1
ATOM 3146 C C . ASP A 1 396 ? -10.440 0.826 39.128 1.00 95.81 396 ASP A C 1
ATOM 3148 O O . ASP A 1 396 ? -10.099 1.427 40.137 1.00 95.81 396 ASP A O 1
ATOM 3152 N N . ALA A 1 397 ? -11.666 0.301 39.020 1.00 95.81 397 ALA A N 1
ATOM 3153 C CA . ALA A 1 397 ? -12.710 0.444 40.044 1.00 95.81 397 ALA A CA 1
ATOM 3154 C C . ALA A 1 397 ? -12.343 -0.184 41.393 1.00 95.81 397 ALA A C 1
ATOM 3156 O O . ALA A 1 397 ? -12.657 0.375 42.446 1.00 95.81 397 ALA A O 1
ATOM 3157 N N . LYS A 1 398 ? -11.637 -1.320 41.391 1.00 94.81 398 LYS A N 1
ATOM 3158 C CA . LYS A 1 398 ? -11.145 -1.945 42.626 1.00 94.81 398 LYS A CA 1
ATOM 3159 C C . LYS A 1 398 ? -10.040 -1.119 43.272 1.00 94.81 398 LYS A C 1
ATOM 3161 O O . LYS A 1 398 ? -10.086 -0.914 44.480 1.00 94.81 398 LYS A O 1
ATOM 3166 N N . ARG A 1 399 ? -9.089 -0.629 42.470 1.00 96.25 399 ARG A N 1
ATOM 3167 C CA . ARG A 1 399 ? -7.936 0.159 42.940 1.00 96.25 399 ARG A CA 1
ATOM 3168 C C . ARG A 1 399 ? -8.262 1.619 43.245 1.00 96.25 399 ARG A C 1
ATOM 3170 O O . ARG A 1 399 ? -7.489 2.259 43.944 1.00 96.25 399 ARG A O 1
ATOM 3177 N N . ALA A 1 400 ? -9.355 2.153 42.709 1.00 97.00 400 ALA A N 1
ATOM 3178 C CA . ALA A 1 400 ? -9.778 3.524 42.955 1.00 97.00 400 ALA A CA 1
ATOM 3179 C C . ALA A 1 400 ? -10.099 3.725 44.441 1.00 97.00 400 ALA A C 1
ATOM 3181 O O . ALA A 1 400 ? -10.939 3.003 44.992 1.00 97.00 400 ALA A O 1
ATOM 3182 N N . GLY A 1 401 ? -9.440 4.701 45.067 1.00 96.62 401 GLY A N 1
ATOM 3183 C CA . GLY A 1 401 ? -9.828 5.214 46.376 1.00 96.62 401 GLY A CA 1
ATOM 3184 C C . GLY A 1 401 ? -11.160 5.964 46.310 1.00 96.62 401 GLY A C 1
ATOM 3185 O O . GLY A 1 401 ? -11.693 6.219 45.224 1.00 96.62 401 GLY A O 1
ATOM 3186 N N . ASN A 1 402 ? -11.721 6.291 47.472 1.00 97.19 402 ASN A N 1
ATOM 3187 C CA . ASN A 1 402 ? -13.034 6.937 47.582 1.00 97.19 402 ASN A CA 1
ATOM 3188 C C . ASN A 1 402 ? -13.055 8.309 46.892 1.00 97.19 402 ASN A C 1
ATOM 3190 O O . ASN A 1 402 ? -14.063 8.693 46.310 1.00 97.19 402 ASN A O 1
ATOM 3194 N N . GLU A 1 403 ? -11.917 9.002 46.874 1.00 97.06 403 GLU A N 1
ATOM 3195 C CA . GLU A 1 403 ? -11.705 10.290 46.210 1.00 97.06 403 GLU A CA 1
ATOM 3196 C C . GLU A 1 403 ? -11.803 10.225 44.677 1.00 97.06 403 GLU A C 1
ATOM 3198 O O . GLU A 1 403 ? -11.859 11.255 44.008 1.00 97.06 403 GLU A O 1
ATOM 3203 N N . ARG A 1 404 ? -11.827 9.016 44.105 1.00 97.81 404 ARG A N 1
ATOM 3204 C CA . ARG A 1 404 ? -11.941 8.773 42.659 1.00 97.81 404 ARG A CA 1
ATOM 3205 C C . ARG A 1 404 ? -13.287 8.183 42.254 1.00 97.81 404 ARG A C 1
ATOM 3207 O O . ARG A 1 404 ? -13.431 7.735 41.113 1.00 97.81 404 ARG A O 1
ATOM 3214 N N . LEU A 1 405 ? -14.244 8.151 43.176 1.00 98.25 405 LEU A N 1
ATOM 3215 C CA . LEU A 1 405 ? -15.599 7.673 42.949 1.00 98.25 405 LEU A CA 1
ATOM 3216 C C . LEU A 1 405 ? -16.552 8.860 42.991 1.00 98.25 405 LEU A C 1
ATOM 3218 O O . LEU A 1 405 ? -16.609 9.594 43.975 1.00 98.25 405 LEU A O 1
ATOM 3222 N N . PHE A 1 406 ? -17.322 9.024 41.926 1.00 98.44 406 PHE A N 1
ATOM 3223 C CA . PHE A 1 406 ? -18.291 10.097 41.792 1.00 98.44 406 PHE A CA 1
ATOM 3224 C C . PHE A 1 406 ? -19.659 9.530 41.424 1.00 98.44 406 PHE A C 1
ATOM 3226 O O . PHE A 1 406 ? -19.764 8.510 40.753 1.00 98.44 406 PHE A O 1
ATOM 3233 N N . TRP A 1 407 ? -20.713 10.203 41.848 1.00 98.06 407 TRP A N 1
ATOM 3234 C CA . TRP A 1 407 ? -22.080 10.001 41.406 1.00 98.06 407 TRP A CA 1
ATOM 3235 C C . TRP A 1 407 ? -22.388 10.965 40.261 1.00 98.06 407 TRP A C 1
ATOM 3237 O O . TRP A 1 407 ? -22.286 12.182 40.445 1.00 98.06 407 TRP A O 1
ATOM 3247 N N . ASP A 1 408 ? -22.756 10.447 39.087 1.00 97.88 408 ASP A N 1
ATOM 3248 C CA . ASP A 1 408 ? -23.298 11.269 38.001 1.00 97.88 408 ASP A CA 1
ATOM 3249 C C . ASP A 1 408 ? -24.782 11.527 38.265 1.00 97.88 408 ASP A C 1
ATOM 3251 O O . ASP A 1 408 ? -25.611 10.629 38.112 1.00 97.88 408 ASP A O 1
ATOM 3255 N N . GLN A 1 409 ? -25.118 12.762 38.646 1.00 97.06 409 GLN A N 1
ATOM 3256 C CA . GLN A 1 409 ? -26.485 13.132 39.019 1.00 97.06 409 GLN A CA 1
ATOM 3257 C C . GLN A 1 409 ? -27.486 13.010 37.868 1.00 97.06 409 GLN A C 1
ATOM 3259 O O . GLN A 1 409 ? -28.675 12.865 38.114 1.00 97.06 409 GLN A O 1
ATOM 3264 N N . HIS A 1 410 ? -27.026 13.102 36.620 1.00 95.44 410 HIS A N 1
ATOM 3265 C CA . HIS A 1 410 ? -27.916 13.137 35.462 1.00 95.44 410 HIS A CA 1
ATOM 3266 C C . HIS A 1 410 ? -28.232 11.741 34.919 1.00 95.44 410 HIS A C 1
ATOM 3268 O O . HIS A 1 410 ? -29.218 11.551 34.216 1.00 95.44 410 HIS A O 1
ATOM 3274 N N . GLN A 1 411 ? -27.338 10.783 35.152 1.00 94.25 411 GLN A N 1
ATOM 3275 C CA . GLN A 1 411 ? -27.451 9.425 34.614 1.00 94.25 411 GLN A CA 1
ATOM 3276 C C . GLN A 1 411 ? -27.626 8.380 35.715 1.00 94.25 411 GLN A C 1
ATOM 3278 O O . GLN A 1 411 ? -27.692 7.199 35.401 1.00 94.25 411 GLN A O 1
ATOM 3283 N N . GLU A 1 412 ? -27.630 8.803 36.982 1.00 96.50 412 GLU A N 1
ATOM 3284 C CA . GLU A 1 412 ? -27.748 7.939 38.159 1.00 96.50 412 GLU A CA 1
ATOM 3285 C C . GLU A 1 412 ? -26.760 6.762 38.118 1.00 96.50 412 GLU A C 1
ATOM 3287 O O . GLU A 1 412 ? -27.097 5.590 38.294 1.00 96.50 412 GLU A O 1
ATOM 3292 N N . THR A 1 413 ? -25.498 7.082 37.829 1.00 97.56 413 THR A N 1
ATOM 3293 C CA . THR A 1 413 ? -24.421 6.097 37.668 1.00 97.56 413 THR A CA 1
ATOM 3294 C C . THR A 1 413 ? -23.211 6.441 38.520 1.00 97.56 413 THR A C 1
ATOM 3296 O O . THR A 1 413 ? -22.942 7.602 38.833 1.00 97.56 413 THR A O 1
ATOM 3299 N N . VAL A 1 414 ? -22.442 5.411 38.872 1.00 98.06 414 VAL A N 1
ATOM 3300 C CA . VAL A 1 414 ? -21.166 5.549 39.571 1.00 98.06 414 VAL A CA 1
ATOM 3301 C C . VAL A 1 414 ? -20.046 5.718 38.552 1.00 98.06 414 VAL A C 1
ATOM 3303 O O . VAL A 1 414 ? -19.803 4.864 37.702 1.00 98.06 414 VAL A O 1
ATOM 3306 N N . VAL A 1 415 ? -19.325 6.821 38.659 1.00 98.00 415 VAL A N 1
ATOM 3307 C CA . VAL A 1 415 ? -18.190 7.183 37.825 1.00 98.00 415 VAL A CA 1
ATOM 3308 C C . VAL A 1 415 ? -16.901 6.925 38.593 1.00 98.00 415 VAL A C 1
ATOM 3310 O O . VAL A 1 415 ? -16.655 7.491 39.652 1.00 98.00 415 VAL A O 1
ATOM 3313 N N . VAL A 1 416 ? -16.048 6.083 38.029 1.00 98.00 416 VAL A N 1
ATOM 3314 C CA . VAL A 1 416 ? -14.728 5.745 38.551 1.00 98.00 416 VAL A CA 1
ATOM 3315 C C . VAL A 1 416 ? -13.674 6.426 37.692 1.00 98.00 416 VAL A C 1
ATOM 3317 O O . VAL A 1 416 ? -13.591 6.168 36.489 1.00 98.00 416 VAL A O 1
ATOM 3320 N N . VAL A 1 417 ? -12.823 7.240 38.310 1.00 97.81 417 VAL A N 1
ATOM 3321 C CA . VAL A 1 417 ? -11.695 7.889 37.632 1.00 97.81 417 VAL A CA 1
ATOM 3322 C C . VAL A 1 417 ? -10.421 7.059 37.826 1.00 97.81 417 VAL A C 1
ATOM 3324 O O . VAL A 1 417 ? -9.855 6.968 38.913 1.00 97.81 417 VAL A O 1
ATOM 3327 N N . GLY A 1 418 ? -9.967 6.423 36.750 1.00 95.75 418 GLY A N 1
ATOM 3328 C CA . GLY A 1 418 ? -8.728 5.657 36.681 1.00 95.75 418 GLY A CA 1
ATOM 3329 C C . GLY A 1 418 ? -7.496 6.508 36.322 1.00 95.75 418 GLY A C 1
ATOM 3330 O O . GLY A 1 418 ? -7.585 7.718 36.101 1.00 95.75 418 GLY A O 1
ATOM 3331 N N . PRO A 1 419 ? -6.304 5.889 36.240 1.00 95.44 419 PRO A N 1
ATOM 3332 C CA . PRO A 1 419 ? -5.069 6.575 35.861 1.00 95.44 419 PRO A CA 1
ATOM 3333 C C . PRO A 1 419 ? -5.143 7.211 34.464 1.00 95.44 419 PRO A C 1
ATOM 3335 O O . PRO A 1 419 ? -5.833 6.709 33.575 1.00 95.44 419 PRO A O 1
ATOM 3338 N N . LYS A 1 420 ? -4.363 8.281 34.239 1.00 92.94 420 LYS A N 1
ATOM 3339 C CA . LYS A 1 420 ? -4.233 8.970 32.934 1.00 92.94 420 LYS A CA 1
ATOM 3340 C C . LYS A 1 420 ? -5.575 9.461 32.357 1.00 92.94 420 LYS A C 1
ATOM 3342 O O . LYS A 1 420 ? -5.788 9.394 31.147 1.00 92.94 420 LYS A O 1
ATOM 3347 N N . GLY A 1 421 ? -6.494 9.891 33.224 1.00 92.62 421 GLY A N 1
ATOM 3348 C CA . GLY A 1 421 ? -7.799 10.426 32.825 1.00 92.62 421 GLY A CA 1
ATOM 3349 C C . GLY A 1 421 ? -8.763 9.386 32.248 1.00 92.62 421 GLY A C 1
ATOM 3350 O O . GLY A 1 421 ? -9.741 9.763 31.605 1.00 92.62 421 GLY A O 1
ATOM 3351 N N . ARG A 1 422 ? -8.510 8.079 32.430 1.00 95.19 422 ARG A N 1
ATOM 3352 C CA . ARG A 1 422 ? -9.503 7.046 32.098 1.00 95.19 422 ARG A CA 1
ATOM 3353 C C . ARG A 1 422 ? -10.692 7.170 33.041 1.00 95.19 422 ARG A C 1
ATOM 3355 O O . ARG A 1 422 ? -10.513 7.343 34.237 1.00 95.19 422 ARG A O 1
ATOM 3362 N N . VAL A 1 423 ? -11.895 7.039 32.509 1.00 96.94 423 VAL A N 1
ATOM 3363 C CA . VAL A 1 423 ? -13.132 7.051 33.283 1.00 96.94 423 VAL A CA 1
ATOM 3364 C C . VAL A 1 423 ? -13.964 5.840 32.930 1.00 96.94 423 VAL A C 1
ATOM 3366 O O . VAL A 1 423 ? -14.124 5.508 31.755 1.00 96.94 423 VAL A O 1
ATOM 3369 N N . HIS A 1 424 ? -14.514 5.205 33.954 1.00 96.31 424 HIS A N 1
ATOM 3370 C CA . HIS A 1 424 ? -15.384 4.050 33.843 1.00 96.31 424 HIS A CA 1
ATOM 3371 C C . HIS A 1 424 ? -16.704 4.357 34.537 1.00 96.31 424 HIS A C 1
ATOM 3373 O O . HIS A 1 424 ? -16.718 4.770 35.689 1.00 96.31 424 HIS A O 1
ATOM 3379 N N . VAL A 1 425 ? -17.808 4.167 33.830 1.00 95.88 425 VAL A N 1
ATOM 3380 C CA . VAL A 1 425 ? -19.159 4.402 34.335 1.00 95.88 425 VAL A CA 1
ATOM 3381 C C . VAL A 1 425 ? -19.790 3.053 34.635 1.00 95.88 425 VAL A C 1
ATOM 3383 O O . VAL A 1 425 ? -19.739 2.145 33.800 1.00 95.88 425 VAL A O 1
ATOM 3386 N N . PHE A 1 426 ? -20.377 2.932 35.814 1.00 95.38 426 PHE A N 1
ATOM 3387 C CA . PHE A 1 426 ? -21.026 1.739 36.328 1.00 95.38 426 PHE A CA 1
ATOM 3388 C C . PHE A 1 426 ? -22.448 2.061 36.782 1.00 95.38 426 PHE A C 1
ATOM 3390 O O . PHE A 1 426 ? -22.727 3.171 37.227 1.00 95.38 426 PHE A O 1
ATOM 3397 N N . SER A 1 427 ? -23.343 1.080 36.711 1.00 94.06 427 SER A N 1
ATOM 3398 C CA . SER A 1 427 ? -24.610 1.140 37.441 1.00 94.06 427 SER A CA 1
ATOM 3399 C C . SER A 1 427 ? -24.373 1.016 38.953 1.00 94.06 427 SER A C 1
ATOM 3401 O O . SER A 1 427 ? -23.275 0.656 39.392 1.00 94.06 427 SER A O 1
ATOM 3403 N N . LEU A 1 428 ? -25.417 1.256 39.753 1.00 91.25 428 LEU A N 1
ATOM 3404 C CA . LEU A 1 428 ? -25.382 1.045 41.207 1.00 91.25 428 LEU A CA 1
ATOM 3405 C C . LEU A 1 428 ? -25.024 -0.412 41.580 1.00 91.25 428 LEU A C 1
ATOM 3407 O O . LEU A 1 428 ? -24.257 -0.659 42.511 1.00 91.25 428 LEU A O 1
ATOM 3411 N N . ASP A 1 429 ? -25.488 -1.373 40.774 1.00 90.81 429 ASP A N 1
ATOM 3412 C CA . ASP A 1 429 ? -25.178 -2.811 40.888 1.00 90.81 429 ASP A CA 1
ATOM 3413 C C . ASP A 1 429 ? -23.767 -3.177 40.399 1.00 90.81 429 ASP A C 1
ATOM 3415 O O . ASP A 1 429 ? -23.465 -4.340 40.133 1.00 90.81 429 ASP A O 1
ATOM 3419 N N . ALA A 1 430 ? -22.902 -2.181 40.209 1.00 93.50 430 ALA A N 1
ATOM 3420 C CA . ALA A 1 430 ? -21.549 -2.328 39.695 1.00 93.50 430 ALA A CA 1
ATOM 3421 C C . ALA A 1 430 ? -21.456 -2.984 38.302 1.00 93.50 430 ALA A C 1
ATOM 3423 O O . ALA A 1 430 ? -20.407 -3.512 37.930 1.00 93.50 430 ALA A O 1
ATOM 3424 N N . ARG A 1 431 ? -22.508 -2.914 37.472 1.00 89.81 431 ARG A N 1
ATOM 3425 C CA . ARG A 1 431 ? -22.423 -3.343 36.066 1.00 89.81 431 ARG A CA 1
ATOM 3426 C C . ARG A 1 431 ? -21.745 -2.254 35.249 1.00 89.81 431 ARG A C 1
ATOM 3428 O O . ARG A 1 431 ? -22.155 -1.099 35.282 1.00 89.81 431 ARG A O 1
ATOM 3435 N N . HIS A 1 432 ? -20.702 -2.615 34.507 1.00 91.25 432 HIS A N 1
ATOM 3436 C CA . HIS A 1 432 ? -19.991 -1.668 33.648 1.00 91.25 432 HIS A CA 1
ATOM 3437 C C . HIS A 1 432 ? -20.899 -1.179 32.510 1.00 91.25 432 HIS A C 1
ATOM 3439 O O . HIS A 1 432 ? -21.390 -1.985 31.724 1.00 91.25 432 HIS A O 1
ATOM 3445 N N . VAL A 1 433 ? -21.107 0.136 32.420 1.00 90.81 433 VAL A N 1
ATOM 3446 C CA . VAL A 1 433 ? -21.938 0.788 31.396 1.00 90.81 433 VAL A CA 1
ATOM 3447 C C . VAL A 1 433 ? -21.060 1.251 30.233 1.00 90.81 433 VAL A C 1
ATOM 3449 O O . VAL A 1 433 ? -21.260 0.879 29.073 1.00 90.81 433 VAL A O 1
ATOM 3452 N N . THR A 1 434 ? -20.045 2.073 30.514 1.00 90.50 434 THR A N 1
ATOM 3453 C CA . THR A 1 434 ? -19.164 2.623 29.475 1.00 90.50 434 THR A CA 1
ATOM 3454 C C . THR A 1 434 ? -17.802 3.040 30.018 1.00 90.50 434 THR A C 1
ATOM 3456 O O . THR A 1 434 ? -17.603 3.168 31.221 1.00 90.50 434 THR A O 1
ATOM 3459 N N . SER A 1 435 ? -16.840 3.243 29.122 1.00 92.31 435 SER A N 1
ATOM 3460 C CA . SER A 1 435 ? -15.525 3.797 29.444 1.00 92.31 435 SER A CA 1
ATOM 3461 C C . SER A 1 435 ? -15.208 4.943 28.493 1.00 92.31 435 SER A C 1
ATOM 3463 O O . SER A 1 435 ? -15.515 4.858 27.305 1.00 92.31 435 SER A O 1
ATOM 3465 N N . MET A 1 436 ? -14.549 5.984 28.988 1.00 93.50 436 MET A N 1
ATOM 3466 C CA . MET A 1 436 ? -14.100 7.131 28.196 1.00 93.50 436 MET A CA 1
ATOM 3467 C C . MET A 1 436 ? -12.783 7.697 28.741 1.00 93.50 436 MET A C 1
ATOM 3469 O O . MET A 1 436 ? -12.265 7.217 29.748 1.00 93.50 436 MET A O 1
ATOM 3473 N N . ARG A 1 437 ? -12.209 8.688 28.056 1.00 93.88 437 ARG A N 1
ATOM 3474 C CA . ARG A 1 437 ? -11.096 9.490 28.578 1.00 93.88 437 ARG A CA 1
ATOM 3475 C C . ARG A 1 437 ? -11.562 10.924 28.748 1.00 93.88 437 ARG A C 1
ATOM 3477 O O . ARG A 1 437 ? -12.189 11.451 27.836 1.00 93.88 437 ARG A O 1
ATOM 3484 N N . LEU A 1 438 ? -11.239 11.516 29.889 1.00 94.62 438 LEU A N 1
ATOM 3485 C CA . LEU A 1 438 ? -11.445 12.936 30.130 1.00 94.62 438 LEU A CA 1
ATOM 3486 C C . LEU A 1 438 ? -10.309 13.753 29.521 1.00 94.62 438 LEU A C 1
ATOM 3488 O O . LEU A 1 438 ? -9.147 13.335 29.553 1.00 94.62 438 LEU A O 1
ATOM 3492 N N . GLY A 1 439 ? -10.659 14.922 28.990 1.00 91.94 439 GLY A N 1
ATOM 3493 C CA . GLY A 1 439 ? -9.687 15.969 28.688 1.00 91.94 439 GLY A CA 1
ATOM 3494 C C . GLY A 1 439 ? -9.102 16.584 29.965 1.00 91.94 439 GLY A C 1
ATOM 3495 O O . GLY A 1 439 ? -9.646 16.420 31.059 1.00 91.94 439 GLY A O 1
ATOM 3496 N N . ALA A 1 440 ? -7.992 17.312 29.829 1.00 92.81 440 ALA A N 1
ATOM 3497 C CA . ALA A 1 440 ? -7.431 18.086 30.937 1.00 92.81 440 ALA A CA 1
ATOM 3498 C C . ALA A 1 440 ? -8.465 19.108 31.453 1.00 92.81 440 ALA A C 1
ATOM 3500 O O . ALA A 1 440 ? -9.109 19.782 30.650 1.00 92.81 440 ALA A O 1
ATOM 3501 N N . GLY A 1 441 ? -8.654 19.199 32.775 1.00 94.94 441 GLY A N 1
ATOM 3502 C CA . GLY A 1 441 ? -9.615 20.119 33.402 1.00 94.94 441 GLY A CA 1
ATOM 3503 C C . GLY A 1 441 ? -11.085 19.668 33.366 1.00 94.94 441 GLY A C 1
ATOM 3504 O O . GLY A 1 441 ? -11.957 20.332 33.929 1.00 94.94 441 GLY A O 1
ATOM 3505 N N . GLU A 1 442 ? -11.418 18.571 32.672 1.00 96.62 442 GLU A N 1
ATOM 3506 C CA . GLU A 1 442 ? -12.818 18.169 32.485 1.00 96.62 442 GLU A CA 1
ATOM 3507 C C . GLU A 1 442 ? -13.438 17.581 33.762 1.00 96.62 442 GLU A C 1
ATOM 3509 O O . GLU A 1 442 ? -14.640 17.746 33.987 1.00 96.62 442 GLU A O 1
ATOM 3514 N N . LEU A 1 443 ? -12.630 16.924 34.603 1.00 97.12 443 LEU A N 1
ATOM 3515 C CA . LEU A 1 443 ? -13.070 16.403 35.898 1.00 97.12 443 LEU A CA 1
ATOM 3516 C C . LEU A 1 443 ? -13.471 17.558 36.817 1.00 97.12 443 LEU A C 1
ATOM 3518 O O . LEU A 1 443 ? -14.590 17.590 37.318 1.00 97.12 443 LEU A O 1
ATOM 3522 N N . GLU A 1 444 ? -12.579 18.533 36.965 1.00 97.50 444 GLU A N 1
ATOM 3523 C CA . GLU A 1 444 ? -12.758 19.730 37.782 1.00 97.50 444 GLU A CA 1
ATOM 3524 C C . GLU A 1 444 ? -13.981 20.513 37.312 1.00 97.50 444 GLU A C 1
ATOM 3526 O O . GLU A 1 444 ? -14.812 20.916 38.121 1.00 97.50 444 GLU A O 1
ATOM 3531 N N . ARG A 1 445 ? -14.157 20.646 35.992 1.00 97.56 445 ARG A N 1
ATOM 3532 C CA . ARG A 1 445 ? -15.330 21.297 35.407 1.00 97.56 445 ARG A CA 1
ATOM 3533 C C . ARG A 1 445 ? -16.630 20.561 35.741 1.00 97.56 445 ARG A C 1
ATOM 3535 O O . ARG A 1 445 ? -17.609 21.210 36.096 1.00 97.56 445 ARG A O 1
ATOM 3542 N N . LYS A 1 446 ? -16.676 19.228 35.623 1.00 97.50 446 LYS A N 1
ATOM 3543 C CA . LYS A 1 446 ? -17.893 18.441 35.919 1.00 97.50 446 LYS A CA 1
ATOM 3544 C C . LYS A 1 446 ? -18.230 18.430 37.405 1.00 97.50 446 LYS A C 1
ATOM 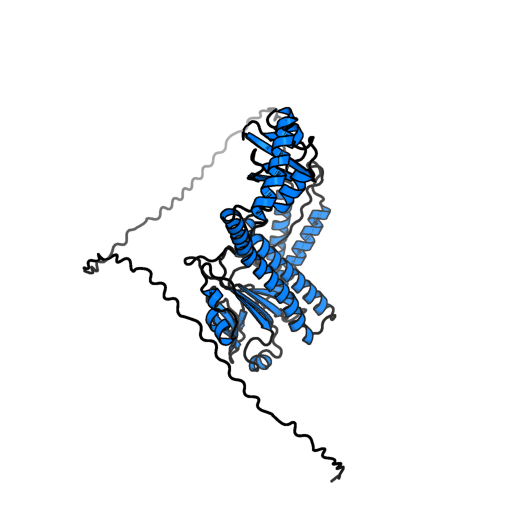3546 O O . LYS A 1 446 ? -19.409 18.506 37.747 1.00 97.50 446 LYS A O 1
ATOM 3551 N N . THR A 1 447 ? -17.217 18.376 38.262 1.00 97.31 447 THR A N 1
ATOM 3552 C CA . THR A 1 447 ? -17.389 18.459 39.714 1.00 97.31 447 THR A CA 1
ATOM 3553 C C . THR A 1 447 ? -17.807 19.868 40.140 1.00 97.31 447 THR A C 1
ATOM 3555 O O . THR A 1 447 ? -18.762 20.014 40.895 1.00 97.31 447 THR A O 1
ATOM 3558 N N . GLY A 1 448 ? -17.185 20.915 39.588 1.00 97.12 448 GLY A N 1
ATOM 3559 C CA . GLY A 1 448 ? -17.529 22.316 39.864 1.00 97.12 448 GLY A CA 1
ATOM 3560 C C . GLY A 1 448 ? -18.926 22.715 39.379 1.00 97.12 448 GLY A C 1
ATOM 3561 O O . GLY A 1 448 ? -19.592 23.522 40.014 1.00 97.12 448 GLY A O 1
ATOM 3562 N N . GLN A 1 449 ? -19.416 22.097 38.300 1.00 96.94 449 GLN A N 1
ATOM 3563 C CA . GLN A 1 449 ? -20.805 22.233 37.840 1.00 96.94 449 GLN A CA 1
ATOM 3564 C C . GLN A 1 449 ? -21.807 21.408 38.666 1.00 96.94 449 GLN A C 1
ATOM 3566 O O . GLN A 1 449 ? -22.996 21.407 38.360 1.00 96.94 449 GLN A O 1
ATOM 3571 N N . GLY A 1 450 ? -21.346 20.639 39.657 1.00 95.94 450 GLY A N 1
ATOM 3572 C CA . GLY A 1 450 ? -22.185 19.758 40.468 1.00 95.94 450 GLY A CA 1
ATOM 3573 C C . GLY A 1 450 ? -22.722 18.526 39.734 1.00 95.94 450 GLY A C 1
ATOM 3574 O O . GLY A 1 450 ? -23.411 17.719 40.351 1.00 95.94 450 GLY A O 1
ATOM 3575 N N . ARG A 1 451 ? -22.388 18.338 38.447 1.00 97.25 451 ARG A N 1
ATOM 3576 C CA . ARG A 1 451 ? -22.823 17.180 37.650 1.00 97.25 451 ARG A CA 1
ATOM 3577 C C . ARG A 1 451 ? -22.311 15.880 38.253 1.00 97.25 451 ARG A C 1
ATOM 3579 O O . ARG A 1 451 ? -23.037 14.889 38.289 1.00 97.25 451 ARG A O 1
ATOM 3586 N N . TRP A 1 452 ? -21.055 15.889 38.687 1.00 98.25 452 TRP A N 1
ATOM 3587 C CA . TRP A 1 452 ? -20.424 14.773 39.376 1.00 98.25 452 TRP A CA 1
ATOM 3588 C C . TRP A 1 452 ? -20.185 15.156 40.826 1.00 98.25 452 TRP A C 1
ATOM 3590 O O . TRP A 1 452 ? -19.472 16.115 41.108 1.00 98.25 452 TRP A O 1
ATOM 3600 N N . ARG A 1 453 ? -20.781 14.407 41.749 1.00 98.00 453 ARG A N 1
ATOM 3601 C CA . ARG A 1 453 ? -20.571 14.609 43.187 1.00 98.00 453 ARG A CA 1
ATOM 3602 C C . ARG A 1 453 ? -19.723 13.477 43.744 1.00 98.00 453 ARG A C 1
ATOM 3604 O O . ARG A 1 453 ? -19.932 12.350 43.314 1.00 98.00 453 ARG A O 1
ATOM 3611 N N . PRO A 1 454 ? -18.787 13.720 44.671 1.00 98.06 454 PRO A N 1
ATOM 3612 C CA . PRO A 1 454 ? -18.077 12.634 45.338 1.00 98.06 454 PRO A CA 1
ATOM 3613 C C . PRO A 1 454 ? -19.063 11.620 45.929 1.00 98.06 454 PRO A C 1
ATOM 3615 O O . PRO A 1 454 ? -20.062 12.004 46.540 1.00 98.06 454 PRO A O 1
ATOM 3618 N N . LEU A 1 455 ? -18.804 10.333 45.712 1.00 96.94 455 LEU A N 1
ATOM 3619 C CA . LEU A 1 455 ? -19.645 9.262 46.234 1.00 96.94 455 LEU A CA 1
ATOM 3620 C C . LEU A 1 455 ? -19.449 9.174 47.759 1.00 96.94 455 LEU A C 1
ATOM 3622 O O . LEU A 1 455 ? -18.313 9.138 48.234 1.00 96.94 455 LEU A O 1
ATOM 3626 N N . ILE A 1 456 ? -20.537 9.148 48.535 1.00 95.00 456 ILE A N 1
ATOM 3627 C CA . ILE A 1 456 ? -20.483 9.218 50.008 1.00 95.00 456 ILE A CA 1
ATOM 3628 C C . ILE A 1 456 ? -20.639 7.846 50.682 1.00 95.00 456 ILE A C 1
ATOM 3630 O O . ILE A 1 456 ? -21.113 6.888 50.078 1.00 95.00 456 ILE A O 1
ATOM 3634 N N . GLY A 1 457 ? -20.211 7.761 51.947 1.00 92.06 457 GLY A N 1
ATOM 3635 C CA . GLY A 1 457 ? -19.914 6.541 52.716 1.00 92.06 457 GLY A CA 1
ATOM 3636 C C . GLY A 1 457 ? -20.724 5.278 52.400 1.00 92.06 457 GLY A C 1
ATOM 3637 O O . GLY A 1 457 ? -20.136 4.267 52.020 1.00 92.06 457 GLY A O 1
ATOM 3638 N N . GLU A 1 458 ? -22.048 5.308 52.558 1.00 93.62 458 GLU A N 1
ATOM 3639 C CA . GLU A 1 458 ? -22.890 4.126 52.325 1.00 93.62 458 GLU A CA 1
ATOM 3640 C C . GLU A 1 458 ? -22.906 3.709 50.848 1.00 93.62 458 GLU A C 1
ATOM 3642 O O . GLU A 1 458 ? -22.686 2.542 50.532 1.00 93.62 458 GLU A O 1
ATOM 3647 N N . GLN A 1 459 ? -23.040 4.667 49.929 1.00 94.06 459 GLN A N 1
ATOM 3648 C CA . GLN A 1 459 ? -23.024 4.411 48.486 1.00 94.06 459 GLN A CA 1
ATOM 3649 C C . GLN A 1 459 ? -21.688 3.814 48.032 1.00 94.06 459 GLN A C 1
ATOM 3651 O O . GLN A 1 459 ? -21.661 2.910 47.196 1.00 94.06 459 GLN A O 1
ATOM 3656 N N . VAL A 1 460 ? -20.575 4.271 48.616 1.00 96.50 460 VAL A N 1
ATOM 3657 C CA . VAL A 1 460 ? -19.245 3.697 48.368 1.00 96.50 460 VAL A CA 1
ATOM 3658 C C . VAL A 1 460 ? -19.191 2.239 48.816 1.00 96.50 460 VAL A C 1
ATOM 3660 O O . VAL A 1 460 ? -18.713 1.389 48.061 1.00 96.50 460 VAL A O 1
ATOM 3663 N N . ARG A 1 461 ? -19.686 1.934 50.023 1.00 95.44 461 ARG A N 1
ATOM 3664 C CA . ARG A 1 461 ? -19.709 0.565 50.560 1.00 95.44 461 ARG A CA 1
ATOM 3665 C C . ARG A 1 461 ? -20.561 -0.351 49.687 1.00 95.44 461 ARG A C 1
ATOM 3667 O O . ARG A 1 461 ? -20.069 -1.400 49.275 1.00 95.44 461 ARG A O 1
ATOM 3674 N N . THR A 1 462 ? -21.774 0.075 49.338 1.00 95.75 462 THR A N 1
ATOM 3675 C CA . THR A 1 462 ? -22.695 -0.675 48.472 1.00 95.75 462 THR A CA 1
ATOM 3676 C C . THR A 1 462 ? -22.079 -0.936 47.102 1.00 95.75 462 THR A C 1
ATOM 3678 O O . THR A 1 462 ? -22.017 -2.081 46.653 1.00 95.75 462 THR A O 1
ATOM 3681 N N . PHE A 1 463 ? -21.514 0.093 46.466 1.00 96.31 463 PHE A N 1
ATOM 3682 C CA . PHE A 1 463 ? -20.847 -0.058 45.176 1.00 96.31 463 PHE A CA 1
ATOM 3683 C C . PHE A 1 463 ? -19.665 -1.035 45.247 1.00 96.31 463 PHE A C 1
ATOM 3685 O O . PHE A 1 463 ? -19.559 -1.938 44.419 1.00 96.31 463 PHE A O 1
ATOM 3692 N N . LYS A 1 464 ? -18.781 -0.901 46.246 1.00 95.75 464 LYS A N 1
ATOM 3693 C CA . LYS A 1 464 ? -17.613 -1.785 46.418 1.00 95.75 464 LYS A CA 1
ATOM 3694 C C . LYS A 1 464 ? -18.016 -3.229 46.732 1.00 95.75 464 LYS A C 1
ATOM 3696 O O . LYS A 1 464 ? -17.358 -4.150 46.245 1.00 95.75 464 LYS A O 1
ATOM 3701 N N . PHE A 1 465 ? -19.087 -3.434 47.497 1.00 95.44 465 PHE A N 1
ATOM 3702 C CA . PHE A 1 465 ? -19.656 -4.756 47.758 1.00 95.44 465 PHE A CA 1
ATOM 3703 C C . PHE A 1 465 ? -20.159 -5.405 46.459 1.00 95.44 465 PHE A C 1
ATOM 3705 O O . PHE A 1 465 ? -19.692 -6.487 46.089 1.00 95.44 465 PHE A O 1
ATOM 3712 N N . ASN A 1 466 ? -20.997 -4.693 45.699 1.00 94.88 466 ASN A N 1
ATOM 3713 C CA . ASN A 1 466 ? -21.519 -5.147 44.405 1.00 94.88 466 ASN A CA 1
ATOM 3714 C C . ASN A 1 466 ? -20.397 -5.425 43.392 1.00 94.88 466 ASN A C 1
ATOM 3716 O O . ASN A 1 466 ? -20.453 -6.394 42.626 1.00 94.88 466 ASN A O 1
ATOM 3720 N N . LEU A 1 467 ? -19.333 -4.614 43.424 1.00 93.31 467 LEU A N 1
ATOM 3721 C CA . LEU A 1 467 ? -18.159 -4.763 42.566 1.00 93.31 467 LEU A CA 1
ATOM 3722 C C . LEU A 1 467 ? -17.372 -6.058 42.866 1.00 93.31 467 LEU A C 1
ATOM 3724 O O . LEU A 1 467 ? -16.714 -6.621 41.986 1.00 93.31 467 LEU A O 1
ATOM 3728 N N . ASN A 1 468 ? -17.408 -6.543 44.108 1.00 91.88 468 ASN A N 1
ATOM 3729 C CA . ASN A 1 468 ? -16.774 -7.803 44.486 1.00 91.88 468 ASN A CA 1
ATOM 3730 C C . ASN A 1 468 ? -17.649 -9.017 44.148 1.00 91.88 468 ASN A C 1
ATOM 3732 O O . ASN A 1 468 ? -17.114 -9.989 43.610 1.00 91.88 468 ASN A O 1
ATOM 3736 N N . GLN A 1 469 ? -18.965 -8.922 44.358 1.00 89.38 469 GLN A N 1
ATOM 3737 C CA . GLN A 1 469 ? -19.938 -9.979 44.046 1.00 89.38 469 GLN A CA 1
ATOM 3738 C C . GLN A 1 469 ? -20.048 -10.268 42.542 1.00 89.38 469 GLN A C 1
ATOM 3740 O O . GLN A 1 469 ? -19.970 -11.413 42.101 1.00 89.38 469 GLN A O 1
ATOM 3745 N N . SER A 1 470 ? -20.119 -9.221 41.717 1.00 83.38 470 SER A N 1
ATOM 3746 C CA . SER A 1 470 ? -20.312 -9.342 40.262 1.00 83.38 470 SER A CA 1
ATOM 3747 C C . SER A 1 470 ? -19.170 -10.045 39.509 1.00 83.38 470 SER A C 1
ATOM 3749 O O . SER A 1 470 ? -19.315 -10.369 38.330 1.00 83.38 470 SER A O 1
ATOM 3751 N N . ARG A 1 471 ? -18.014 -10.270 40.152 1.00 69.94 471 ARG A N 1
ATOM 3752 C CA . ARG A 1 471 ? -16.917 -11.068 39.579 1.00 69.94 471 ARG A CA 1
ATOM 3753 C C . ARG A 1 471 ? -17.125 -12.565 39.803 1.00 69.94 471 ARG A C 1
ATOM 3755 O O . ARG A 1 471 ? -16.752 -13.345 38.934 1.00 69.94 471 ARG A O 1
ATOM 3762 N N . GLN A 1 472 ? -17.692 -12.950 40.946 1.00 64.19 472 GLN A N 1
ATOM 3763 C CA . GLN A 1 472 ? -17.914 -14.355 41.293 1.00 64.19 472 GLN A CA 1
ATOM 3764 C C . GLN A 1 472 ? -18.988 -14.975 40.396 1.00 64.19 472 GLN A C 1
ATOM 3766 O O . GLN A 1 472 ? -18.783 -16.063 39.873 1.00 64.19 472 GLN A O 1
ATOM 3771 N N . SER A 1 473 ? -20.060 -14.237 40.097 1.00 65.06 473 SER A N 1
ATOM 3772 C CA . SER A 1 473 ? -21.138 -14.705 39.212 1.00 65.06 473 SER A CA 1
ATOM 3773 C C . SER A 1 473 ? -20.774 -14.817 37.727 1.00 65.06 473 SER A C 1
ATOM 3775 O O . SER A 1 473 ? -21.590 -15.300 36.956 1.00 65.06 473 SER A O 1
ATOM 3777 N N . ARG A 1 474 ? -19.591 -14.342 37.309 1.00 62.59 474 ARG A N 1
ATOM 3778 C CA . ARG A 1 474 ? -19.086 -14.478 35.928 1.00 62.59 474 ARG A CA 1
ATOM 3779 C C . ARG A 1 474 ? -17.985 -15.527 35.774 1.00 62.59 474 ARG A C 1
ATOM 3781 O O . ARG A 1 474 ? -17.552 -15.776 34.654 1.00 62.59 474 ARG A O 1
ATOM 3788 N N . MET A 1 475 ? -17.444 -16.033 36.882 1.00 55.38 475 MET A N 1
ATOM 3789 C CA . MET A 1 475 ? -16.463 -17.126 36.865 1.00 55.38 475 MET A CA 1
ATOM 3790 C C . MET A 1 475 ? -17.129 -18.502 36.947 1.00 55.38 475 MET A C 1
ATOM 3792 O O . MET A 1 475 ? -16.504 -19.482 36.553 1.00 55.38 475 MET A O 1
ATOM 3796 N N . ASN A 1 476 ? -18.375 -18.537 37.418 1.00 45.53 476 ASN A N 1
ATOM 3797 C CA . ASN A 1 476 ? -19.297 -19.661 37.293 1.00 45.53 476 ASN A CA 1
ATOM 3798 C C . ASN A 1 476 ? -20.161 -19.459 36.048 1.00 45.53 476 ASN A C 1
ATOM 3800 O O . ASN A 1 476 ? -20.528 -20.480 35.431 1.00 45.53 476 ASN A O 1
#